Protein AF-0000000078662423 (afdb_homodimer)

Structure (mmCIF, N/CA/C/O backbone):
data_AF-0000000078662423-model_v1
#
loop_
_entity.id
_entity.type
_entity.pdbx_description
1 polymer 'Glutathione S-transferase-like protein'
#
loop_
_atom_site.group_PDB
_atom_site.id
_atom_site.type_symbol
_atom_site.label_atom_id
_atom_site.label_alt_id
_atom_site.label_comp_id
_atom_site.label_asym_id
_atom_site.label_entity_id
_atom_site.label_seq_id
_atom_site.pdbx_PDB_ins_code
_atom_site.Cartn_x
_atom_site.Cartn_y
_atom_site.Cartn_z
_atom_site.occupancy
_atom_site.B_iso_or_equiv
_atom_site.auth_seq_id
_atom_site.auth_comp_id
_atom_site.auth_asym_id
_atom_site.auth_atom_id
_atom_site.pdbx_PDB_model_num
ATOM 1 N N . MET A 1 1 ? -21.062 11.531 -2.162 1 97.44 1 MET A N 1
ATOM 2 C CA . MET A 1 1 ? -20.266 10.344 -1.854 1 97.44 1 MET A CA 1
ATOM 3 C C . MET A 1 1 ? -20.234 10.086 -0.351 1 97.44 1 MET A C 1
ATOM 5 O O . MET A 1 1 ? -20.109 11.023 0.441 1 97.44 1 MET A O 1
ATOM 9 N N . LYS A 1 2 ? -20.516 8.844 0.088 1 98.38 2 LYS A N 1
ATOM 10 C CA . LYS A 1 2 ? -20.312 8.469 1.483 1 98.38 2 LYS A CA 1
ATOM 11 C C . LYS A 1 2 ? -18.875 8.039 1.732 1 98.38 2 LYS A C 1
ATOM 13 O O . LYS A 1 2 ? -18.312 7.273 0.951 1 98.38 2 LYS A O 1
ATOM 18 N N . LEU A 1 3 ? -18.25 8.578 2.74 1 98.69 3 LEU A N 1
ATOM 19 C CA . LEU A 1 3 ? -16.906 8.211 3.178 1 98.69 3 LEU A CA 1
ATOM 20 C C . LEU A 1 3 ? -16.938 7.555 4.551 1 98.69 3 LEU A C 1
ATOM 22 O O . LEU A 1 3 ? -17.234 8.211 5.555 1 98.69 3 LEU A O 1
ATOM 26 N N . TYR A 1 4 ? -16.672 6.289 4.617 1 98.56 4 TYR A N 1
ATOM 27 C CA . TYR A 1 4 ? -16.734 5.523 5.859 1 98.56 4 TYR A CA 1
ATOM 28 C C . TYR A 1 4 ? -15.422 5.641 6.633 1 98.56 4 TYR A C 1
ATOM 30 O O . TYR A 1 4 ? -14.344 5.457 6.066 1 98.56 4 TYR A O 1
ATOM 38 N N . GLY A 1 5 ? -15.531 5.938 7.891 1 96.94 5 GLY A N 1
ATOM 39 C CA . GLY A 1 5 ? -14.383 5.984 8.781 1 96.94 5 GLY A CA 1
ATOM 40 C C . GLY A 1 5 ? -14.398 7.176 9.719 1 96.94 5 GLY A C 1
ATOM 41 O O . GLY A 1 5 ? -15.469 7.633 10.125 1 96.94 5 GLY A O 1
ATOM 42 N N . ALA A 1 6 ? -13.258 7.566 10.164 1 95.5 6 ALA A N 1
ATOM 43 C CA . ALA A 1 6 ? -13.062 8.719 11.047 1 95.5 6 ALA A CA 1
ATOM 44 C C . ALA A 1 6 ? -11.859 9.547 10.617 1 95.5 6 ALA A C 1
ATOM 46 O O . ALA A 1 6 ? -10.828 8.992 10.219 1 95.5 6 ALA A O 1
ATOM 47 N N . LEU A 1 7 ? -11.977 10.812 10.734 1 96.56 7 LEU A N 1
ATOM 48 C CA . LEU A 1 7 ? -10.984 11.727 10.18 1 96.56 7 LEU A CA 1
ATOM 49 C C . LEU A 1 7 ? -9.695 11.688 10.984 1 96.56 7 LEU A C 1
ATOM 51 O O . LEU A 1 7 ? -8.648 12.133 10.516 1 96.56 7 LEU A O 1
ATOM 55 N N . LEU A 1 8 ? -9.742 11.125 12.195 1 95.19 8 LEU A N 1
ATOM 56 C CA . LEU A 1 8 ? -8.516 10.953 12.961 1 95.19 8 LEU A CA 1
ATOM 57 C C . LEU A 1 8 ? -7.594 9.938 12.297 1 95.19 8 LEU A C 1
ATOM 59 O O . LEU A 1 8 ? -6.383 9.93 12.539 1 95.19 8 LEU A O 1
ATOM 63 N N . SER A 1 9 ? -8.172 9 11.57 1 96.5 9 SER A N 1
ATOM 64 C CA . SER A 1 9 ? -7.391 8.055 10.781 1 96.5 9 SER A CA 1
ATOM 65 C C . SER A 1 9 ? -6.648 8.766 9.648 1 96.5 9 SER A C 1
ATOM 67 O O . SER A 1 9 ? -7.254 9.5 8.867 1 96.5 9 SER A O 1
ATOM 69 N N . PRO A 1 10 ? -5.336 8.523 9.555 1 98.25 10 PRO A N 1
ATOM 70 C CA . PRO A 1 10 ? -4.602 9.164 8.461 1 98.25 10 PRO A CA 1
ATOM 71 C C . PRO A 1 10 ? -5.098 8.734 7.082 1 98.25 10 PRO A C 1
ATOM 73 O O . PRO A 1 10 ? -5.02 9.5 6.121 1 98.25 10 PRO A O 1
ATOM 76 N N . PHE A 1 11 ? -5.676 7.547 6.992 1 98.5 11 PHE A N 1
ATOM 77 C CA . PHE A 1 11 ? -6.133 7 5.723 1 98.5 11 PHE A CA 1
ATOM 78 C C . PHE A 1 11 ? -7.441 7.648 5.293 1 98.5 11 PHE A C 1
ATOM 80 O O . PHE A 1 11 ? -7.641 7.941 4.113 1 98.5 11 PHE A O 1
ATOM 87 N N . VAL A 1 12 ? -8.289 7.852 6.254 1 98.62 12 VAL A N 1
ATOM 88 C CA . VAL A 1 12 ? -9.562 8.516 5.98 1 98.62 12 VAL A CA 1
ATOM 89 C C . VAL A 1 12 ? -9.312 9.992 5.672 1 98.62 12 VAL A C 1
ATOM 91 O O . VAL A 1 12 ? -9.875 10.531 4.711 1 98.62 12 VAL A O 1
ATOM 94 N N . ARG A 1 13 ? -8.492 10.633 6.457 1 98.75 13 ARG A N 1
ATOM 95 C CA . ARG A 1 13 ? -8.133 12.031 6.227 1 98.75 13 ARG A CA 1
ATOM 96 C C . ARG A 1 13 ? -7.578 12.227 4.82 1 98.75 13 ARG A C 1
ATOM 98 O O . ARG A 1 13 ? -7.914 13.203 4.145 1 98.75 13 ARG A O 1
ATOM 105 N N . LYS A 1 14 ? -6.707 11.344 4.414 1 98.94 14 LYS A N 1
ATOM 106 C CA . LYS A 1 14 ? -6.125 11.375 3.076 1 98.94 14 LYS A CA 1
ATOM 107 C C . LYS A 1 14 ? -7.211 11.492 2.008 1 98.94 14 LYS A C 1
ATOM 109 O O . LYS A 1 14 ? -7.125 12.336 1.118 1 98.94 14 LYS A O 1
ATOM 114 N N . ILE A 1 15 ? -8.25 10.703 2.129 1 98.94 15 ILE A N 1
ATOM 115 C CA . ILE A 1 15 ? -9.305 10.68 1.119 1 98.94 15 ILE A CA 1
ATOM 116 C C . ILE A 1 15 ? -10.18 11.914 1.252 1 98.94 15 ILE A C 1
ATOM 118 O O . ILE A 1 15 ? -10.625 12.477 0.25 1 98.94 15 ILE A O 1
ATOM 122 N N . ALA A 1 16 ? -10.383 12.312 2.469 1 98.94 16 ALA A N 1
ATOM 123 C CA . ALA A 1 16 ? -11.156 13.531 2.676 1 98.94 16 ALA A CA 1
ATOM 124 C C . ALA A 1 16 ? -10.469 14.727 2.023 1 98.94 16 ALA A C 1
ATOM 126 O O . ALA A 1 16 ? -11.117 15.539 1.355 1 98.94 16 ALA A O 1
ATOM 127 N N . VAL A 1 17 ? -9.18 14.844 2.213 1 98.94 17 VAL A N 1
ATOM 128 C CA . VAL A 1 17 ? -8.43 15.953 1.645 1 98.94 17 VAL A CA 1
ATOM 129 C C . VAL A 1 17 ? -8.398 15.836 0.123 1 98.94 17 VAL A C 1
ATOM 131 O O . VAL A 1 17 ? -8.578 16.828 -0.589 1 98.94 17 VAL A O 1
ATOM 134 N N . VAL A 1 18 ? -8.172 14.625 -0.426 1 98.94 18 VAL A N 1
ATOM 135 C CA . VAL A 1 18 ? -8.195 14.391 -1.866 1 98.94 18 VAL A CA 1
ATOM 136 C C . VAL A 1 18 ? -9.539 14.844 -2.441 1 98.94 18 VAL A C 1
ATOM 138 O O . VAL A 1 18 ? -9.578 15.586 -3.422 1 98.94 18 VAL A O 1
ATOM 141 N N . ALA A 1 19 ? -10.625 14.406 -1.789 1 98.88 19 ALA A N 1
ATOM 142 C CA . ALA A 1 19 ? -11.961 14.766 -2.26 1 98.88 19 ALA A CA 1
ATOM 143 C C . ALA A 1 19 ? -12.164 16.281 -2.234 1 98.88 19 ALA A C 1
ATOM 145 O O . ALA A 1 19 ? -12.664 16.859 -3.199 1 98.88 19 ALA A O 1
ATOM 146 N N . THR A 1 20 ? -11.688 16.875 -1.198 1 98.88 20 THR A N 1
ATOM 147 C CA . THR A 1 20 ? -11.875 18.312 -1.036 1 98.88 20 THR A CA 1
ATOM 148 C C . THR A 1 20 ? -11.031 19.078 -2.047 1 98.88 20 THR A C 1
ATOM 150 O O . THR A 1 20 ? -11.492 20.078 -2.607 1 98.88 20 THR A O 1
ATOM 153 N N . GLU A 1 21 ? -9.773 18.703 -2.252 1 98.88 21 GLU A N 1
ATOM 154 C CA . GLU A 1 21 ? -8.945 19.297 -3.291 1 98.88 21 GLU A CA 1
ATOM 155 C C . GLU A 1 21 ? -9.656 19.266 -4.645 1 98.88 21 GLU A C 1
ATOM 157 O O . GLU A 1 21 ? -9.477 20.172 -5.461 1 98.88 21 GLU A O 1
ATOM 162 N N . LYS A 1 22 ? -10.461 18.266 -4.859 1 98.62 22 LYS A N 1
ATOM 163 C CA . LYS A 1 22 ? -11.102 18.047 -6.156 1 98.62 22 LYS A CA 1
ATOM 164 C C . LYS A 1 22 ? -12.484 18.703 -6.191 1 98.62 22 LYS A C 1
ATOM 166 O O . LYS A 1 22 ? -13.203 18.578 -7.184 1 98.62 22 LYS A O 1
ATOM 171 N N . GLY A 1 23 ? -12.867 19.344 -5.145 1 98.38 23 GLY A N 1
ATOM 172 C CA . GLY A 1 23 ? -14.156 20.016 -5.074 1 98.38 23 GLY A CA 1
ATOM 173 C C . GLY A 1 23 ? -15.32 19.062 -4.902 1 98.38 23 GLY A C 1
ATOM 174 O O . GLY A 1 23 ? -16.453 19.375 -5.273 1 98.38 23 GLY A O 1
ATOM 175 N N . LEU A 1 24 ? -15.047 17.875 -4.406 1 98.44 24 LEU A N 1
ATOM 176 C CA . LEU A 1 24 ? -16.078 16.875 -4.223 1 98.44 24 LEU A CA 1
ATOM 177 C C . LEU A 1 24 ? -16.656 16.922 -2.809 1 98.44 24 LEU A C 1
ATOM 179 O O . LEU A 1 24 ? -15.906 17.047 -1.837 1 98.44 24 LEU A O 1
ATOM 183 N N . SER A 1 25 ? -17.891 16.922 -2.699 1 97.06 25 SER A N 1
ATOM 184 C CA . SER A 1 25 ? -18.531 16.797 -1.397 1 97.06 25 SER A CA 1
ATOM 185 C C . SER A 1 25 ? -18.609 15.344 -0.941 1 97.06 25 SER A C 1
ATOM 187 O O . SER A 1 25 ? -18.688 14.438 -1.766 1 97.06 25 SER A O 1
ATOM 189 N N . PHE A 1 26 ? -18.516 15.164 0.358 1 98.25 26 PHE A N 1
ATOM 190 C CA . PHE A 1 26 ? -18.688 13.836 0.938 1 98.25 26 PHE A CA 1
ATOM 191 C C . PHE A 1 26 ? -19.406 13.922 2.273 1 98.25 26 PHE A C 1
ATOM 193 O O . PHE A 1 26 ? -19.406 14.969 2.924 1 98.25 26 PHE A O 1
ATOM 200 N N . GLU A 1 27 ? -20.062 12.852 2.604 1 98 27 GLU A N 1
ATOM 201 C CA . GLU A 1 27 ? -20.688 12.656 3.912 1 98 27 GLU A CA 1
ATOM 202 C C . GLU A 1 27 ? -19.969 11.57 4.703 1 98 27 GLU A C 1
ATOM 204 O O . GLU A 1 27 ? -19.781 10.453 4.207 1 98 27 GLU A O 1
ATOM 209 N N . MET A 1 28 ? -19.609 11.914 5.906 1 97.5 28 MET A N 1
ATOM 210 C CA . MET A 1 28 ? -18.969 10.922 6.754 1 97.5 28 MET A CA 1
ATOM 211 C C . MET A 1 28 ? -19.953 9.852 7.195 1 97.5 28 MET A C 1
ATOM 213 O O . MET A 1 28 ? -21.109 10.164 7.523 1 97.5 28 MET A O 1
ATOM 217 N N . ALA A 1 29 ? -19.531 8.656 7.148 1 97.5 29 ALA A N 1
ATOM 218 C CA . ALA A 1 29 ? -20.312 7.523 7.652 1 97.5 29 ALA A CA 1
ATOM 219 C C . ALA A 1 29 ? -19.484 6.676 8.609 1 97.5 29 ALA A C 1
ATOM 221 O O . ALA A 1 29 ? -18.25 6.633 8.508 1 97.5 29 ALA A O 1
ATOM 222 N N . ARG A 1 30 ? -20.219 6.07 9.5 1 93.38 30 ARG A N 1
ATOM 223 C CA . ARG A 1 30 ? -19.531 5.262 10.5 1 93.38 30 ARG A CA 1
ATOM 224 C C . ARG A 1 30 ? -19.031 3.951 9.898 1 93.38 30 ARG A C 1
ATOM 226 O O . ARG A 1 30 ? -19.672 3.389 9.008 1 93.38 30 ARG A O 1
ATOM 233 N N . GLY A 1 31 ? -17.891 3.5 10.391 1 93.69 31 GLY A N 1
ATOM 234 C CA . GLY A 1 31 ? -17.281 2.232 10.031 1 93.69 31 GLY A CA 1
ATOM 235 C C . GLY A 1 31 ? -15.969 1.979 10.766 1 93.69 31 GLY A C 1
ATOM 236 O O . GLY A 1 31 ? -15.555 2.781 11.602 1 93.69 31 GLY A O 1
ATOM 237 N N . GLY A 1 32 ? -15.438 0.736 10.523 1 90.31 32 GLY A N 1
ATOM 238 C CA . GLY A 1 32 ? -14.156 0.411 11.117 1 90.31 32 GLY A CA 1
ATOM 239 C C . GLY A 1 32 ? -14.094 -1.002 11.664 1 90.31 32 GLY A C 1
ATOM 240 O O . GLY A 1 32 ? -15.055 -1.762 11.555 1 90.31 32 GLY A O 1
ATOM 241 N N . PRO A 1 33 ? -12.945 -1.201 12.211 1 83.62 33 PRO A N 1
ATOM 242 C CA . PRO A 1 33 ? -12.773 -2.559 12.734 1 83.62 33 PRO A CA 1
ATOM 243 C C . PRO A 1 33 ? -13.883 -2.965 13.695 1 83.62 33 PRO A C 1
ATOM 245 O O . PRO A 1 33 ? -14.234 -2.203 14.602 1 83.62 33 PRO A O 1
ATOM 248 N N . GLY A 1 34 ? -14.414 -4.133 13.438 1 84.62 34 GLY A N 1
ATOM 249 C CA . GLY A 1 34 ? -15.422 -4.691 14.336 1 84.62 34 GLY A CA 1
ATOM 250 C C . GLY A 1 34 ? -16.828 -4.266 13.984 1 84.62 34 GLY A C 1
ATOM 251 O O . GLY A 1 34 ? -17.797 -4.758 14.57 1 84.62 34 GLY A O 1
ATOM 252 N N . SER A 1 35 ? -16.938 -3.367 13.047 1 91.81 35 SER A N 1
ATOM 253 C CA . SER A 1 35 ? -18.266 -2.914 12.656 1 91.81 35 SER A CA 1
ATOM 254 C C . SER A 1 35 ? -19.094 -4.055 12.078 1 91.81 35 SER A C 1
ATOM 256 O O . SER A 1 35 ? -18.578 -4.887 11.328 1 91.81 35 SER A O 1
ATOM 258 N N . THR A 1 36 ? -20.359 -4.082 12.398 1 91.69 36 THR A N 1
ATOM 259 C CA . THR A 1 36 ? -21.281 -5.074 11.859 1 91.69 36 THR A CA 1
ATOM 260 C C . THR A 1 36 ? -22.297 -4.422 10.93 1 91.69 36 THR A C 1
ATOM 262 O O . THR A 1 36 ? -23.281 -5.051 10.531 1 91.69 36 THR A O 1
ATOM 265 N N . ASP A 1 37 ? -22.109 -3.129 10.703 1 94.88 37 ASP A N 1
ATOM 266 C CA . ASP A 1 37 ? -23 -2.418 9.789 1 94.88 37 ASP A CA 1
ATOM 267 C C . ASP A 1 37 ? -22.906 -2.996 8.375 1 94.88 37 ASP A C 1
ATOM 269 O O . ASP A 1 37 ? -21.859 -2.918 7.734 1 94.88 37 ASP A O 1
ATOM 273 N N . PRO A 1 38 ? -24 -3.52 7.863 1 94.81 38 PRO A N 1
ATOM 274 C CA . PRO A 1 38 ? -23.969 -4.184 6.559 1 94.81 38 PRO A CA 1
ATOM 275 C C . PRO A 1 38 ? -23.578 -3.234 5.426 1 94.81 38 PRO A C 1
ATOM 277 O O . PRO A 1 38 ? -22.953 -3.656 4.453 1 94.81 38 PRO A O 1
ATOM 280 N N . GLU A 1 39 ? -23.938 -2.008 5.582 1 95.12 39 GLU A N 1
ATOM 281 C CA . GLU A 1 39 ? -23.578 -1.047 4.539 1 95.12 39 GLU A CA 1
ATOM 282 C C . GLU A 1 39 ? -22.078 -0.812 4.5 1 95.12 39 GLU A C 1
ATOM 284 O O . GLU A 1 39 ? -21.484 -0.727 3.422 1 95.12 39 GLU A O 1
ATOM 289 N N . PHE A 1 40 ? -21.469 -0.731 5.723 1 96.88 40 PHE A N 1
ATOM 290 C CA . PHE A 1 40 ? -20.031 -0.581 5.781 1 96.88 40 PHE A CA 1
ATOM 291 C C . PHE A 1 40 ? -19.328 -1.828 5.25 1 96.88 40 PHE A C 1
ATOM 293 O O . PHE A 1 40 ? -18.391 -1.732 4.453 1 96.88 40 PHE A O 1
ATOM 300 N N . ILE A 1 41 ? -19.812 -2.947 5.629 1 95 41 ILE A N 1
ATOM 301 C CA . ILE A 1 41 ? -19.188 -4.211 5.262 1 95 41 ILE A CA 1
ATOM 302 C C . ILE A 1 41 ? -19.281 -4.418 3.754 1 95 41 ILE A C 1
ATOM 304 O O . ILE A 1 41 ? -18.359 -4.945 3.133 1 95 41 ILE A O 1
ATOM 308 N N . ALA A 1 42 ? -20.328 -3.967 3.133 1 94.75 42 ALA A N 1
ATOM 309 C C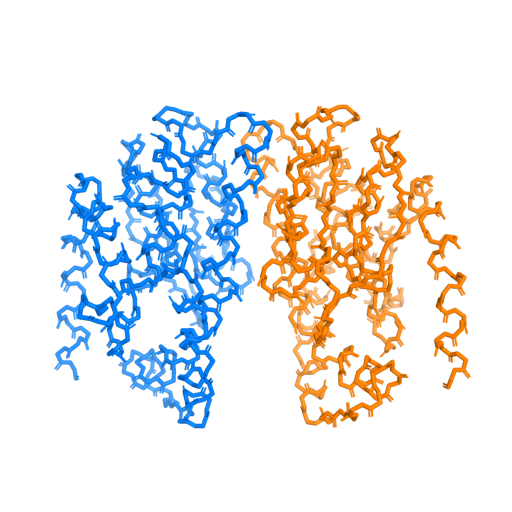A . ALA A 1 42 ? -20.484 -4.055 1.685 1 94.75 42 ALA A CA 1
ATOM 310 C C . ALA A 1 42 ? -19.453 -3.193 0.964 1 94.75 42 ALA A C 1
ATOM 312 O O . ALA A 1 42 ? -18.984 -3.551 -0.12 1 94.75 42 ALA A O 1
ATOM 313 N N . CYS A 1 43 ? -19.031 -2.088 1.581 1 96.06 43 CYS A N 1
ATOM 314 C CA . CYS A 1 43 ? -18.094 -1.149 0.988 1 96.06 43 CYS A CA 1
ATOM 315 C C . CYS A 1 43 ? -16.656 -1.559 1.288 1 96.06 43 CYS A C 1
ATOM 317 O O . CYS A 1 43 ? -15.742 -1.247 0.521 1 96.06 43 CYS A O 1
ATOM 319 N N . SER A 1 44 ? -16.5 -2.246 2.441 1 97.38 44 SER A N 1
ATOM 320 C CA . SER A 1 44 ? -15.164 -2.656 2.893 1 97.38 44 SER A CA 1
ATOM 321 C C . SER A 1 44 ? -15.164 -4.117 3.334 1 97.38 44 SER A C 1
ATOM 323 O O . SER A 1 44 ? -15.109 -4.406 4.531 1 97.38 44 SER A O 1
ATOM 325 N N . PRO A 1 45 ? -15.086 -5.004 2.445 1 93.25 45 PRO A N 1
ATOM 326 C CA . PRO A 1 45 ? -15.195 -6.426 2.777 1 93.25 45 PRO A CA 1
ATOM 327 C C . PRO A 1 45 ? -14.086 -6.902 3.715 1 93.25 45 PRO A C 1
ATOM 329 O O . PRO A 1 45 ? -14.227 -7.938 4.371 1 93.25 45 PRO A O 1
ATOM 332 N N . LEU A 1 46 ? -13.016 -6.105 3.803 1 94.25 46 LEU A N 1
ATOM 333 C CA . LEU A 1 46 ? -11.914 -6.488 4.684 1 94.25 46 LEU A CA 1
ATOM 334 C C . LEU A 1 46 ? -12.047 -5.816 6.047 1 94.25 46 LEU A C 1
ATOM 336 O O . LEU A 1 46 ? -11.203 -6.008 6.922 1 94.25 46 LEU A O 1
ATOM 340 N N . GLY A 1 47 ? -13.086 -4.945 6.199 1 94.69 47 GLY A N 1
ATOM 341 C CA . GLY A 1 47 ? -13.414 -4.34 7.48 1 94.69 47 GLY A CA 1
ATOM 342 C C . GLY A 1 47 ? -12.508 -3.174 7.84 1 94.69 47 GLY A C 1
ATOM 343 O O . GLY A 1 47 ? -12.422 -2.791 9.008 1 94.69 47 GLY A O 1
ATOM 344 N N . LYS A 1 48 ? -11.852 -2.617 6.855 1 95 48 LYS A N 1
ATOM 345 C CA . LYS A 1 48 ? -10.906 -1.539 7.117 1 95 48 LYS A CA 1
ATOM 346 C C . LYS A 1 48 ? -11.453 -0.198 6.637 1 95 48 LYS A C 1
ATOM 348 O O . LYS A 1 48 ? -12.344 -0.154 5.785 1 95 48 LYS A O 1
ATOM 353 N N . ILE A 1 49 ? -11.055 0.827 7.227 1 97.12 49 ILE A N 1
ATOM 354 C CA . ILE A 1 49 ? -11.375 2.172 6.762 1 97.12 49 ILE A CA 1
ATOM 355 C C . ILE A 1 49 ? -10.141 2.797 6.109 1 97.12 49 ILE A C 1
ATOM 357 O O . ILE A 1 49 ? -9.008 2.479 6.477 1 97.12 49 ILE A O 1
ATOM 361 N N . PRO A 1 50 ? -10.344 3.65 5.094 1 98.38 50 PRO A N 1
ATOM 362 C CA . PRO A 1 50 ? -11.625 4.164 4.598 1 98.38 50 PRO A CA 1
ATOM 363 C C . PRO A 1 50 ? -12.273 3.238 3.568 1 98.38 50 PRO A C 1
ATOM 365 O O . PRO A 1 50 ? -11.617 2.326 3.057 1 98.38 50 PRO A O 1
ATOM 368 N N . ALA A 1 51 ? -13.523 3.422 3.363 1 98.75 51 ALA A N 1
ATOM 369 C CA . ALA A 1 51 ? -14.289 2.951 2.211 1 98.75 51 ALA A CA 1
ATOM 370 C C . ALA A 1 51 ? -15.242 4.027 1.707 1 98.75 51 ALA A C 1
ATOM 372 O O . ALA A 1 51 ? -15.578 4.961 2.441 1 98.75 51 ALA A O 1
ATOM 373 N N . ILE A 1 52 ? -15.625 3.932 0.442 1 98.69 52 ILE A N 1
ATOM 374 C CA . ILE A 1 52 ? -16.578 4.914 -0.071 1 98.69 52 ILE A CA 1
ATOM 375 C C . ILE A 1 52 ? -17.734 4.199 -0.755 1 98.69 52 ILE A C 1
ATOM 377 O O . ILE A 1 52 ? -17.609 3.053 -1.188 1 98.69 52 ILE A O 1
ATOM 381 N N . ASP A 1 53 ? -18.844 4.793 -0.777 1 98.56 53 ASP A N 1
ATOM 382 C CA . ASP A 1 53 ? -19.953 4.57 -1.7 1 98.56 53 ASP A CA 1
ATOM 383 C C . ASP A 1 53 ? -20.219 5.816 -2.541 1 98.56 53 ASP A C 1
ATOM 385 O O . ASP A 1 53 ? -20.766 6.805 -2.041 1 98.56 53 ASP A O 1
ATOM 389 N N . ASP A 1 54 ? -19.719 5.797 -3.771 1 98.12 54 ASP A N 1
ATOM 390 C CA . ASP A 1 54 ? -19.891 6.91 -4.699 1 98.12 54 ASP A CA 1
ATOM 391 C C . ASP A 1 54 ? -20.969 6.609 -5.734 1 98.12 54 ASP A C 1
ATOM 393 O O . ASP A 1 54 ? -20.656 6.195 -6.855 1 98.12 54 ASP A O 1
ATOM 397 N N . GLY A 1 55 ? -22.25 6.914 -5.418 1 96.62 55 GLY A N 1
ATOM 398 C CA . GLY A 1 55 ? -23.359 6.637 -6.32 1 96.62 55 GLY A CA 1
ATOM 399 C C . GLY A 1 55 ? -23.531 5.16 -6.621 1 96.62 55 GLY A C 1
ATOM 400 O O . GLY A 1 55 ? -23.797 4.781 -7.762 1 96.62 55 GLY A O 1
ATOM 401 N N . GLY A 1 56 ? -23.266 4.355 -5.707 1 97.31 56 GLY A N 1
ATOM 402 C CA . GLY A 1 56 ? -23.422 2.922 -5.902 1 97.31 56 GLY A CA 1
ATOM 403 C C . GLY A 1 56 ? -22.094 2.205 -6.125 1 97.31 56 GLY A C 1
ATOM 404 O O . GLY A 1 56 ? -22.016 0.982 -5.984 1 97.31 56 GLY A O 1
ATOM 405 N N . PHE A 1 57 ? -21.062 2.934 -6.512 1 98.19 57 PHE A N 1
ATOM 406 C CA . PHE A 1 57 ? -19.75 2.322 -6.637 1 98.19 57 PHE A CA 1
ATOM 407 C C . PHE A 1 57 ? -19.047 2.25 -5.281 1 98.19 57 PHE A C 1
ATOM 409 O O . PHE A 1 57 ? -18.766 3.281 -4.668 1 98.19 57 PHE A O 1
ATOM 416 N N . GLN A 1 58 ? -18.797 1.024 -4.801 1 98.62 58 GLN A N 1
ATOM 417 C CA . GLN A 1 58 ? -18.203 0.783 -3.49 1 98.62 58 GLN A CA 1
ATOM 418 C C . GLN A 1 58 ? -16.734 0.393 -3.611 1 98.62 58 GLN A C 1
ATOM 420 O O . GLN A 1 58 ? -16.375 -0.443 -4.445 1 98.62 58 GLN A O 1
ATOM 425 N N . LEU A 1 59 ? -15.945 1.02 -2.822 1 98.69 59 LEU A N 1
ATOM 426 C CA . LEU A 1 59 ? -14.516 0.77 -2.898 1 98.69 59 LEU A CA 1
ATOM 427 C C . LEU A 1 59 ? -13.844 1.035 -1.556 1 98.69 59 LEU A C 1
ATOM 429 O O . LEU A 1 59 ? -14.148 2.027 -0.89 1 98.69 59 LEU A O 1
ATOM 433 N N . ALA A 1 60 ? -13.062 0.066 -1.189 1 98 60 ALA A N 1
ATOM 434 C CA . ALA A 1 60 ? -12.156 0.269 -0.06 1 98 60 ALA A CA 1
ATOM 435 C C . ALA A 1 60 ? -10.703 0.332 -0.524 1 98 60 ALA A C 1
ATOM 437 O O . ALA A 1 60 ? -10.398 -0.005 -1.67 1 98 60 ALA A O 1
ATOM 438 N N . ASP A 1 61 ? -9.938 0.733 0.509 1 96.75 61 ASP A N 1
ATOM 439 C CA . ASP A 1 61 ? -8.539 1.067 0.782 1 96.75 61 ASP A CA 1
ATOM 440 C C . ASP A 1 61 ? -8.234 2.514 0.4 1 96.75 61 ASP A C 1
ATOM 442 O O . ASP A 1 61 ? -8.625 2.973 -0.676 1 96.75 61 ASP A O 1
ATOM 446 N N . SER A 1 62 ? -7.512 3.242 1.092 1 98.62 62 SER A N 1
ATOM 447 C CA . SER A 1 62 ? -7.262 4.664 0.883 1 98.62 62 SER A CA 1
ATOM 448 C C . SER A 1 62 ? -6.547 4.914 -0.441 1 98.62 62 SER A C 1
ATOM 450 O O . SER A 1 62 ? -6.91 5.828 -1.186 1 98.62 62 SER A O 1
ATOM 452 N N . SER A 1 63 ? -5.551 4.086 -0.79 1 98.81 63 SER A N 1
ATOM 453 C CA . SER A 1 63 ? -4.805 4.27 -2.031 1 98.81 63 SER A CA 1
ATOM 454 C C . SER A 1 63 ? -5.68 3.996 -3.248 1 98.81 63 SER A C 1
ATOM 456 O O . SER A 1 63 ? -5.613 4.719 -4.246 1 98.81 63 SER A O 1
ATOM 458 N N . ALA A 1 64 ? -6.523 2.953 -3.188 1 98.88 64 ALA A N 1
ATOM 459 C CA . ALA A 1 64 ? -7.445 2.619 -4.27 1 98.88 64 ALA A CA 1
ATOM 460 C C . ALA A 1 64 ? -8.445 3.744 -4.504 1 98.88 64 ALA A C 1
ATOM 462 O O . ALA A 1 64 ? -8.711 4.117 -5.648 1 98.88 64 ALA A O 1
ATOM 463 N N . ILE A 1 65 ? -8.969 4.281 -3.42 1 98.94 65 ILE A N 1
ATOM 464 C CA . ILE A 1 65 ? -9.961 5.352 -3.506 1 98.94 65 ILE A CA 1
ATOM 465 C C . ILE A 1 65 ? -9.32 6.602 -4.102 1 98.94 65 ILE A C 1
ATOM 467 O O . ILE A 1 65 ? -9.914 7.27 -4.949 1 98.94 65 ILE A O 1
ATOM 471 N N . ALA A 1 66 ? -8.109 6.938 -3.629 1 98.94 66 ALA A N 1
ATOM 472 C CA . ALA A 1 66 ? -7.418 8.109 -4.16 1 98.94 66 ALA A CA 1
ATOM 473 C C . ALA A 1 66 ? -7.219 7.988 -5.668 1 98.94 66 ALA A C 1
ATOM 475 O O . ALA A 1 66 ? -7.449 8.945 -6.406 1 98.94 66 ALA A O 1
ATOM 476 N N . VAL A 1 67 ? -6.793 6.801 -6.109 1 98.88 67 VAL A N 1
ATOM 477 C CA . VAL A 1 67 ? -6.539 6.555 -7.523 1 98.88 67 VAL A CA 1
ATOM 478 C C . VAL A 1 67 ? -7.848 6.629 -8.305 1 98.88 67 VAL A C 1
ATOM 480 O O . VAL A 1 67 ? -7.898 7.227 -9.391 1 98.88 67 VAL A O 1
ATOM 483 N N . TYR A 1 68 ? -8.898 6.066 -7.75 1 98.88 68 TYR A N 1
ATOM 484 C CA . TYR A 1 68 ? -10.219 6.133 -8.367 1 98.88 68 TYR A CA 1
ATOM 485 C C . TYR A 1 68 ? -10.68 7.578 -8.523 1 98.88 68 TYR A C 1
ATOM 487 O O . TYR A 1 68 ? -11.039 8.008 -9.625 1 98.88 68 TYR A O 1
ATOM 495 N N . LEU A 1 69 ? -10.625 8.352 -7.469 1 98.94 69 LEU A N 1
ATOM 496 C CA . LEU A 1 69 ? -11.109 9.727 -7.496 1 98.94 69 LEU A CA 1
ATOM 497 C C . LEU A 1 69 ? -10.289 10.57 -8.461 1 98.94 69 LEU A C 1
ATOM 499 O O . LEU A 1 69 ? -10.836 11.414 -9.172 1 98.94 69 LEU A O 1
ATOM 503 N N . ASP A 1 70 ? -8.977 10.328 -8.438 1 98.81 70 ASP A N 1
ATOM 504 C CA . ASP A 1 70 ? -8.125 11.117 -9.32 1 98.81 70 ASP A CA 1
ATOM 505 C C . ASP A 1 70 ? -8.406 10.789 -10.789 1 98.81 70 ASP A C 1
ATOM 507 O O . ASP A 1 70 ? -8.32 11.664 -11.648 1 98.81 70 ASP A O 1
ATOM 511 N N . ALA A 1 71 ? -8.688 9.547 -11.07 1 98.5 71 ALA A N 1
ATOM 512 C CA . ALA A 1 71 ? -8.992 9.133 -12.438 1 98.5 71 ALA A CA 1
ATOM 513 C C . ALA A 1 71 ? -10.375 9.617 -12.859 1 98.5 71 ALA A C 1
ATOM 515 O O . ALA A 1 71 ? -10.57 10.039 -14 1 98.5 71 ALA A O 1
ATOM 516 N N . ARG A 1 72 ? -11.352 9.562 -11.969 1 98.31 72 ARG A N 1
ATOM 517 C CA . ARG A 1 72 ? -12.734 9.922 -12.25 1 98.31 72 ARG A CA 1
ATOM 518 C C . ARG A 1 72 ? -12.898 11.43 -12.359 1 98.31 72 ARG A C 1
ATOM 520 O O . ARG A 1 72 ? -13.688 11.922 -13.172 1 98.31 72 ARG A O 1
ATOM 527 N N . TYR A 1 73 ? -12.164 12.117 -11.523 1 97.5 73 TYR A N 1
ATOM 528 C CA . TYR A 1 73 ? -12.156 13.578 -11.477 1 97.5 73 TYR A CA 1
ATOM 529 C C . TYR A 1 73 ? -10.742 14.117 -11.648 1 97.5 73 TYR A C 1
ATOM 531 O O . TYR A 1 73 ? -10.109 14.547 -10.68 1 97.5 73 TYR A O 1
ATOM 539 N N . PRO A 1 74 ? -10.289 14.266 -12.828 1 96.44 74 PRO A N 1
ATOM 540 C CA . PRO A 1 74 ? -8.859 14.43 -13.109 1 96.44 74 PRO A CA 1
ATOM 541 C C . PRO A 1 74 ? -8.328 15.797 -12.68 1 96.44 74 PRO A C 1
ATOM 543 O O . PRO A 1 74 ? -7.137 15.945 -12.398 1 96.44 74 PRO A O 1
ATOM 546 N N . GLU A 1 75 ? -9.273 16.812 -12.555 1 96.75 75 GLU A N 1
ATOM 547 C CA . GLU A 1 75 ? -8.773 18.141 -12.195 1 96.75 75 GLU A CA 1
ATOM 548 C C . GLU A 1 75 ? -9.195 18.531 -10.781 1 96.75 75 GLU A C 1
ATOM 550 O O . GLU A 1 75 ? -10.352 18.328 -10.398 1 96.75 75 GLU A O 1
ATOM 555 N N . PRO A 1 76 ? -8.312 19.141 -10.023 1 97.94 76 PRO A N 1
ATOM 556 C CA . PRO A 1 76 ? -6.883 19.203 -10.328 1 97.94 76 PRO A CA 1
ATOM 557 C C . PRO A 1 76 ? -6.215 17.828 -10.227 1 97.94 76 PRO A C 1
ATOM 559 O O . PRO A 1 76 ? -6.664 16.969 -9.469 1 97.94 76 PRO A O 1
ATOM 562 N N . ARG A 1 77 ? -5.188 17.594 -10.977 1 97.88 77 ARG A N 1
ATOM 563 C CA . ARG A 1 77 ? -4.457 16.344 -10.953 1 97.88 77 ARG A CA 1
ATOM 564 C C . ARG A 1 77 ? -3.619 16.203 -9.688 1 97.88 77 ARG A C 1
ATOM 566 O O . ARG A 1 77 ? -2.811 17.094 -9.383 1 97.88 77 ARG A O 1
ATOM 573 N N . LEU A 1 78 ? -3.854 15.164 -8.992 1 98.81 78 LEU A N 1
ATOM 574 C CA . LEU A 1 78 ? -3.105 14.938 -7.762 1 98.81 78 LEU A CA 1
ATOM 575 C C . LEU A 1 78 ? -2.139 13.773 -7.922 1 98.81 78 LEU A C 1
ATOM 577 O O . LEU A 1 78 ? -1.263 13.562 -7.078 1 98.81 78 LEU A O 1
ATOM 581 N N . ILE A 1 79 ? -2.328 12.969 -8.938 1 98.75 79 ILE A N 1
ATOM 582 C CA . ILE A 1 79 ? -1.402 11.922 -9.359 1 98.75 79 ILE A CA 1
ATOM 583 C C . ILE A 1 79 ? -0.921 12.195 -10.781 1 98.75 79 ILE A C 1
ATOM 585 O O . ILE A 1 79 ? -1.688 12.062 -11.742 1 98.75 79 ILE A O 1
ATOM 589 N N . PRO A 1 80 ? 0.321 12.57 -10.891 1 98.25 80 PRO A N 1
ATOM 590 C CA . PRO A 1 80 ? 0.815 13.039 -12.188 1 98.25 80 PRO A CA 1
ATOM 591 C C . PRO A 1 80 ? 0.689 11.984 -13.289 1 98.25 80 PRO A C 1
ATOM 593 O O . PRO A 1 80 ? 0.729 10.789 -13 1 98.25 80 PRO A O 1
ATOM 596 N N . GLU A 1 81 ? 0.628 12.445 -14.555 1 96.62 81 GLU A N 1
ATOM 597 C CA . GLU A 1 81 ? 0.579 11.555 -15.711 1 96.62 81 GLU A CA 1
ATOM 598 C C . GLU A 1 81 ? 1.979 11.109 -16.125 1 96.62 81 GLU A C 1
ATOM 600 O O . GLU A 1 81 ? 2.148 10.031 -16.688 1 96.62 81 GLU A O 1
ATOM 605 N N . ASP A 1 82 ? 2.947 12.055 -15.891 1 98.25 82 ASP A N 1
ATOM 606 C CA . ASP A 1 82 ? 4.332 11.68 -16.172 1 98.25 82 ASP A CA 1
ATOM 607 C C . ASP A 1 82 ? 4.707 10.383 -15.461 1 98.25 82 ASP A C 1
ATOM 609 O O . ASP A 1 82 ? 4.555 10.273 -14.242 1 98.25 82 ASP A O 1
ATOM 613 N N . PRO A 1 83 ? 5.184 9.391 -16.219 1 98.62 83 PRO A N 1
ATOM 614 C CA . PRO A 1 83 ? 5.406 8.07 -15.617 1 98.62 83 PRO A CA 1
ATOM 615 C C . PRO A 1 83 ? 6.324 8.125 -14.398 1 98.62 83 PRO A C 1
ATOM 617 O O . PRO A 1 83 ? 6.043 7.484 -13.383 1 98.62 83 PRO A O 1
ATOM 620 N N . GLN A 1 84 ? 7.402 8.875 -14.484 1 98.62 84 GLN A N 1
ATOM 621 C CA . GLN A 1 84 ? 8.352 8.93 -13.383 1 98.62 84 GLN A CA 1
ATOM 622 C C . GLN A 1 84 ? 7.738 9.602 -12.156 1 98.62 84 GLN A C 1
ATOM 624 O O . GLN A 1 84 ? 7.852 9.094 -11.039 1 98.62 84 GLN A O 1
ATOM 629 N N . LEU A 1 85 ? 7.059 10.734 -12.336 1 98.75 85 LEU A N 1
ATOM 630 C CA . LEU A 1 85 ? 6.426 11.445 -11.227 1 98.75 85 LEU A CA 1
ATOM 631 C C . LEU A 1 85 ? 5.281 10.625 -10.641 1 98.75 85 LEU A C 1
ATOM 633 O O . LEU A 1 85 ? 5.047 10.656 -9.43 1 98.75 85 LEU A O 1
ATOM 637 N N . ARG A 1 86 ? 4.598 9.914 -11.516 1 98.69 86 ARG A N 1
ATOM 638 C CA . ARG A 1 86 ? 3.51 9.055 -11.062 1 98.69 86 ARG A CA 1
ATOM 639 C C . ARG A 1 86 ? 4.027 7.953 -10.141 1 98.69 86 ARG A C 1
ATOM 641 O O . ARG A 1 86 ? 3.461 7.711 -9.078 1 98.69 86 ARG A O 1
ATOM 648 N N . GLY A 1 87 ? 5.133 7.27 -10.586 1 98.81 87 GLY A N 1
ATOM 649 C CA . GLY A 1 87 ? 5.758 6.27 -9.734 1 98.81 87 GLY A CA 1
ATOM 650 C C . GLY A 1 87 ? 6.207 6.824 -8.391 1 98.81 87 GLY A C 1
ATOM 651 O O . GLY A 1 87 ? 5.977 6.207 -7.352 1 98.81 87 GLY A O 1
ATOM 652 N N . LYS A 1 88 ? 6.742 8 -8.398 1 98.75 88 LYS A N 1
ATOM 653 C CA . LYS A 1 88 ? 7.215 8.625 -7.164 1 98.75 88 LYS A CA 1
ATOM 654 C C . LYS A 1 88 ? 6.051 9 -6.254 1 98.75 88 LYS A C 1
ATOM 656 O O . LYS A 1 88 ? 6.164 8.922 -5.027 1 98.75 88 LYS A O 1
ATOM 661 N N . ALA A 1 89 ? 4.93 9.438 -6.82 1 98.88 89 ALA A N 1
ATOM 662 C CA . ALA A 1 89 ? 3.74 9.719 -6.02 1 98.88 89 ALA A CA 1
ATOM 663 C C . ALA A 1 89 ? 3.291 8.477 -5.25 1 98.88 89 ALA A C 1
ATOM 665 O O . ALA A 1 89 ? 2.973 8.555 -4.062 1 98.88 89 ALA A O 1
ATOM 666 N N . VAL A 1 90 ? 3.279 7.34 -5.949 1 98.81 90 VAL A N 1
ATOM 667 C CA . VAL A 1 90 ? 2.859 6.094 -5.324 1 98.81 90 VAL A CA 1
ATOM 668 C C . VAL A 1 90 ? 3.881 5.672 -4.27 1 98.81 90 VAL A C 1
ATOM 670 O O . VAL A 1 90 ? 3.514 5.145 -3.215 1 98.81 90 VAL A O 1
ATOM 673 N N . PHE A 1 91 ? 5.16 5.945 -4.543 1 98.75 91 PHE A N 1
ATOM 674 C CA . PHE A 1 91 ? 6.191 5.668 -3.553 1 98.75 91 PHE A CA 1
ATOM 675 C C . PHE A 1 91 ? 5.91 6.41 -2.252 1 98.75 91 PHE A C 1
ATOM 677 O O . PHE A 1 91 ? 5.957 5.82 -1.171 1 98.75 91 PHE A O 1
ATOM 684 N N . TRP A 1 92 ? 5.605 7.652 -2.314 1 98.88 92 TRP A N 1
ATOM 685 C CA . TRP A 1 92 ? 5.363 8.461 -1.124 1 98.88 92 TRP A CA 1
ATOM 686 C C . TRP A 1 92 ? 4.078 8.031 -0.426 1 98.88 92 TRP A C 1
ATOM 688 O O . TRP A 1 92 ? 3.992 8.062 0.804 1 98.88 92 TRP A O 1
ATOM 698 N N . ASP A 1 93 ? 3.07 7.707 -1.231 1 98.88 93 ASP A N 1
ATOM 699 C CA . ASP A 1 93 ? 1.838 7.164 -0.664 1 98.88 93 ASP A CA 1
ATOM 700 C C . ASP A 1 93 ? 2.111 5.891 0.131 1 98.88 93 ASP A C 1
ATOM 702 O O . ASP A 1 93 ? 1.601 5.723 1.24 1 98.88 93 ASP A O 1
ATOM 706 N N . GLU A 1 94 ? 2.939 5.027 -0.431 1 98.31 94 GLU A N 1
ATOM 707 C CA . GLU A 1 94 ? 3.324 3.783 0.231 1 98.31 94 GLU A CA 1
ATOM 708 C C . GLU A 1 94 ? 4.16 4.059 1.478 1 98.31 94 GLU A C 1
ATOM 710 O O . GLU A 1 94 ? 3.988 3.398 2.506 1 98.31 94 GLU A O 1
ATOM 715 N N . PHE A 1 95 ? 5.09 5.027 1.377 1 98.56 95 PHE A N 1
ATOM 716 C CA . PHE A 1 95 ? 5.887 5.418 2.535 1 98.56 95 PHE A CA 1
ATOM 717 C C . PHE A 1 95 ? 4.988 5.84 3.691 1 98.56 95 PHE A C 1
ATOM 719 O O . PHE A 1 95 ? 5.176 5.391 4.824 1 98.56 95 PHE A O 1
ATOM 726 N N . ALA A 1 96 ? 4.004 6.668 3.371 1 98.69 96 ALA A N 1
ATOM 727 C CA . ALA A 1 96 ? 3.066 7.145 4.387 1 98.69 96 ALA A CA 1
ATOM 728 C C . ALA A 1 96 ? 2.297 5.984 5.012 1 98.69 96 ALA A C 1
ATOM 730 O O . ALA A 1 96 ? 2.193 5.891 6.234 1 98.69 96 ALA A O 1
ATOM 731 N N . ASP A 1 97 ? 1.813 5.105 4.188 1 98.12 97 ASP A N 1
ATOM 732 C CA . ASP A 1 97 ? 0.861 4.09 4.621 1 98.12 97 ASP A CA 1
ATOM 733 C C . ASP A 1 97 ? 1.573 2.926 5.312 1 98.12 97 ASP A C 1
ATOM 735 O O . ASP A 1 97 ? 1.094 2.41 6.32 1 98.12 97 ASP A O 1
ATOM 739 N N . THR A 1 98 ? 2.795 2.566 4.777 1 96.5 98 THR A N 1
ATOM 740 C CA . THR A 1 98 ? 3.289 1.249 5.168 1 96.5 98 THR A CA 1
ATOM 741 C C . THR A 1 98 ? 4.598 1.369 5.938 1 96.5 98 THR A C 1
ATOM 743 O O . THR A 1 98 ? 5.062 0.398 6.539 1 96.5 98 THR A O 1
ATOM 746 N N . VAL A 1 99 ? 5.223 2.512 5.906 1 96.38 99 VAL A N 1
ATOM 747 C CA . VAL A 1 99 ? 6.461 2.695 6.656 1 96.38 99 VAL A CA 1
ATOM 748 C C . VAL A 1 99 ? 6.211 3.607 7.852 1 96.38 99 VAL A C 1
ATOM 750 O O . VAL A 1 99 ? 6.133 3.141 8.992 1 96.38 99 VAL A O 1
ATOM 753 N N . LEU A 1 100 ? 5.902 4.859 7.52 1 97.56 100 LEU A N 1
ATOM 754 C CA . LEU A 1 100 ? 5.547 5.812 8.562 1 97.56 100 LEU A CA 1
ATOM 755 C C . LEU A 1 100 ? 4.281 5.375 9.297 1 97.56 100 LEU A C 1
ATOM 757 O O . LEU A 1 100 ? 4.234 5.391 10.531 1 97.56 100 LEU A O 1
ATOM 761 N N . GLY A 1 101 ? 3.334 4.945 8.492 1 96.19 101 GLY A N 1
ATOM 762 C CA . GLY A 1 101 ? 2.057 4.496 9.031 1 96.19 101 GLY A CA 1
ATOM 763 C C . GLY A 1 101 ? 2.17 3.24 9.875 1 96.19 101 GLY A C 1
ATOM 764 O O . GLY A 1 101 ? 1.526 3.125 10.914 1 96.19 101 GLY A O 1
ATOM 765 N N . ALA A 1 102 ? 3.012 2.328 9.438 1 94.5 102 ALA A N 1
ATOM 766 C CA . ALA A 1 102 ? 3.158 1.078 10.18 1 94.5 102 ALA A CA 1
ATOM 767 C C . ALA A 1 102 ? 3.701 1.332 11.586 1 94.5 102 ALA A C 1
ATOM 769 O O . ALA A 1 102 ? 3.197 0.773 12.562 1 94.5 102 ALA A O 1
ATOM 770 N N . SER A 1 103 ? 4.723 2.131 11.742 1 96.81 103 SER A N 1
ATOM 771 C CA . SER A 1 103 ? 5.277 2.479 13.039 1 96.81 103 SER A CA 1
ATOM 772 C C . SER A 1 103 ? 4.297 3.314 13.859 1 96.81 103 SER A C 1
ATOM 774 O O . SER A 1 103 ? 4.102 3.064 15.047 1 96.81 103 SER A O 1
ATOM 776 N N . GLY A 1 104 ? 3.701 4.238 13.18 1 97.69 104 GLY A N 1
ATOM 777 C CA . GLY A 1 104 ? 2.789 5.152 13.852 1 97.69 104 GLY A CA 1
ATOM 778 C C . GLY A 1 104 ? 1.523 4.477 14.344 1 97.69 104 GLY A C 1
ATOM 779 O O . GLY A 1 104 ? 1.011 4.816 15.414 1 97.69 104 GLY A O 1
ATOM 780 N N . LEU A 1 105 ? 1.019 3.533 13.609 1 96.44 105 LEU A N 1
ATOM 781 C CA . LEU A 1 105 ? -0.243 2.885 13.945 1 96.44 105 LEU A CA 1
ATOM 782 C C . LEU A 1 105 ? -0.08 1.985 15.172 1 96.44 105 LEU A C 1
ATOM 784 O O . LEU A 1 105 ? -1.029 1.788 15.93 1 96.44 105 LEU A O 1
ATOM 788 N N . LYS A 1 106 ? 1.156 1.416 15.359 1 97.12 106 LYS A N 1
ATOM 789 C CA . LYS A 1 106 ? 1.431 0.69 16.594 1 97.12 106 LYS A CA 1
ATOM 790 C C . LYS A 1 106 ? 1.195 1.575 17.812 1 97.12 106 LYS A C 1
ATOM 792 O O . LYS A 1 106 ? 0.626 1.128 18.812 1 97.12 106 LYS A O 1
ATOM 797 N N . ILE A 1 107 ? 1.619 2.799 17.703 1 98.12 107 ILE A N 1
ATOM 798 C CA . ILE A 1 107 ? 1.468 3.752 18.797 1 98.12 107 ILE A CA 1
ATOM 799 C C . ILE A 1 107 ? 0.006 4.18 18.906 1 98.12 107 ILE A C 1
ATOM 801 O O . ILE A 1 107 ? -0.593 4.086 19.984 1 98.12 107 ILE A O 1
ATOM 805 N N . LEU A 1 108 ? -0.584 4.562 17.812 1 97 108 LEU A N 1
ATOM 806 C CA . LEU A 1 108 ? -1.939 5.102 17.75 1 97 108 LEU A CA 1
ATOM 807 C C . LEU A 1 108 ? -2.947 4.094 18.297 1 97 108 LEU A C 1
ATOM 809 O O . LEU A 1 108 ? -3.773 4.43 19.141 1 97 108 LEU A O 1
ATOM 813 N N . PHE A 1 109 ? -2.859 2.871 17.875 1 96.12 109 PHE A N 1
ATOM 814 C CA . PHE A 1 109 ? -3.857 1.867 18.219 1 96.12 109 PHE A CA 1
ATOM 815 C C . PHE A 1 109 ? -3.721 1.452 19.672 1 96.12 109 PHE A C 1
ATOM 817 O O . PHE A 1 109 ? -4.719 1.198 20.359 1 96.12 109 PHE A O 1
ATOM 824 N N . ASN A 1 110 ? -2.533 1.458 20.156 1 97.44 110 ASN A N 1
ATOM 825 C CA . ASN A 1 110 ? -2.318 0.88 21.469 1 97.44 110 ASN A CA 1
ATOM 826 C C . ASN A 1 110 ? -2.365 1.944 22.562 1 97.44 110 ASN A C 1
ATOM 828 O O . ASN A 1 110 ? -2.475 1.621 23.75 1 97.44 110 ASN A O 1
ATOM 832 N N . ARG A 1 111 ? -2.385 3.209 22.125 1 95.5 111 ARG A N 1
ATOM 833 C CA . ARG A 1 111 ? -2.408 4.238 23.156 1 95.5 111 ARG A CA 1
ATOM 834 C C . ARG A 1 111 ? -3.641 5.129 23.016 1 95.5 111 ARG A C 1
ATOM 836 O O . ARG A 1 111 ? -4 5.852 23.953 1 95.5 111 ARG A O 1
ATOM 843 N N . LEU A 1 112 ? -4.293 5.051 21.859 1 94.69 112 LEU A N 1
ATOM 844 C CA . LEU A 1 112 ? -5.438 5.938 21.672 1 94.69 112 LEU A CA 1
ATOM 845 C C . LEU A 1 112 ? -6.664 5.152 21.234 1 94.69 112 LEU A C 1
ATOM 847 O O . LEU A 1 112 ? -7.672 5.109 21.953 1 94.69 112 LEU A O 1
ATOM 851 N N . VAL A 1 113 ? -6.633 4.418 20.156 1 93.31 113 VAL A N 1
ATOM 852 C CA . VAL A 1 113 ? -7.816 3.797 19.562 1 93.31 113 VAL A CA 1
ATOM 853 C C . VAL A 1 113 ? -8.344 2.705 20.484 1 93.31 113 VAL A C 1
ATOM 855 O O . VAL A 1 113 ? -9.5 2.742 20.906 1 93.31 113 VAL A O 1
ATOM 858 N N . GLY A 1 114 ? -7.484 1.777 20.828 1 92.38 114 GLY A N 1
ATOM 859 C CA . GLY A 1 114 ? -7.898 0.688 21.688 1 92.38 114 GLY A CA 1
ATOM 860 C C . GLY A 1 114 ? -8.359 1.159 23.062 1 92.38 114 GLY A C 1
ATOM 861 O O . GLY A 1 114 ? -9.516 0.952 23.438 1 92.38 114 GLY A O 1
ATOM 862 N N . PRO A 1 115 ? -7.473 1.904 23.672 1 91.12 115 PRO A N 1
ATOM 863 C CA . PRO A 1 115 ? -7.777 2.283 25.062 1 91.12 115 PRO A CA 1
ATOM 864 C C . PRO A 1 115 ? -8.891 3.324 25.156 1 91.12 115 PRO A C 1
ATOM 866 O O . PRO A 1 115 ? -9.742 3.24 26.047 1 91.12 115 PRO A O 1
ATOM 869 N N . LYS A 1 116 ? -8.977 4.246 24.234 1 87.5 116 LYS A N 1
ATOM 870 C CA . LYS A 1 116 ? -9.852 5.398 24.453 1 87.5 116 LYS A CA 1
ATOM 871 C C . LYS A 1 116 ? -11.102 5.305 23.578 1 87.5 116 LYS A C 1
ATOM 873 O O . LYS A 1 116 ? -12.195 5.676 24 1 87.5 116 LYS A O 1
ATOM 878 N N . LEU A 1 117 ? -10.945 4.797 22.422 1 86.62 117 LEU A N 1
ATOM 879 C CA . LEU A 1 117 ? -12.062 4.832 21.484 1 86.62 117 LEU A CA 1
ATOM 880 C C . LEU A 1 117 ? -12.844 3.525 21.531 1 86.62 117 LEU A C 1
ATOM 882 O O . LEU A 1 117 ? -14.078 3.537 21.562 1 86.62 117 LEU A O 1
ATOM 886 N N . LEU A 1 118 ? -12.117 2.41 21.594 1 86.62 118 LEU A N 1
ATOM 887 C CA . LEU A 1 118 ? -12.789 1.115 21.547 1 86.62 118 LEU A CA 1
ATOM 888 C C . LEU A 1 118 ? -12.914 0.532 22.953 1 86.62 118 LEU A C 1
ATOM 890 O O . LEU A 1 118 ? -13.688 -0.404 23.172 1 86.62 118 LEU A O 1
ATOM 894 N N . LYS A 1 119 ? -12.172 0.963 23.891 1 88.56 119 LYS A N 1
ATOM 895 C CA . LYS A 1 119 ? -12.156 0.527 25.281 1 88.56 119 LYS A CA 1
ATOM 896 C C . LYS A 1 119 ? -11.812 -0.955 25.391 1 88.56 119 LYS A C 1
ATOM 898 O O . LYS A 1 119 ? -12.414 -1.68 26.188 1 88.56 119 LYS A O 1
ATOM 903 N N . THR A 1 120 ? -10.883 -1.347 24.531 1 90.56 120 THR A N 1
ATOM 904 C CA . THR A 1 120 ? -10.453 -2.74 24.516 1 90.56 120 THR A CA 1
ATOM 905 C C . THR A 1 120 ? -9.047 -2.875 25.094 1 90.56 120 THR A C 1
ATOM 907 O O . THR A 1 120 ? -8.508 -3.982 25.188 1 90.56 120 THR A O 1
ATOM 910 N N . GLY A 1 121 ? -8.539 -1.763 25.531 1 92.19 121 GLY A N 1
ATOM 911 C CA . GLY A 1 121 ? -7.18 -1.767 26.062 1 92.19 121 GLY A CA 1
ATOM 912 C C . GLY A 1 121 ? -6.129 -1.589 24.969 1 92.19 121 GLY A C 1
ATOM 913 O O . GLY A 1 121 ? -6.449 -1.212 23.844 1 92.19 121 GLY A O 1
ATOM 914 N N . GLY A 1 122 ? -4.82 -1.65 25.359 1 94.88 122 GLY A N 1
ATOM 915 C CA . GLY A 1 122 ? -3.664 -1.539 24.484 1 94.88 122 GLY A CA 1
ATOM 916 C C . GLY A 1 122 ? -2.469 -2.336 24.984 1 94.88 122 GLY A C 1
ATOM 917 O O . GLY A 1 122 ? -2.471 -2.846 26.094 1 94.88 122 GLY A O 1
ATOM 918 N N . ASP A 1 123 ? -1.666 -2.555 24.094 1 96.62 123 ASP A N 1
ATOM 919 C CA . ASP A 1 123 ? -0.412 -3.232 24.406 1 96.62 123 ASP A CA 1
ATOM 920 C C . ASP A 1 123 ? 0.763 -2.258 24.359 1 96.62 123 ASP A C 1
ATOM 922 O O . ASP A 1 123 ? 1.27 -1.933 23.281 1 96.62 123 ASP A O 1
ATOM 926 N N . GLU A 1 124 ? 1.21 -1.91 25.516 1 97.31 124 GLU A N 1
ATOM 927 C CA . GLU A 1 124 ? 2.254 -0.896 25.609 1 97.31 124 GLU A CA 1
ATOM 928 C C . GLU A 1 124 ? 3.551 -1.373 24.969 1 97.31 124 GLU A C 1
ATOM 930 O O . GLU A 1 124 ? 4.301 -0.573 24.406 1 97.31 124 GLU A O 1
ATOM 935 N N . ALA A 1 125 ? 3.773 -2.648 25.047 1 97.19 125 ALA A N 1
ATOM 936 C CA . ALA A 1 125 ? 4.977 -3.186 24.422 1 97.19 125 ALA A CA 1
ATOM 937 C C . ALA A 1 125 ? 4.949 -2.951 22.906 1 97.19 125 ALA A C 1
ATOM 939 O O . ALA A 1 125 ? 5.98 -2.645 22.312 1 97.19 125 ALA A O 1
ATOM 940 N N . ILE A 1 126 ? 3.812 -3.039 22.312 1 96.44 126 ILE A N 1
ATOM 941 C CA . ILE A 1 126 ? 3.662 -2.812 20.875 1 96.44 126 ILE A CA 1
ATOM 942 C C . ILE A 1 126 ? 3.803 -1.323 20.578 1 96.44 126 ILE A C 1
ATOM 944 O O . ILE A 1 126 ? 4.441 -0.942 19.594 1 96.44 126 ILE A O 1
ATOM 948 N N . ALA A 1 127 ? 3.201 -0.488 21.422 1 98.06 127 ALA A N 1
ATOM 949 C CA . ALA A 1 127 ? 3.355 0.955 21.25 1 98.06 127 ALA A CA 1
ATOM 950 C C . ALA A 1 127 ? 4.824 1.36 21.328 1 98.06 127 ALA A C 1
ATOM 952 O O . ALA A 1 127 ? 5.289 2.186 20.531 1 98.06 127 ALA A O 1
ATOM 953 N N . LEU A 1 128 ? 5.543 0.726 22.25 1 98.19 128 LEU A N 1
ATOM 954 C CA . LEU A 1 128 ? 6.957 1.042 22.422 1 98.19 128 LEU A CA 1
ATOM 955 C C . LEU A 1 128 ? 7.773 0.587 21.219 1 98.19 128 LEU A C 1
ATOM 957 O O . LEU A 1 128 ? 8.758 1.233 20.844 1 98.19 128 LEU A O 1
ATOM 961 N N . GLN A 1 129 ? 7.367 -0.48 20.578 1 97.06 129 GLN A N 1
ATOM 962 C CA . GLN A 1 129 ? 8.008 -0.892 19.328 1 97.06 129 GLN A CA 1
ATOM 963 C C . GLN A 1 129 ? 7.848 0.175 18.25 1 97.06 129 GLN A C 1
ATOM 965 O O . GLN A 1 129 ? 8.805 0.495 17.547 1 97.06 129 GLN A O 1
ATOM 970 N N . GLY A 1 130 ? 6.629 0.686 18.172 1 98.06 130 GLY A N 1
ATOM 971 C CA . GLY A 1 130 ? 6.383 1.767 17.234 1 98.06 130 GLY A CA 1
ATOM 972 C C . GLY A 1 130 ? 7.223 3 17.516 1 98.06 130 GLY A C 1
ATOM 973 O O . GLY A 1 130 ? 7.777 3.6 16.594 1 98.06 130 GLY A O 1
ATOM 974 N N . GLU A 1 131 ? 7.34 3.309 18.719 1 98.06 131 GLU A N 1
ATOM 975 C CA . GLU A 1 131 ? 8.125 4.473 19.125 1 98.06 131 GLU A CA 1
ATOM 976 C C . GLU A 1 131 ? 9.602 4.273 18.797 1 98.06 131 GLU A C 1
ATOM 978 O O . GLU A 1 131 ? 10.305 5.234 18.469 1 98.06 131 GLU A O 1
ATOM 983 N N . ALA A 1 132 ? 10.031 3.068 18.969 1 98.06 132 ALA A N 1
ATOM 984 C CA . ALA A 1 132 ? 11.43 2.762 18.688 1 98.06 132 ALA A CA 1
ATOM 985 C C . ALA A 1 132 ? 11.711 2.816 17.188 1 98.06 132 ALA A C 1
ATOM 987 O O . ALA A 1 132 ? 12.812 3.191 16.766 1 98.06 132 ALA A O 1
ATOM 988 N N . GLU A 1 133 ? 10.727 2.52 16.375 1 97.25 133 GLU A N 1
ATOM 989 C CA . GLU A 1 133 ? 10.867 2.438 14.914 1 97.25 133 GLU A CA 1
ATOM 990 C C . GLU A 1 133 ? 10.734 3.812 14.273 1 97.25 133 GLU A C 1
ATOM 992 O O . GLU A 1 133 ? 11.367 4.086 13.242 1 97.25 133 GLU A O 1
ATOM 997 N N . LEU A 1 134 ? 9.984 4.676 14.828 1 98.12 134 LEU A N 1
ATOM 998 C CA . LEU A 1 134 ? 9.469 5.879 14.195 1 98.12 134 LEU A CA 1
ATOM 999 C C . LEU A 1 134 ? 10.594 6.871 13.906 1 98.12 134 LEU A C 1
ATOM 1001 O O . LEU A 1 134 ? 10.656 7.445 12.812 1 98.12 134 LEU A O 1
ATOM 1005 N N . PRO A 1 135 ? 11.609 7.07 14.773 1 97.69 135 PRO A N 1
ATOM 1006 C CA . PRO A 1 135 ? 12.602 8.133 14.578 1 97.69 135 PRO A CA 1
ATOM 1007 C C . PRO A 1 135 ? 13.414 7.953 13.305 1 97.69 135 PRO A C 1
ATOM 1009 O O . PRO A 1 135 ? 13.711 8.93 12.609 1 97.69 135 PRO A O 1
ATOM 1012 N N . ARG A 1 136 ? 13.711 6.734 12.938 1 96.25 136 ARG A N 1
ATOM 1013 C CA . ARG A 1 136 ? 14.508 6.5 11.734 1 96.25 136 ARG A CA 1
ATOM 1014 C C . ARG A 1 136 ? 13.781 7.004 10.492 1 96.25 136 ARG A C 1
ATOM 1016 O O . ARG A 1 136 ? 14.398 7.574 9.594 1 96.25 136 ARG A O 1
ATOM 1023 N N . TRP A 1 137 ? 12.531 6.836 10.469 1 97.81 137 TRP A N 1
ATOM 1024 C CA . TRP A 1 137 ? 11.75 7.199 9.289 1 97.81 137 TRP A CA 1
ATOM 1025 C C . TRP A 1 137 ? 11.523 8.703 9.234 1 97.81 137 TRP A C 1
ATOM 1027 O O . TRP A 1 137 ? 11.594 9.312 8.164 1 97.81 137 TRP A O 1
ATOM 1037 N N . VAL A 1 138 ? 11.25 9.32 10.375 1 98.25 138 VAL A N 1
ATOM 1038 C CA . VAL A 1 138 ? 11.031 10.758 10.391 1 98.25 138 VAL A CA 1
ATOM 1039 C C . VAL A 1 138 ? 12.344 11.492 10.133 1 98.25 138 VAL A C 1
ATOM 1041 O O . VAL A 1 138 ? 12.359 12.547 9.508 1 98.25 138 VAL A O 1
ATOM 1044 N N . ASP A 1 139 ? 13.461 10.898 10.602 1 98.25 139 ASP A N 1
ATOM 1045 C CA . ASP A 1 139 ? 14.773 11.477 10.32 1 98.25 139 ASP A CA 1
ATOM 1046 C C . ASP A 1 139 ? 15.133 11.336 8.844 1 98.25 139 ASP A C 1
ATOM 1048 O O . ASP A 1 139 ? 15.695 12.25 8.25 1 98.25 139 ASP A O 1
ATOM 1052 N N . TRP A 1 140 ? 14.867 10.18 8.328 1 97.75 140 TRP A N 1
ATOM 1053 C CA . TRP A 1 140 ? 15.102 10.023 6.895 1 97.75 140 TRP A CA 1
ATOM 1054 C C . TRP A 1 140 ? 14.281 11.031 6.094 1 97.75 140 TRP A C 1
ATOM 1056 O O . TRP A 1 140 ? 14.805 11.672 5.18 1 97.75 140 TRP A O 1
ATOM 1066 N N . PHE A 1 141 ? 13.031 11.188 6.426 1 98.69 141 PHE A N 1
ATOM 1067 C CA . PHE A 1 141 ? 12.172 12.141 5.738 1 98.69 141 PHE A CA 1
ATOM 1068 C C . PHE A 1 141 ? 12.758 13.547 5.824 1 98.69 141 PHE A C 1
ATOM 1070 O O . PHE A 1 141 ? 12.805 14.266 4.824 1 98.69 141 PHE A O 1
ATOM 1077 N N . GLU A 1 142 ? 13.164 13.938 6.988 1 98.81 142 GLU A N 1
ATOM 1078 C CA . GLU A 1 142 ? 13.812 15.234 7.188 1 98.81 142 GLU A CA 1
ATOM 1079 C C . GLU A 1 142 ? 14.984 15.414 6.23 1 98.81 142 GLU A C 1
ATOM 1081 O O . GLU A 1 142 ? 15.234 16.531 5.754 1 98.81 142 GLU A O 1
ATOM 1086 N N . SER A 1 143 ? 15.648 14.383 5.984 1 98.19 143 SER A N 1
ATOM 1087 C CA . SER A 1 143 ? 16.844 14.469 5.16 1 98.19 143 SER A CA 1
ATOM 1088 C C . SER A 1 143 ? 16.5 14.648 3.688 1 98.19 143 SER A C 1
ATOM 1090 O O . SER A 1 143 ? 17.328 15.102 2.895 1 98.19 143 SER A O 1
ATOM 1092 N N . VAL A 1 144 ? 15.266 14.312 3.297 1 97.94 144 VAL A N 1
ATOM 1093 C CA . VAL A 1 144 ? 14.984 14.289 1.865 1 97.94 144 VAL A CA 1
ATOM 1094 C C . VAL A 1 144 ? 13.891 15.305 1.535 1 97.94 144 VAL A C 1
ATOM 1096 O O . VAL A 1 144 ? 13.656 15.609 0.364 1 97.94 144 VAL A O 1
ATOM 1099 N N . VAL A 1 145 ? 13.133 15.789 2.529 1 98.62 145 VAL A N 1
ATOM 1100 C CA . VAL A 1 145 ? 12.039 16.734 2.297 1 98.62 145 VAL A CA 1
ATOM 1101 C C . VAL A 1 145 ? 12.578 17.984 1.631 1 98.62 145 VAL A C 1
ATOM 1103 O O . VAL A 1 145 ? 13.648 18.5 2.004 1 98.62 145 VAL A O 1
ATOM 1106 N N . PRO A 1 146 ? 11.859 18.469 0.589 1 97.88 146 PRO A N 1
ATOM 1107 C CA . PRO A 1 146 ? 12.391 19.625 -0.138 1 97.88 146 PRO A CA 1
ATOM 1108 C C . PRO A 1 146 ? 12.273 20.922 0.656 1 97.88 146 PRO A C 1
ATOM 1110 O O . PRO A 1 146 ? 11.289 21.125 1.38 1 97.88 146 PRO A O 1
ATOM 1113 N N . GLY A 1 147 ? 13.25 21.797 0.473 1 96.81 147 GLY A N 1
ATOM 1114 C CA . GLY A 1 147 ? 13.227 23.094 1.129 1 96.81 147 GLY A CA 1
ATOM 1115 C C . GLY A 1 147 ? 12.133 24.016 0.604 1 96.81 147 GLY A C 1
ATOM 1116 O O . GLY A 1 147 ? 11.68 24.906 1.309 1 96.81 147 GLY A O 1
ATOM 1117 N N . GLN A 1 148 ? 11.883 23.844 -0.58 1 97 148 GLN A N 1
ATOM 1118 C CA . GLN A 1 148 ? 10.797 24.562 -1.234 1 97 148 GLN A CA 1
ATOM 1119 C C . GLN A 1 148 ? 9.93 23.625 -2.07 1 97 148 GLN A C 1
ATOM 1121 O O . GLN A 1 148 ? 10.352 22.516 -2.4 1 97 148 GLN A O 1
ATOM 1126 N N . GLY A 1 149 ? 8.742 24.016 -2.322 1 98.12 149 GLY A N 1
ATOM 1127 C CA . GLY A 1 149 ? 7.84 23.234 -3.143 1 98.12 149 GLY A CA 1
ATOM 1128 C C . GLY A 1 149 ? 7.285 22.016 -2.424 1 98.12 149 GLY A C 1
ATOM 1129 O O . GLY A 1 149 ? 6.902 22.094 -1.256 1 98.12 149 GLY A O 1
ATOM 1130 N N . TRP A 1 150 ? 7.176 20.938 -3.207 1 98.88 150 TRP A N 1
ATOM 1131 C CA . TRP A 1 150 ? 6.438 19.766 -2.744 1 98.88 150 TRP A CA 1
ATOM 1132 C C . TRP A 1 150 ? 7.281 18.5 -2.871 1 98.88 150 TRP A C 1
ATOM 1134 O O . TRP A 1 150 ? 8.414 18.547 -3.359 1 98.88 150 TRP A O 1
ATOM 1144 N N . LEU A 1 151 ? 6.828 17.391 -2.436 1 98.88 151 LEU A N 1
ATOM 1145 C CA . LEU A 1 151 ? 7.582 16.141 -2.418 1 98.88 151 LEU A CA 1
ATOM 1146 C C . LEU A 1 151 ? 7.926 15.688 -3.836 1 98.88 151 LEU A C 1
ATOM 1148 O O . LEU A 1 151 ? 8.93 15.008 -4.047 1 98.88 151 LEU A O 1
ATOM 1152 N N . LEU A 1 152 ? 7.109 16.094 -4.793 1 98.56 152 LEU A N 1
ATOM 1153 C CA . LEU A 1 152 ? 7.402 15.773 -6.184 1 98.56 152 LEU A CA 1
ATOM 1154 C C . LEU A 1 152 ? 8.031 16.953 -6.902 1 98.56 152 LEU A C 1
ATOM 1156 O O . LEU A 1 152 ? 7.996 17.047 -8.133 1 98.56 152 LEU A O 1
ATOM 1160 N N . GLY A 1 153 ? 8.555 17.891 -6.168 1 97.62 153 GLY A N 1
ATOM 1161 C CA . GLY A 1 153 ? 9.125 19.094 -6.762 1 97.62 153 GLY A CA 1
ATOM 1162 C C . GLY A 1 153 ? 8.141 20.234 -6.855 1 97.62 153 GLY A C 1
ATOM 1163 O O . GLY A 1 153 ? 7.664 20.75 -5.836 1 97.62 153 GLY A O 1
ATOM 1164 N N . GLU A 1 154 ? 7.723 20.547 -7.996 1 96.44 154 GLU A N 1
ATOM 1165 C CA . GLU A 1 154 ? 6.887 21.734 -8.211 1 96.44 154 GLU A CA 1
ATOM 1166 C C . GLU A 1 154 ? 5.406 21.375 -8.109 1 96.44 154 GLU A C 1
ATOM 1168 O O . GLU A 1 154 ? 4.559 22.266 -7.988 1 96.44 154 GLU A O 1
ATOM 1173 N N . THR A 1 155 ? 5.137 20.156 -8.008 1 95.5 155 THR A N 1
ATOM 1174 C CA . THR A 1 155 ? 3.75 19.719 -8.109 1 95.5 155 THR A CA 1
ATOM 1175 C C . THR A 1 155 ? 3.236 19.219 -6.758 1 95.5 155 THR A C 1
ATOM 1177 O O . THR A 1 155 ? 3.777 18.281 -6.191 1 95.5 155 THR A O 1
ATOM 1180 N N . PHE A 1 156 ? 2.172 19.922 -6.238 1 98.56 156 PHE A N 1
ATOM 1181 C CA . PHE A 1 156 ? 1.43 19.375 -5.109 1 98.56 156 PHE A CA 1
ATOM 1182 C C . PHE A 1 156 ? 0.666 18.125 -5.523 1 98.56 156 PHE A C 1
ATOM 1184 O O . PHE A 1 156 ? 0.086 18.078 -6.609 1 98.56 156 PHE A O 1
ATOM 1191 N N . SER A 1 157 ? 0.697 17.094 -4.684 1 98.81 157 SER A N 1
ATOM 1192 C CA . SER A 1 157 ? 0.144 15.828 -5.137 1 98.81 157 SER A CA 1
ATOM 1193 C C . SER A 1 157 ? -0.315 14.977 -3.963 1 98.81 157 SER A C 1
ATOM 1195 O O . SER A 1 157 ? -0.285 15.422 -2.814 1 98.81 157 SER A O 1
ATOM 1197 N N . LEU A 1 158 ? -0.786 13.758 -4.277 1 98.94 158 LEU A N 1
ATOM 1198 C CA . LEU A 1 158 ? -1.131 12.719 -3.32 1 98.94 158 LEU A CA 1
ATOM 1199 C C . LEU A 1 158 ? 0.024 12.461 -2.357 1 98.94 158 LEU A C 1
ATOM 1201 O O . LEU A 1 158 ? -0.196 12.156 -1.184 1 98.94 158 LEU A O 1
ATOM 1205 N N . ALA A 1 159 ? 1.261 12.609 -2.863 1 98.94 159 ALA A N 1
ATOM 1206 C CA . ALA A 1 159 ? 2.445 12.398 -2.033 1 98.94 159 ALA A CA 1
ATOM 1207 C C . ALA A 1 159 ? 2.4 13.273 -0.783 1 98.94 159 ALA A C 1
ATOM 1209 O O . ALA A 1 159 ? 2.572 12.781 0.333 1 98.94 159 ALA A O 1
ATOM 1210 N N . ASP A 1 160 ? 2.139 14.516 -0.944 1 98.94 160 ASP A N 1
ATOM 1211 C CA . ASP A 1 160 ? 2.105 15.477 0.156 1 98.94 160 ASP A CA 1
ATOM 1212 C C . ASP A 1 160 ? 0.933 15.195 1.094 1 98.94 160 ASP A C 1
ATOM 1214 O O . ASP A 1 160 ? 1.088 15.227 2.316 1 98.94 160 ASP A O 1
ATOM 1218 N N . ILE A 1 161 ? -0.206 14.922 0.532 1 98.94 161 ILE A N 1
ATOM 1219 C CA . ILE A 1 161 ? -1.424 14.68 1.299 1 98.94 161 ILE A CA 1
ATOM 1220 C C . ILE A 1 161 ? -1.242 13.445 2.182 1 98.94 161 ILE A C 1
ATOM 1222 O O . ILE A 1 161 ? -1.564 13.477 3.371 1 98.94 161 ILE A O 1
ATOM 1226 N N . ALA A 1 162 ? -0.724 12.391 1.602 1 98.94 162 ALA A N 1
ATOM 1227 C CA . ALA A 1 162 ? -0.582 11.117 2.309 1 98.94 162 ALA A CA 1
ATOM 1228 C C . ALA A 1 162 ? 0.379 11.25 3.488 1 98.94 162 ALA A C 1
ATOM 1230 O O . ALA A 1 162 ? 0.044 10.883 4.613 1 98.94 162 ALA A O 1
ATOM 1231 N N . VAL A 1 163 ? 1.534 11.805 3.229 1 98.94 163 VAL A N 1
ATOM 1232 C CA . VAL A 1 163 ? 2.559 11.891 4.262 1 98.94 163 VAL A CA 1
ATOM 1233 C C . VAL A 1 163 ? 2.109 12.844 5.363 1 98.94 163 VAL A C 1
ATOM 1235 O O . VAL A 1 163 ? 2.211 12.531 6.551 1 98.94 163 VAL A O 1
ATOM 1238 N N . ALA A 1 164 ? 1.549 13.984 5.012 1 98.94 164 ALA A N 1
ATOM 1239 C CA . ALA A 1 164 ? 1.089 14.953 6 1 98.94 164 ALA A CA 1
ATOM 1240 C C . ALA A 1 164 ? -0.042 14.375 6.848 1 98.94 164 ALA A C 1
ATOM 1242 O O . ALA A 1 164 ? -0.143 14.672 8.047 1 98.94 164 ALA A O 1
ATOM 1243 N N . SER A 1 165 ? -0.912 13.594 6.238 1 98.88 165 SER A N 1
ATOM 1244 C CA . SER A 1 165 ? -2.021 12.984 6.969 1 98.88 165 SER A CA 1
ATOM 1245 C C . SER A 1 165 ? -1.519 12.078 8.086 1 98.88 165 SER A C 1
ATOM 1247 O O . SER A 1 165 ? -2.109 12.023 9.164 1 98.88 165 SER A O 1
ATOM 1249 N N . THR A 1 166 ? -0.461 11.367 7.82 1 98.81 166 THR A N 1
ATOM 1250 C CA . THR A 1 166 ? 0.104 10.492 8.836 1 98.81 166 THR A CA 1
ATOM 1251 C C . THR A 1 166 ? 0.719 11.312 9.969 1 98.81 166 THR A C 1
ATOM 1253 O O . THR A 1 166 ? 0.51 11.008 11.148 1 98.81 166 THR A O 1
ATOM 1256 N N . PHE A 1 167 ? 1.454 12.391 9.633 1 98.75 167 PHE A N 1
ATOM 1257 C CA . PHE A 1 167 ? 2.051 13.234 10.656 1 98.75 167 PHE A CA 1
ATOM 1258 C C . PHE A 1 167 ? 0.975 13.836 11.555 1 98.75 167 PHE A C 1
ATOM 1260 O O . PHE A 1 167 ? 1.164 13.953 12.766 1 98.75 167 PHE A O 1
ATOM 1267 N N . ARG A 1 168 ? -0.158 14.227 10.992 1 98.25 168 ARG A N 1
ATOM 1268 C CA . ARG A 1 168 ? -1.245 14.781 11.789 1 98.25 168 ARG A CA 1
ATOM 1269 C C . ARG A 1 168 ? -1.763 13.766 12.805 1 98.25 168 ARG A C 1
ATOM 1271 O O . ARG A 1 168 ? -1.989 14.102 13.969 1 98.25 168 ARG A O 1
ATOM 1278 N N . THR A 1 169 ? -1.973 12.578 12.383 1 97.62 169 THR A N 1
ATOM 1279 C CA . THR A 1 169 ? -2.457 11.523 13.266 1 97.62 169 THR A CA 1
ATOM 1280 C C . THR A 1 169 ? -1.451 11.242 14.383 1 97.62 169 THR A C 1
ATOM 1282 O O . THR A 1 169 ? -1.837 11.008 15.523 1 97.62 169 THR A O 1
ATOM 1285 N N . LEU A 1 170 ? -0.162 11.273 14.039 1 97.62 170 LEU A N 1
ATOM 1286 C CA . LEU A 1 170 ? 0.884 11.008 15.023 1 97.62 170 LEU A CA 1
ATOM 1287 C C . LEU A 1 170 ? 0.885 12.078 16.109 1 97.62 170 LEU A C 1
ATOM 1289 O O . LEU A 1 170 ? 1.281 11.812 17.25 1 97.62 170 LEU A O 1
ATOM 1293 N N . ALA A 1 171 ? 0.411 13.25 15.812 1 96.88 171 ALA A N 1
ATOM 1294 C CA . ALA A 1 171 ? 0.335 14.328 16.797 1 96.88 171 ALA A CA 1
ATOM 1295 C C . ALA A 1 171 ? -0.62 13.977 17.922 1 96.88 171 ALA A C 1
ATOM 1297 O O . ALA A 1 171 ? -0.421 14.398 19.062 1 96.88 171 ALA A O 1
ATOM 1298 N N . TYR A 1 172 ? -1.619 13.164 17.656 1 95.56 172 TYR A N 1
ATOM 1299 C CA . TYR A 1 172 ? -2.6 12.797 18.672 1 95.56 172 TYR A CA 1
ATOM 1300 C C . TYR A 1 172 ? -1.966 11.93 19.75 1 95.56 172 TYR A C 1
ATOM 1302 O O . TYR A 1 172 ? -2.502 11.82 20.859 1 95.56 172 TYR A O 1
ATOM 1310 N N . VAL A 1 173 ? -0.845 11.367 19.422 1 95.88 173 VAL A N 1
ATOM 1311 C CA . VAL A 1 173 ? -0.211 10.484 20.406 1 95.88 173 VAL A CA 1
ATOM 1312 C C . VAL A 1 173 ? 1.176 11.016 20.75 1 95.88 173 VAL A C 1
ATOM 1314 O O . VAL A 1 173 ? 2.068 10.242 21.125 1 95.88 173 VAL A O 1
ATOM 1317 N N . GLY A 1 174 ? 1.398 12.258 20.453 1 96 174 GLY A N 1
ATOM 1318 C CA . GLY A 1 174 ? 2.57 12.945 20.969 1 96 174 GLY A CA 1
ATOM 1319 C C . GLY A 1 174 ? 3.77 12.852 20.047 1 96 174 GLY A C 1
ATOM 1320 O O . GLY A 1 174 ? 4.898 13.141 20.453 1 96 174 GLY A O 1
ATOM 1321 N N . HIS A 1 175 ? 3.557 12.414 18.812 1 97.56 175 HIS A N 1
ATOM 1322 C CA . HIS A 1 175 ? 4.668 12.219 17.875 1 97.56 175 HIS A CA 1
ATOM 1323 C C . HIS A 1 175 ? 4.449 13.008 16.594 1 97.56 175 HIS A C 1
ATOM 1325 O O . HIS A 1 175 ? 4.773 12.523 15.5 1 97.56 175 HIS A O 1
ATOM 1331 N N . GLY A 1 176 ? 3.863 14.141 16.688 1 97.12 176 GLY A N 1
ATOM 1332 C CA . GLY A 1 176 ? 3.68 15.023 15.555 1 97.12 176 GLY A CA 1
ATOM 1333 C C . GLY A 1 176 ? 4.961 15.711 15.117 1 97.12 176 GLY A C 1
ATOM 1334 O O . GLY A 1 176 ? 6.055 15.305 15.523 1 97.12 176 GLY A O 1
ATOM 1335 N N . VAL A 1 177 ? 4.824 16.641 14.219 1 98.19 177 VAL A N 1
ATOM 1336 C CA . VAL A 1 177 ? 5.945 17.391 13.664 1 98.19 177 VAL A CA 1
ATOM 1337 C C . VAL A 1 177 ? 6.637 18.188 14.766 1 98.19 177 VAL A C 1
ATOM 1339 O O . VAL A 1 177 ? 5.977 18.891 15.539 1 98.19 177 VAL A O 1
ATOM 1342 N N . ASP A 1 178 ? 7.949 18.031 14.797 1 97.94 178 ASP A N 1
ATOM 1343 C CA . ASP A 1 178 ? 8.781 18.766 15.758 1 97.94 178 ASP A CA 1
ATOM 1344 C C . ASP A 1 178 ? 9.672 19.781 15.047 1 97.94 178 ASP A C 1
ATOM 1346 O O . ASP A 1 178 ? 10.758 19.453 14.578 1 97.94 178 ASP A O 1
ATOM 1350 N N . ALA A 1 179 ? 9.273 21.031 15.117 1 98 179 ALA A N 1
ATOM 1351 C CA . ALA A 1 179 ? 9.945 22.078 14.359 1 98 179 ALA A CA 1
ATOM 1352 C C . ALA A 1 179 ? 11.383 22.281 14.852 1 98 179 ALA A C 1
ATOM 1354 O O . ALA A 1 179 ? 12.258 22.672 14.078 1 98 179 ALA A O 1
ATOM 1355 N N . GLY A 1 180 ? 11.648 22.094 16.062 1 98.06 180 GLY A N 1
ATOM 1356 C CA . GLY A 1 180 ? 13 22.234 16.594 1 98.06 180 GLY A CA 1
ATOM 1357 C C . GLY A 1 180 ? 13.945 21.156 16.078 1 98.06 180 GLY A C 1
ATOM 1358 O O . GLY A 1 180 ? 15.055 21.469 15.625 1 98.06 180 GLY A O 1
ATOM 1359 N N . ALA A 1 181 ? 13.508 19.953 16.062 1 98 181 ALA A N 1
ATOM 1360 C CA . ALA A 1 181 ? 14.344 18.812 15.68 1 98 181 ALA A CA 1
ATOM 1361 C C . ALA A 1 18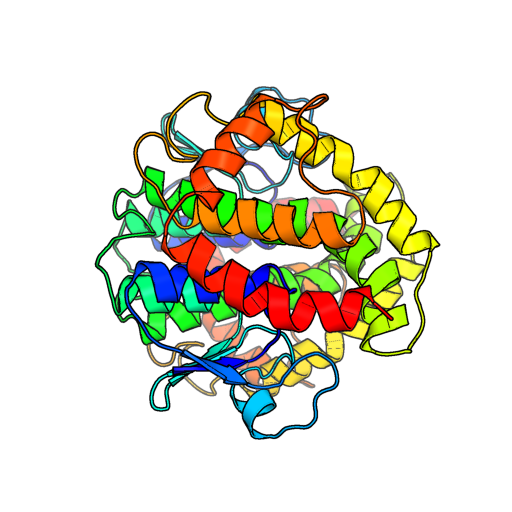1 ? 14.359 18.625 14.172 1 98 181 ALA A C 1
ATOM 1363 O O . ALA A 1 181 ? 15.352 18.156 13.602 1 98 181 ALA A O 1
ATOM 1364 N N . ARG A 1 182 ? 13.273 18.969 13.547 1 98.38 182 ARG A N 1
ATOM 1365 C CA . ARG A 1 182 ? 13.102 18.703 12.125 1 98.38 182 ARG A CA 1
ATOM 1366 C C . ARG A 1 182 ? 12.492 19.906 11.414 1 98.38 182 ARG A C 1
ATOM 1368 O O . ARG A 1 182 ? 11.359 19.844 10.938 1 98.38 182 ARG A O 1
ATOM 1375 N N . PRO A 1 183 ? 13.289 20.906 11.227 1 98.62 183 PRO A N 1
ATOM 1376 C CA . PRO A 1 183 ? 12.773 22.156 10.68 1 98.62 183 PRO A CA 1
ATOM 1377 C C . PRO A 1 183 ? 12.328 22.031 9.227 1 98.62 183 PRO A C 1
ATOM 1379 O O . PRO A 1 183 ? 11.406 22.734 8.789 1 98.62 183 PRO A O 1
ATOM 1382 N N . GLY A 1 184 ? 12.984 21.203 8.406 1 98.81 184 GLY A N 1
ATOM 1383 C CA . GLY A 1 184 ? 12.555 20.984 7.035 1 98.81 184 GLY A CA 1
ATOM 1384 C C . GLY A 1 184 ? 11.172 20.375 6.934 1 98.81 184 GLY A C 1
ATOM 1385 O O . GLY A 1 184 ? 10.328 20.844 6.164 1 98.81 184 GLY A O 1
ATOM 1386 N N . THR A 1 185 ? 10.984 19.359 7.781 1 98.81 185 THR A N 1
ATOM 1387 C CA . THR A 1 185 ? 9.68 18.703 7.836 1 98.81 185 THR A CA 1
ATOM 1388 C C . THR A 1 185 ? 8.602 19.688 8.273 1 98.81 185 THR A C 1
ATOM 1390 O O . THR A 1 185 ? 7.512 19.734 7.703 1 98.81 185 THR A O 1
ATOM 1393 N N . ALA A 1 186 ? 8.984 20.469 9.266 1 98.81 186 ALA A N 1
ATOM 1394 C CA . ALA A 1 186 ? 8.031 21.438 9.789 1 98.81 186 ALA A CA 1
ATOM 1395 C C . ALA A 1 186 ? 7.641 22.453 8.719 1 98.81 186 ALA A C 1
ATOM 1397 O O . ALA A 1 186 ? 6.461 22.781 8.562 1 98.81 186 ALA A O 1
ATOM 1398 N N . SER A 1 187 ? 8.586 22.969 8.039 1 98.81 187 SER A N 1
ATOM 1399 C CA . SER A 1 187 ? 8.336 23.938 6.988 1 98.81 187 SER A CA 1
ATOM 1400 C C . SER A 1 187 ? 7.465 23.359 5.883 1 98.81 187 SER A C 1
ATOM 1402 O O . SER A 1 187 ? 6.516 24 5.43 1 98.81 187 SER A O 1
ATOM 1404 N N . TRP A 1 188 ? 7.742 22.188 5.383 1 98.88 188 TRP A N 1
ATOM 1405 C CA . TRP A 1 188 ? 6.945 21.484 4.379 1 98.88 188 TRP A CA 1
ATOM 1406 C C . TRP A 1 188 ? 5.527 21.234 4.879 1 98.88 188 TRP A C 1
ATOM 1408 O O . TRP A 1 188 ? 4.555 21.5 4.164 1 98.88 188 TRP A O 1
ATOM 1418 N N . TYR A 1 189 ? 5.461 20.781 6.082 1 98.88 189 TYR A N 1
ATOM 1419 C CA . TYR A 1 189 ? 4.164 20.484 6.68 1 98.88 189 TYR A CA 1
ATOM 1420 C C . TYR A 1 189 ? 3.299 21.734 6.762 1 98.88 189 TYR A C 1
ATOM 1422 O O . TYR A 1 189 ? 2.098 21.688 6.484 1 98.88 189 TYR A O 1
ATOM 1430 N N . ASP A 1 190 ? 3.871 22.812 7.156 1 98.69 190 ASP A N 1
ATOM 1431 C CA . ASP A 1 190 ? 3.156 24.078 7.219 1 98.69 190 ASP A CA 1
ATOM 1432 C C . ASP A 1 190 ? 2.596 24.469 5.852 1 98.69 190 ASP A C 1
ATOM 1434 O O . ASP A 1 190 ? 1.484 24.984 5.754 1 98.69 190 ASP A O 1
ATOM 1438 N N . ARG A 1 191 ? 3.383 24.25 4.812 1 98.69 191 ARG A N 1
ATOM 1439 C CA . ARG A 1 191 ? 2.898 24.547 3.467 1 98.69 191 ARG A CA 1
ATOM 1440 C C . ARG A 1 191 ? 1.691 23.688 3.119 1 98.69 191 ARG A C 1
ATOM 1442 O O . ARG A 1 191 ? 0.708 24.172 2.561 1 98.69 191 ARG A O 1
ATOM 1449 N N . VAL A 1 192 ? 1.745 22.422 3.482 1 98.88 192 VAL A N 1
ATOM 1450 C CA . VAL A 1 192 ? 0.652 21.5 3.176 1 98.88 192 VAL A CA 1
ATOM 1451 C C . VAL A 1 192 ? -0.606 21.938 3.93 1 98.88 192 VAL A C 1
ATOM 1453 O O . VAL A 1 192 ? -1.689 22.016 3.346 1 98.88 192 VAL A O 1
ATOM 1456 N N . THR A 1 193 ? -0.452 22.219 5.176 1 98.44 193 THR A N 1
ATOM 1457 C CA . THR A 1 193 ? -1.61 22.453 6.035 1 98.44 193 THR A CA 1
ATOM 1458 C C . THR A 1 193 ? -2.193 23.844 5.801 1 98.44 193 THR A C 1
ATOM 1460 O O . THR A 1 193 ? -3.305 24.141 6.242 1 98.44 193 THR A O 1
ATOM 1463 N N . ALA A 1 194 ? -1.484 24.672 5.129 1 98.5 194 ALA A N 1
ATOM 1464 C CA . ALA A 1 194 ? -1.978 26 4.781 1 98.5 194 ALA A CA 1
ATOM 1465 C C . ALA A 1 194 ? -2.93 25.938 3.59 1 98.5 194 ALA A C 1
ATOM 1467 O O . ALA A 1 194 ? -3.633 26.906 3.299 1 98.5 194 ALA A O 1
ATOM 1468 N N . ARG A 1 195 ? -2.963 24.875 2.877 1 98.75 195 ARG A N 1
ATOM 1469 C CA . ARG A 1 195 ? -3.857 24.75 1.73 1 98.75 195 ARG A CA 1
ATOM 1470 C C . ARG A 1 195 ? -5.316 24.766 2.172 1 98.75 195 ARG A C 1
ATOM 1472 O O . ARG A 1 195 ? -5.668 24.188 3.197 1 98.75 195 ARG A O 1
ATOM 1479 N N . PRO A 1 196 ? -6.188 25.344 1.416 1 98.69 196 PRO A N 1
ATOM 1480 C CA . PRO A 1 196 ? -7.586 25.5 1.815 1 98.69 196 PRO A CA 1
ATOM 1481 C C . PRO A 1 196 ? -8.281 24.156 2.039 1 98.69 196 PRO A C 1
ATOM 1483 O O . PRO A 1 196 ? -9.062 24.016 2.982 1 98.69 196 PRO A O 1
ATOM 1486 N N . ALA A 1 197 ? -8.047 23.188 1.218 1 98.81 197 ALA A N 1
ATOM 1487 C CA . ALA A 1 197 ? -8.68 21.875 1.37 1 98.81 197 ALA A CA 1
ATOM 1488 C C . ALA A 1 197 ? -8.297 21.234 2.699 1 98.81 197 ALA A C 1
ATOM 1490 O O . ALA A 1 197 ? -9.148 20.656 3.385 1 98.81 197 ALA A O 1
ATOM 1491 N N . TRP A 1 198 ? -7.027 21.328 3.064 1 98.81 198 TRP A N 1
ATOM 1492 C CA . TRP A 1 198 ? -6.59 20.781 4.348 1 98.81 198 TRP A CA 1
ATOM 1493 C C . TRP A 1 198 ? -7.301 21.484 5.504 1 98.81 198 TRP A C 1
ATOM 1495 O O . TRP A 1 198 ? -7.789 20.828 6.426 1 98.81 198 TRP A O 1
ATOM 1505 N N . ALA A 1 199 ? -7.332 22.766 5.438 1 98.25 199 ALA A N 1
ATOM 1506 C CA . ALA A 1 199 ? -7.953 23.547 6.496 1 98.25 199 ALA A CA 1
ATOM 1507 C C . ALA A 1 199 ? -9.414 23.156 6.695 1 98.25 199 ALA A C 1
ATOM 1509 O O . ALA A 1 199 ? -9.883 23.047 7.828 1 98.25 199 ALA A O 1
ATOM 1510 N N . ALA A 1 200 ? -10.109 22.984 5.59 1 98.19 200 ALA A N 1
ATOM 1511 C CA . ALA A 1 200 ? -11.523 22.609 5.656 1 98.19 200 ALA A CA 1
ATOM 1512 C C . ALA A 1 200 ? -11.695 21.266 6.332 1 98.19 200 ALA A C 1
ATOM 1514 O O . ALA A 1 200 ?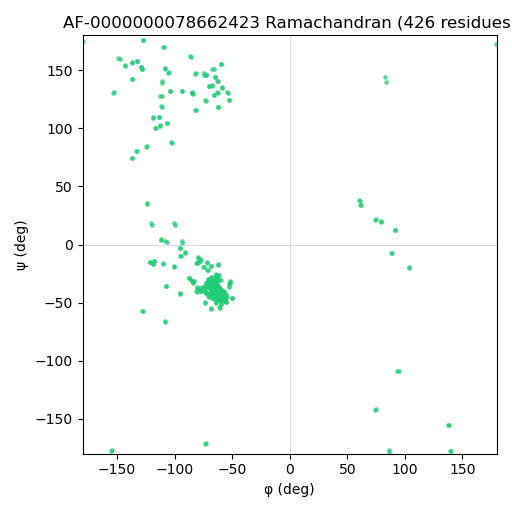 -12.578 21.094 7.176 1 98.19 200 ALA A O 1
ATOM 1515 N N . VAL A 1 201 ? -10.867 20.297 5.98 1 98.56 201 VAL A N 1
ATOM 1516 C CA . VAL A 1 201 ? -10.938 18.953 6.562 1 98.56 201 VAL A CA 1
ATOM 1517 C C . VAL A 1 201 ? -10.539 19 8.031 1 98.56 201 VAL A C 1
ATOM 1519 O O . VAL A 1 201 ? -11.148 18.344 8.875 1 98.56 201 VAL A O 1
ATOM 1522 N N . ALA A 1 202 ? -9.5 19.812 8.328 1 97.94 202 ALA A N 1
ATOM 1523 C CA . ALA A 1 202 ? -9.031 19.953 9.703 1 97.94 202 ALA A CA 1
ATOM 1524 C C . ALA A 1 202 ? -10.117 20.531 10.602 1 97.94 202 ALA A C 1
ATOM 1526 O O . ALA A 1 202 ? -10.242 20.141 11.766 1 97.94 202 ALA A O 1
ATOM 1527 N N . GLU A 1 203 ? -10.828 21.422 10.078 1 96.75 203 GLU A N 1
ATOM 1528 C CA . GLU A 1 203 ? -11.93 22.016 10.852 1 96.75 203 GLU A CA 1
ATOM 1529 C C . GLU A 1 203 ? -12.977 20.969 11.195 1 96.75 203 GLU A C 1
ATOM 1531 O O . GLU A 1 203 ? -13.484 20.922 12.312 1 96.75 203 GLU A O 1
ATOM 1536 N N . GLN A 1 204 ? -13.289 20.172 10.258 1 96.06 204 GLN A N 1
ATOM 1537 C CA . GLN A 1 204 ? -14.234 19.078 10.508 1 96.06 204 GLN A CA 1
ATOM 1538 C C . GLN A 1 204 ? -13.672 18.078 11.516 1 96.06 204 GLN A C 1
ATOM 1540 O O . GLN A 1 204 ? -14.398 17.609 12.391 1 96.06 204 GLN A O 1
ATOM 1545 N N . GLU A 1 205 ? -12.422 17.75 11.336 1 96.75 205 GLU A N 1
ATOM 1546 C CA . GLU A 1 205 ? -11.734 16.797 12.195 1 96.75 205 GLU A CA 1
ATOM 1547 C C . GLU A 1 205 ? -11.695 17.281 13.641 1 96.75 205 GLU A C 1
ATOM 1549 O O . GLU A 1 205 ? -11.812 16.484 14.578 1 96.75 205 GLU A O 1
ATOM 1554 N N . GLU A 1 206 ? -11.477 18.594 13.836 1 94.44 206 GLU A N 1
ATOM 1555 C CA . GLU A 1 206 ? -11.328 19.188 15.156 1 94.44 206 GLU A CA 1
ATOM 1556 C C . GLU A 1 206 ? -12.57 18.969 16.016 1 94.44 206 GLU A C 1
ATOM 1558 O O . GLU A 1 206 ? -12.477 18.812 17.234 1 94.44 206 GLU A O 1
ATOM 1563 N N . VAL A 1 207 ? -13.688 18.891 15.352 1 89.31 207 VAL A N 1
ATOM 1564 C CA . VAL A 1 207 ? -14.938 18.656 16.062 1 89.31 207 VAL A CA 1
ATOM 1565 C C . VAL A 1 207 ? -14.906 17.297 16.766 1 89.31 207 VAL A C 1
ATOM 1567 O O . VAL A 1 207 ? -15.219 17.203 17.953 1 89.31 207 VAL A O 1
ATOM 1570 N N . THR A 1 208 ? -14.484 16.328 16.094 1 85.56 208 THR A N 1
ATOM 1571 C CA . THR A 1 208 ? -14.414 14.977 16.625 1 85.56 208 THR A CA 1
ATOM 1572 C C . THR A 1 208 ? -13.203 14.812 17.547 1 85.56 208 THR A C 1
ATOM 1574 O O . THR A 1 208 ? -13.281 14.117 18.562 1 85.56 208 THR A O 1
ATOM 1577 N N . ALA A 1 209 ? -12.102 15.422 17.188 1 89.44 209 ALA A N 1
ATOM 1578 C CA . ALA A 1 209 ? -10.859 15.297 17.953 1 89.44 209 ALA A CA 1
ATOM 1579 C C . ALA A 1 209 ? -11.031 15.859 19.359 1 89.44 209 ALA A C 1
ATOM 1581 O O . ALA A 1 209 ? -10.516 15.297 20.328 1 89.44 209 ALA A O 1
ATOM 1582 N N . ARG A 1 210 ? -11.68 16.922 19.484 1 87.31 210 ARG A N 1
ATOM 1583 C CA . ARG A 1 210 ? -11.906 17.531 20.781 1 87.31 210 ARG A CA 1
ATOM 1584 C C . ARG A 1 210 ? -12.703 16.609 21.703 1 87.31 210 ARG A C 1
ATOM 1586 O O . ARG A 1 210 ? -12.422 16.516 22.891 1 87.31 210 ARG A O 1
ATOM 1593 N N . ARG A 1 211 ? -13.609 15.922 21.141 1 82.75 211 ARG A N 1
ATOM 1594 C CA . ARG A 1 211 ? -14.43 14.992 21.922 1 82.75 211 ARG A CA 1
ATOM 1595 C C . ARG A 1 211 ? -13.617 13.781 22.359 1 82.75 211 ARG A C 1
ATOM 1597 O O . ARG A 1 211 ? -13.742 13.328 23.5 1 82.75 211 ARG A O 1
ATOM 1604 N N . ILE A 1 212 ? -12.734 13.328 21.531 1 81 212 ILE A N 1
ATOM 1605 C CA . ILE A 1 212 ? -11.977 12.109 21.781 1 81 212 ILE A CA 1
ATOM 1606 C C . ILE A 1 212 ? -10.812 12.414 22.734 1 81 212 ILE A C 1
ATOM 1608 O O . ILE A 1 212 ? -10.523 11.633 23.641 1 81 212 ILE A O 1
ATOM 1612 N N . MET A 1 213 ? -10.188 13.5 22.547 1 81.31 213 MET A N 1
ATOM 1613 C CA . MET A 1 213 ? -8.969 13.812 23.281 1 81.31 213 MET A CA 1
ATOM 1614 C C . MET A 1 213 ? -9.305 14.352 24.672 1 81.31 213 MET A C 1
ATOM 1616 O O . MET A 1 213 ? -8.438 14.398 25.547 1 81.31 213 MET A O 1
ATOM 1620 N N . ALA A 1 214 ? -10.547 14.742 24.844 1 77.5 214 ALA A N 1
ATOM 1621 C CA . ALA A 1 214 ? -11.008 15.195 26.156 1 77.5 214 ALA A CA 1
ATOM 1622 C C . ALA A 1 214 ? -11.32 14.008 27.062 1 77.5 214 ALA A C 1
ATOM 1624 O O . ALA A 1 214 ? -11.516 14.172 28.281 1 77.5 214 ALA A O 1
ATOM 1625 N N . LEU A 1 215 ? -11.367 12.805 26.547 1 66.5 215 LEU A N 1
ATOM 1626 C CA . LEU A 1 215 ? -11.688 11.617 27.328 1 66.5 215 LEU A CA 1
ATOM 1627 C C . LEU A 1 215 ? -10.5 11.203 28.203 1 66.5 215 LEU A C 1
ATOM 1629 O O . LEU A 1 215 ? -9.352 11.312 27.766 1 66.5 215 LEU A O 1
ATOM 1633 N N . MET B 1 1 ? 17 -2.816 -17.641 1 97.5 1 MET B N 1
ATOM 1634 C CA . MET B 1 1 ? 16.594 -2.393 -16.312 1 97.5 1 MET B CA 1
ATOM 1635 C C . MET B 1 1 ? 17.156 -3.33 -15.242 1 97.5 1 MET B C 1
ATOM 1637 O O . MET B 1 1 ? 17.156 -4.547 -15.43 1 97.5 1 MET B O 1
ATOM 1641 N N . LYS B 1 2 ? 17.797 -2.771 -14.18 1 98.38 2 LYS B N 1
ATOM 1642 C CA . LYS B 1 2 ? 18.188 -3.58 -13.023 1 98.38 2 LYS B CA 1
ATOM 1643 C C . LYS B 1 2 ? 17.031 -3.727 -12.047 1 98.38 2 LYS B C 1
ATOM 1645 O O . LYS B 1 2 ? 16.344 -2.748 -11.727 1 98.38 2 LYS B O 1
ATOM 1650 N N . LEU B 1 3 ? 16.734 -4.938 -11.641 1 98.69 3 LEU B N 1
ATOM 1651 C CA . LEU B 1 3 ? 15.719 -5.242 -10.633 1 98.69 3 LEU B CA 1
ATOM 1652 C C . LEU B 1 3 ? 16.359 -5.812 -9.375 1 98.69 3 LEU B C 1
ATOM 1654 O O . LEU B 1 3 ? 16.875 -6.934 -9.391 1 98.69 3 LEU B O 1
ATOM 1658 N N . TYR B 1 4 ? 16.359 -5.07 -8.305 1 98.62 4 TYR B N 1
ATOM 1659 C CA . TYR B 1 4 ? 17 -5.469 -7.055 1 98.62 4 TYR B CA 1
ATOM 1660 C C . TYR B 1 4 ? 16.062 -6.332 -6.219 1 98.62 4 TYR B C 1
ATOM 1662 O O . TYR B 1 4 ? 14.891 -5.98 -6.016 1 98.62 4 TYR B O 1
ATOM 1670 N N . GLY B 1 5 ? 16.562 -7.438 -5.762 1 96.94 5 GLY B N 1
ATOM 1671 C CA . GLY B 1 5 ? 15.82 -8.312 -4.867 1 96.94 5 GLY B CA 1
ATOM 1672 C C . GLY B 1 5 ? 15.977 -9.789 -5.207 1 96.94 5 GLY B C 1
ATOM 1673 O O . GLY B 1 5 ? 17.031 -10.211 -5.691 1 96.94 5 GLY B O 1
ATOM 1674 N N . ALA B 1 6 ? 15.031 -10.562 -4.824 1 95.5 6 ALA B N 1
ATOM 1675 C CA . ALA B 1 6 ? 14.977 -12 -5.09 1 95.5 6 ALA B CA 1
ATOM 1676 C C . ALA B 1 6 ? 13.578 -12.43 -5.504 1 95.5 6 ALA B C 1
ATOM 1678 O O . ALA B 1 6 ? 12.578 -11.953 -4.945 1 95.5 6 ALA B O 1
ATOM 1679 N N . LEU B 1 7 ? 13.516 -13.344 -6.414 1 96.56 7 LEU B N 1
ATOM 1680 C CA . LEU B 1 7 ? 12.25 -13.703 -7.043 1 96.56 7 LEU B CA 1
ATOM 1681 C C . LEU B 1 7 ? 11.359 -14.484 -6.074 1 96.56 7 LEU B C 1
ATOM 1683 O O . LEU B 1 7 ? 10.156 -14.609 -6.293 1 96.56 7 LEU B O 1
ATOM 1687 N N . LEU B 1 8 ? 11.938 -14.984 -4.98 1 95.19 8 LEU B N 1
ATOM 1688 C CA . LEU B 1 8 ? 11.125 -15.648 -3.971 1 95.19 8 LEU B CA 1
ATOM 1689 C C . LEU B 1 8 ? 10.211 -14.641 -3.271 1 95.19 8 LEU B C 1
ATOM 1691 O O . LEU B 1 8 ? 9.195 -15.023 -2.686 1 95.19 8 LEU B O 1
ATOM 1695 N N . SER B 1 9 ? 10.633 -13.398 -3.219 1 96.5 9 SER B N 1
ATOM 1696 C CA . SER B 1 9 ? 9.789 -12.328 -2.693 1 96.5 9 SER B CA 1
ATOM 1697 C C . SER B 1 9 ? 8.578 -12.094 -3.588 1 96.5 9 SER B C 1
ATOM 1699 O O . SER B 1 9 ? 8.719 -11.906 -4.797 1 96.5 9 SER B O 1
ATOM 1701 N N . PRO B 1 10 ? 7.387 -12.078 -2.986 1 98.19 10 PRO B N 1
ATOM 1702 C CA . PRO B 1 10 ? 6.203 -11.82 -3.814 1 98.19 10 PRO B CA 1
ATOM 1703 C C . PRO B 1 10 ? 6.23 -10.438 -4.469 1 98.19 10 PRO B C 1
ATOM 1705 O O . PRO B 1 10 ? 5.68 -10.258 -5.555 1 98.19 10 PRO B O 1
ATOM 1708 N N . PHE B 1 11 ? 6.926 -9.5 -3.857 1 98.5 11 PHE B N 1
ATOM 1709 C CA . PHE B 1 11 ? 6.98 -8.133 -4.352 1 98.5 11 PHE B CA 1
ATOM 1710 C C . PHE B 1 11 ? 7.914 -8.023 -5.555 1 98.5 11 PHE B C 1
ATOM 1712 O O . PHE B 1 11 ? 7.609 -7.324 -6.523 1 98.5 11 PHE B O 1
ATOM 1719 N N . VAL B 1 12 ? 9 -8.719 -5.457 1 98.62 12 VAL B N 1
ATOM 1720 C CA . VAL B 1 12 ? 9.953 -8.742 -6.562 1 98.62 12 VAL B CA 1
ATOM 1721 C C . VAL B 1 12 ? 9.367 -9.531 -7.734 1 98.62 12 VAL B C 1
ATOM 1723 O O . VAL B 1 12 ? 9.438 -9.086 -8.883 1 98.62 12 VAL B O 1
ATOM 1726 N N . ARG B 1 13 ? 8.781 -10.664 -7.453 1 98.75 13 ARG B N 1
ATOM 1727 C CA . ARG B 1 13 ? 8.133 -11.477 -8.484 1 98.75 13 ARG B CA 1
ATOM 1728 C C . ARG B 1 13 ? 7.082 -10.664 -9.234 1 98.75 13 ARG B C 1
ATOM 1730 O O . ARG B 1 13 ? 6.977 -10.758 -10.453 1 98.75 13 ARG B O 1
ATOM 1737 N N . LYS B 1 14 ? 6.285 -9.938 -8.492 1 98.94 14 LYS B N 1
ATOM 1738 C CA . LYS B 1 14 ? 5.258 -9.078 -9.07 1 98.94 14 LYS B CA 1
ATOM 1739 C C . LYS B 1 14 ? 5.844 -8.188 -10.164 1 98.94 14 LYS B C 1
ATOM 1741 O O . LYS B 1 14 ? 5.297 -8.109 -11.273 1 98.94 14 LYS B O 1
ATOM 1746 N N . ILE B 1 15 ? 6.977 -7.578 -9.898 1 98.94 15 ILE B N 1
ATOM 1747 C CA . ILE B 1 15 ? 7.578 -6.641 -10.844 1 98.94 15 ILE B CA 1
ATOM 1748 C C . ILE B 1 15 ? 8.219 -7.406 -12 1 98.94 15 ILE B C 1
ATOM 1750 O O . ILE B 1 15 ? 8.172 -6.965 -13.148 1 98.94 15 ILE B O 1
ATOM 1754 N N . ALA B 1 16 ? 8.789 -8.523 -11.664 1 98.94 16 ALA B N 1
ATOM 1755 C CA . ALA B 1 16 ? 9.359 -9.352 -12.719 1 98.94 16 ALA B CA 1
ATOM 1756 C C . ALA B 1 16 ? 8.289 -9.773 -13.727 1 98.94 16 ALA B C 1
ATOM 1758 O O . ALA B 1 16 ? 8.5 -9.711 -14.938 1 98.94 16 ALA B O 1
ATOM 1759 N N . VAL B 1 17 ? 7.16 -10.203 -13.227 1 98.94 17 VAL B N 1
ATOM 1760 C CA . VAL B 1 17 ? 6.078 -10.648 -14.102 1 98.94 17 VAL B CA 1
ATOM 1761 C C . VAL B 1 17 ? 5.516 -9.453 -14.875 1 98.94 17 VAL B C 1
ATOM 1763 O O . VAL B 1 17 ? 5.258 -9.555 -16.078 1 98.94 17 VAL B O 1
ATOM 1766 N N . VAL B 1 18 ? 5.316 -8.297 -14.219 1 98.94 18 VAL B N 1
ATOM 1767 C CA . VAL B 1 18 ? 4.852 -7.082 -14.883 1 98.94 18 VAL B CA 1
ATOM 1768 C C . VAL B 1 18 ? 5.793 -6.727 -16.031 1 98.94 18 VAL B C 1
ATOM 1770 O O . VAL B 1 18 ? 5.352 -6.492 -17.156 1 98.94 18 VAL B O 1
ATOM 1773 N N . ALA B 1 19 ? 7.102 -6.734 -15.727 1 98.88 19 ALA B N 1
ATOM 1774 C CA . ALA B 1 19 ? 8.094 -6.398 -16.75 1 98.88 19 ALA B CA 1
ATOM 1775 C C . ALA B 1 19 ? 8.023 -7.379 -17.922 1 98.88 19 ALA B C 1
ATOM 1777 O O . ALA B 1 19 ? 8.039 -6.973 -19.078 1 98.88 19 ALA B O 1
ATOM 1778 N N . THR B 1 20 ? 7.871 -8.609 -17.578 1 98.88 20 THR B N 1
ATOM 1779 C CA . THR B 1 20 ? 7.863 -9.641 -18.609 1 98.88 20 THR B CA 1
ATOM 1780 C C . THR B 1 20 ? 6.594 -9.555 -19.453 1 98.88 20 THR B C 1
ATOM 1782 O O . THR B 1 20 ? 6.637 -9.719 -20.672 1 98.88 20 THR B O 1
ATOM 1785 N N . GLU B 1 21 ? 5.43 -9.359 -18.844 1 98.88 21 GLU B N 1
ATOM 1786 C CA . GLU B 1 21 ? 4.191 -9.133 -19.578 1 98.88 21 GLU B CA 1
ATOM 1787 C C . GLU B 1 21 ? 4.348 -8.008 -20.594 1 98.88 21 GLU B C 1
ATOM 1789 O O . GLU B 1 21 ? 3.732 -8.031 -21.656 1 98.88 21 GLU B O 1
ATOM 1794 N N . LYS B 1 22 ? 5.18 -7.047 -20.266 1 98.62 22 LYS B N 1
ATOM 1795 C CA . LYS B 1 22 ? 5.328 -5.852 -21.094 1 98.62 22 LYS B CA 1
ATOM 1796 C C . LYS B 1 22 ? 6.473 -6.012 -22.078 1 98.62 22 LYS B C 1
ATOM 1798 O O . LYS B 1 22 ? 6.801 -5.078 -22.812 1 98.62 22 LYS B O 1
ATOM 1803 N N . GLY B 1 23 ? 7.098 -7.148 -22.109 1 98.38 23 GLY B N 1
ATOM 1804 C CA . GLY B 1 23 ? 8.188 -7.422 -23.031 1 98.38 23 GLY B CA 1
ATOM 1805 C C . GLY B 1 23 ? 9.477 -6.723 -22.641 1 98.38 23 GLY B C 1
ATOM 1806 O O . GLY B 1 23 ? 10.328 -6.461 -23.5 1 98.38 23 GLY B O 1
ATOM 1807 N N . LEU B 1 24 ? 9.609 -6.352 -21.406 1 98.44 24 LEU B N 1
ATOM 1808 C CA . LEU B 1 24 ? 10.797 -5.648 -20.922 1 98.44 24 LEU B CA 1
ATOM 1809 C C . LEU B 1 24 ? 11.82 -6.629 -20.359 1 98.44 24 LEU B C 1
ATOM 1811 O O . LEU B 1 24 ? 11.469 -7.555 -19.641 1 98.44 24 LEU B O 1
ATOM 1815 N N . SER B 1 25 ? 12.992 -6.492 -20.734 1 97.12 25 SER B N 1
ATOM 1816 C CA . SER B 1 25 ? 14.078 -7.262 -20.141 1 97.12 25 SER B CA 1
ATOM 1817 C C . SER B 1 25 ? 14.555 -6.629 -18.844 1 97.12 25 SER B C 1
ATOM 1819 O O . SER B 1 25 ? 14.492 -5.406 -18.688 1 97.12 25 SER B O 1
ATOM 1821 N N . PHE B 1 26 ? 14.977 -7.484 -17.922 1 98.31 26 PHE B N 1
ATOM 1822 C CA . PHE B 1 26 ? 15.57 -7.008 -16.688 1 98.31 26 PHE B CA 1
ATOM 1823 C C . PHE B 1 26 ? 16.719 -7.914 -16.25 1 98.31 26 PHE B C 1
ATOM 1825 O O . PHE B 1 26 ? 16.766 -9.078 -16.641 1 98.31 26 PHE B O 1
ATOM 1832 N N . GLU B 1 27 ? 17.609 -7.336 -15.508 1 98 27 GLU B N 1
ATOM 1833 C CA . GLU B 1 27 ? 18.688 -8.062 -14.844 1 98 27 GLU B CA 1
ATOM 1834 C C . GLU B 1 27 ? 18.516 -8.047 -13.328 1 98 27 GLU B C 1
ATOM 1836 O O . GLU B 1 27 ? 18.359 -6.98 -12.727 1 98 27 GLU B O 1
ATOM 1841 N N . MET B 1 28 ? 18.562 -9.219 -12.766 1 97.56 28 MET B N 1
ATOM 1842 C CA . MET B 1 28 ? 18.453 -9.297 -11.312 1 97.56 28 MET B CA 1
ATOM 1843 C C . MET B 1 28 ? 19.703 -8.75 -10.633 1 97.56 28 MET B C 1
ATOM 1845 O O . MET B 1 28 ? 20.812 -9 -11.094 1 97.56 28 MET B O 1
ATOM 1849 N N . ALA B 1 29 ? 19.5 -8 -9.633 1 97.5 29 ALA B N 1
ATOM 1850 C CA . ALA B 1 29 ? 20.578 -7.492 -8.797 1 97.5 29 ALA B CA 1
ATOM 1851 C C . ALA B 1 29 ? 20.312 -7.777 -7.324 1 97.5 29 ALA B C 1
ATOM 1853 O O . ALA B 1 29 ? 19.156 -7.883 -6.902 1 97.5 29 ALA B O 1
ATOM 1854 N N . ARG B 1 30 ? 21.422 -7.906 -6.629 1 93.5 30 ARG B N 1
ATOM 1855 C CA . ARG B 1 30 ? 21.281 -8.211 -5.207 1 93.5 30 ARG B CA 1
ATOM 1856 C C . ARG B 1 30 ? 20.828 -6.992 -4.422 1 93.5 30 ARG B C 1
ATOM 1858 O O . ARG B 1 30 ? 21.188 -5.859 -4.758 1 93.5 30 ARG B O 1
ATOM 1865 N N . GLY B 1 31 ? 20.062 -7.25 -3.391 1 93.75 31 GLY B N 1
ATOM 1866 C CA . GLY B 1 31 ? 19.562 -6.254 -2.451 1 93.75 31 GLY B CA 1
ATOM 1867 C C . GLY B 1 31 ? 18.672 -6.84 -1.373 1 93.75 31 GLY B C 1
ATOM 1868 O O . GLY B 1 31 ? 18.438 -8.047 -1.343 1 93.75 31 GLY B O 1
ATOM 1869 N N . GLY B 1 32 ? 18.328 -5.941 -0.401 1 90.38 32 GLY B N 1
ATOM 1870 C CA . GLY B 1 32 ? 17.422 -6.379 0.647 1 90.38 32 GLY B CA 1
ATOM 1871 C C . GLY B 1 32 ? 17.797 -5.855 2.02 1 90.38 32 GLY B C 1
ATOM 1872 O O . GLY B 1 32 ? 18.766 -5.113 2.16 1 90.38 32 GLY B O 1
ATOM 1873 N N . PRO B 1 33 ? 16.984 -6.312 2.904 1 83.62 33 PRO B N 1
ATOM 1874 C CA . PRO B 1 33 ? 17.25 -5.828 4.262 1 83.62 33 PRO B CA 1
ATOM 1875 C C . PRO B 1 33 ? 18.688 -6.074 4.707 1 83.62 33 PRO B C 1
ATOM 1877 O O . PRO B 1 33 ? 19.203 -7.184 4.543 1 83.62 33 PRO B O 1
ATOM 1880 N N . GLY B 1 34 ? 19.266 -5.031 5.207 1 84.88 34 GLY B N 1
ATOM 1881 C CA . GLY B 1 34 ? 20.609 -5.148 5.762 1 84.88 34 GLY B CA 1
ATOM 1882 C C . GLY B 1 34 ? 21.703 -4.93 4.734 1 84.88 34 GLY B C 1
ATOM 1883 O O . GLY B 1 34 ? 22.875 -4.867 5.078 1 84.88 34 GLY B O 1
ATOM 1884 N N . SER B 1 35 ? 21.297 -4.82 3.504 1 91.81 35 SER B N 1
ATOM 1885 C CA . SER B 1 35 ? 22.297 -4.605 2.463 1 91.81 35 SER B CA 1
ATOM 1886 C C . SER B 1 35 ? 23.031 -3.285 2.662 1 91.81 35 SER B C 1
ATOM 1888 O O . SER B 1 35 ? 22.422 -2.279 3.029 1 91.81 35 SER B O 1
ATOM 1890 N N . THR B 1 36 ? 24.312 -3.287 2.408 1 91.81 36 THR B N 1
ATOM 1891 C CA . THR B 1 36 ? 25.125 -2.078 2.492 1 91.81 36 THR B CA 1
ATOM 1892 C C . THR B 1 36 ? 25.594 -1.651 1.107 1 91.81 36 THR B C 1
ATOM 1894 O O . THR B 1 36 ? 26.453 -0.775 0.983 1 91.81 36 THR B O 1
ATOM 1897 N N . ASP B 1 37 ? 25.125 -2.369 0.097 1 94.88 37 ASP B N 1
ATOM 1898 C CA . ASP B 1 37 ? 25.484 -2.014 -1.272 1 94.88 37 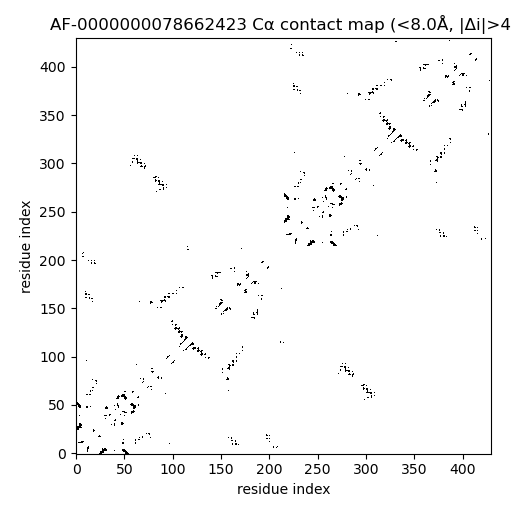ASP B CA 1
ATOM 1899 C C . ASP B 1 37 ? 24.984 -0.618 -1.629 1 94.88 37 ASP B C 1
ATOM 1901 O O . ASP B 1 37 ? 23.766 -0.384 -1.675 1 94.88 37 ASP B O 1
ATOM 1905 N N . PRO B 1 38 ? 25.891 0.281 -1.943 1 94.94 38 PRO B N 1
ATOM 1906 C CA . PRO B 1 38 ? 25.484 1.665 -2.195 1 94.94 38 PRO B CA 1
ATOM 1907 C C . PRO B 1 38 ? 24.562 1.798 -3.4 1 94.94 38 PRO B C 1
ATOM 1909 O O . PRO B 1 38 ? 23.703 2.682 -3.426 1 94.94 38 PRO B O 1
ATOM 1912 N N . GLU B 1 39 ? 24.734 0.937 -4.34 1 95.31 39 GLU B N 1
ATOM 1913 C CA . GLU B 1 39 ? 23.875 1 -5.512 1 95.31 39 GLU B CA 1
ATOM 1914 C C . GLU B 1 39 ? 22.438 0.614 -5.16 1 95.31 39 GLU B C 1
ATOM 1916 O O . GLU B 1 39 ? 21.484 1.242 -5.633 1 95.31 39 GLU B O 1
ATOM 1921 N N . PHE B 1 40 ? 22.328 -0.433 -4.297 1 97 40 PHE B N 1
ATOM 1922 C CA . PHE B 1 40 ? 20.984 -0.823 -3.848 1 97 40 PHE B CA 1
ATOM 1923 C C . PHE B 1 40 ? 20.375 0.271 -2.988 1 97 40 PHE B C 1
ATOM 1925 O O . PHE B 1 40 ? 19.203 0.629 -3.178 1 97 40 PHE B O 1
ATOM 1932 N N . ILE B 1 41 ? 21.156 0.818 -2.129 1 95.12 41 ILE B N 1
ATOM 1933 C CA . ILE B 1 41 ? 20.656 1.814 -1.186 1 95.12 41 ILE B CA 1
ATOM 1934 C C . ILE B 1 41 ? 20.219 3.07 -1.939 1 95.12 41 ILE B C 1
ATOM 1936 O O . ILE B 1 41 ? 19.234 3.715 -1.574 1 95.12 41 ILE B O 1
ATOM 1940 N N . ALA B 1 42 ? 20.859 3.406 -3.01 1 94.94 42 ALA B N 1
ATOM 1941 C CA . ALA B 1 42 ? 20.5 4.551 -3.838 1 94.94 42 ALA B CA 1
ATOM 1942 C C . ALA B 1 42 ? 19.141 4.34 -4.5 1 94.94 42 ALA B C 1
ATOM 1944 O O . ALA B 1 42 ? 18.375 5.289 -4.691 1 94.94 42 ALA B O 1
ATOM 1945 N N . CYS B 1 43 ? 18.797 3.084 -4.797 1 96.19 43 CYS B N 1
ATOM 1946 C CA . CYS B 1 43 ? 17.547 2.742 -5.473 1 96.19 43 CYS B CA 1
ATOM 1947 C C . CYS B 1 43 ? 16.422 2.551 -4.469 1 96.19 43 CYS B C 1
ATOM 1949 O O . CYS B 1 43 ? 15.25 2.758 -4.797 1 96.19 43 CYS B O 1
ATOM 1951 N N . SER B 1 44 ? 16.812 2.125 -3.248 1 97.44 44 SER B N 1
ATOM 1952 C CA . SER B 1 44 ? 15.836 1.847 -2.199 1 97.44 44 SER B CA 1
ATOM 1953 C C . SER B 1 44 ? 16.25 2.479 -0.875 1 97.44 44 SER B C 1
ATOM 1955 O O . SER B 1 44 ? 16.688 1.781 0.042 1 97.44 44 SER B O 1
ATOM 1957 N N . PRO B 1 45 ? 16.016 3.701 -0.7 1 93.38 45 PRO B N 1
ATOM 1958 C CA . PRO B 1 45 ? 16.5 4.41 0.492 1 93.38 45 PRO B CA 1
ATOM 1959 C C . PRO B 1 45 ? 15.906 3.846 1.784 1 93.38 45 PRO B C 1
ATOM 1961 O O . PRO B 1 45 ? 16.453 4.07 2.865 1 93.38 45 PRO B O 1
ATOM 1964 N N . LEU B 1 46 ? 14.82 3.074 1.643 1 94.38 46 LEU B N 1
ATOM 1965 C CA . LEU B 1 46 ? 14.211 2.498 2.834 1 94.38 46 LEU B CA 1
ATOM 1966 C C . LEU B 1 46 ? 14.711 1.079 3.074 1 94.38 46 LEU B C 1
ATOM 1968 O O . LEU B 1 46 ? 14.297 0.421 4.031 1 94.38 46 LEU B O 1
ATOM 1972 N N . GLY B 1 47 ? 15.562 0.567 2.145 1 94.81 47 GLY B N 1
ATOM 1973 C CA . GLY B 1 47 ? 16.219 -0.716 2.314 1 94.81 47 GLY B CA 1
ATOM 1974 C C . GLY B 1 47 ? 15.328 -1.898 2 1 94.81 47 GLY B C 1
ATOM 1975 O O . GLY B 1 47 ? 15.602 -3.021 2.426 1 94.81 47 GLY B O 1
ATOM 1976 N N . LYS B 1 48 ? 14.273 -1.656 1.257 1 95 48 LYS B N 1
ATOM 1977 C CA . LYS B 1 48 ? 13.312 -2.719 0.963 1 95 48 LYS B CA 1
ATOM 1978 C C . LYS B 1 48 ? 13.406 -3.154 -0.496 1 95 48 LYS B C 1
ATOM 1980 O O . LYS B 1 48 ? 13.898 -2.404 -1.344 1 95 48 LYS B O 1
ATOM 1985 N N . ILE B 1 49 ? 13.094 -4.336 -0.759 1 97.12 49 ILE B N 1
ATOM 1986 C CA . ILE B 1 49 ? 12.984 -4.824 -2.129 1 97.12 49 ILE B CA 1
ATOM 1987 C C . ILE B 1 49 ? 11.508 -4.965 -2.508 1 97.12 49 ILE B C 1
ATOM 1989 O O . ILE B 1 49 ? 10.664 -5.211 -1.647 1 97.12 49 ILE B O 1
ATOM 1993 N N . PRO B 1 50 ? 11.18 -4.754 -3.803 1 98.44 50 PRO B N 1
ATOM 1994 C CA . PRO B 1 50 ? 12.078 -4.512 -4.934 1 98.44 50 PRO B CA 1
ATOM 1995 C C . PRO B 1 50 ? 12.461 -3.041 -5.086 1 98.44 50 PRO B C 1
ATOM 1997 O O . PRO B 1 50 ? 11.828 -2.172 -4.473 1 98.44 50 PRO B O 1
ATOM 2000 N N . ALA B 1 51 ? 13.5 -2.797 -5.789 1 98.75 51 ALA B N 1
ATOM 2001 C CA . ALA B 1 51 ? 13.859 -1.511 -6.379 1 98.75 51 ALA B CA 1
ATOM 2002 C C . ALA B 1 51 ? 14.375 -1.687 -7.805 1 98.75 51 ALA B C 1
ATOM 2004 O O . ALA B 1 51 ? 14.797 -2.779 -8.195 1 98.75 51 ALA B O 1
ATOM 2005 N N . ILE B 1 52 ? 14.281 -0.626 -8.602 1 98.69 52 ILE B N 1
ATOM 2006 C CA . ILE B 1 52 ? 14.797 -0.737 -9.961 1 98.69 52 ILE B CA 1
ATOM 20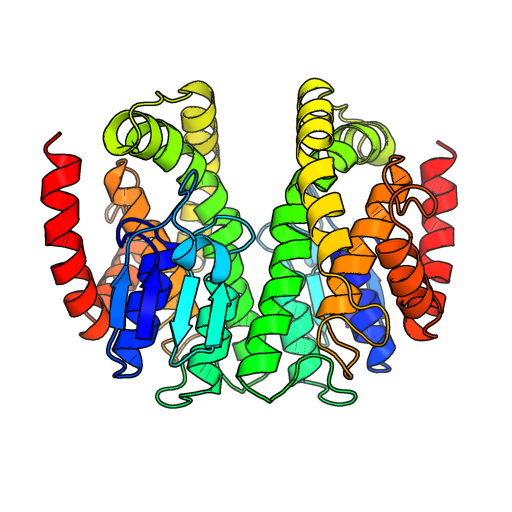07 C C . ILE B 1 52 ? 15.727 0.435 -10.258 1 98.69 52 ILE B C 1
ATOM 2009 O O . ILE B 1 52 ? 15.641 1.485 -9.617 1 98.69 52 ILE B O 1
ATOM 2013 N N . ASP B 1 53 ? 16.625 0.25 -11.102 1 98.56 53 ASP B N 1
ATOM 2014 C CA . ASP B 1 53 ? 17.344 1.26 -11.867 1 98.56 53 ASP B CA 1
ATOM 2015 C C . ASP B 1 53 ? 17.078 1.104 -13.367 1 98.56 53 ASP B C 1
ATOM 2017 O O . ASP B 1 53 ? 17.594 0.181 -14 1 98.56 53 ASP B O 1
ATOM 2021 N N . ASP B 1 54 ? 16.172 1.934 -13.883 1 98.12 54 ASP B N 1
ATOM 2022 C CA . ASP B 1 54 ? 15.797 1.904 -15.289 1 98.12 54 ASP B CA 1
ATOM 2023 C C . ASP B 1 54 ? 16.453 3.049 -16.062 1 98.12 54 ASP B C 1
ATOM 2025 O O . ASP B 1 54 ? 15.836 4.094 -16.281 1 98.12 54 ASP B O 1
ATOM 2029 N N . GLY B 1 55 ? 17.688 2.824 -16.578 1 96.56 55 GLY B N 1
ATOM 2030 C CA . GLY B 1 55 ? 18.422 3.857 -17.297 1 96.56 55 GLY B CA 1
ATOM 2031 C C . GLY B 1 55 ? 18.719 5.078 -16.453 1 96.56 55 GLY B C 1
ATOM 2032 O O . GLY B 1 55 ? 18.625 6.211 -16.922 1 96.56 55 GLY B O 1
ATOM 2033 N N . GLY B 1 56 ? 18.938 4.887 -15.234 1 97.31 56 GLY B N 1
ATOM 2034 C CA . GLY B 1 56 ? 19.25 5.996 -14.352 1 97.31 56 GLY B CA 1
ATOM 2035 C C . GLY B 1 56 ? 18.094 6.406 -13.469 1 97.31 56 GLY B C 1
ATOM 2036 O O . GLY B 1 56 ? 18.281 7.094 -12.469 1 97.31 56 GLY B O 1
ATOM 2037 N N . PHE B 1 57 ? 16.875 6.051 -13.844 1 98.19 57 PHE B N 1
ATOM 2038 C CA . PHE B 1 57 ? 15.734 6.32 -12.992 1 98.19 57 PHE B CA 1
ATOM 2039 C C . PHE B 1 57 ? 15.602 5.258 -11.906 1 98.19 57 PHE B C 1
ATOM 2041 O O . PHE B 1 57 ? 15.398 4.078 -12.203 1 98.19 57 PHE B O 1
ATOM 2048 N N . GLN B 1 58 ? 15.758 5.672 -10.633 1 98.69 58 GLN B N 1
ATOM 2049 C CA . GLN B 1 58 ? 15.742 4.77 -9.484 1 98.69 58 GLN B CA 1
ATOM 2050 C C . GLN B 1 58 ? 14.414 4.863 -8.734 1 98.69 58 GLN B C 1
ATOM 2052 O O . GLN B 1 58 ? 13.922 5.965 -8.469 1 98.69 58 GLN B O 1
ATOM 2057 N N . LEU B 1 59 ? 13.883 3.736 -8.453 1 98.69 59 LEU B N 1
ATOM 2058 C CA . LEU B 1 59 ? 12.578 3.717 -7.797 1 98.69 59 LEU B CA 1
ATOM 2059 C C . LEU B 1 59 ? 12.406 2.445 -6.973 1 98.69 59 LEU B C 1
ATOM 2061 O O . LEU B 1 59 ? 12.758 1.354 -7.426 1 98.69 59 LEU B O 1
ATOM 2065 N N . ALA B 1 60 ? 12.008 2.682 -5.773 1 97.94 60 ALA B N 1
ATOM 2066 C CA . ALA B 1 60 ? 11.523 1.58 -4.945 1 97.94 60 ALA B CA 1
ATOM 2067 C C . ALA B 1 60 ? 10.016 1.675 -4.73 1 97.94 60 ALA B C 1
ATOM 2069 O O . ALA B 1 60 ? 9.398 2.703 -5.031 1 97.94 60 ALA B O 1
ATOM 2070 N N . ASP B 1 61 ? 9.594 0.541 -4.168 1 96.69 61 ASP B N 1
ATOM 2071 C CA . ASP B 1 61 ? 8.406 -0.189 -3.725 1 96.69 61 ASP B CA 1
ATOM 2072 C C . ASP B 1 61 ? 7.746 -0.917 -4.891 1 96.69 61 ASP B C 1
ATOM 2074 O O . ASP B 1 61 ? 7.621 -0.363 -5.984 1 96.69 61 ASP B O 1
ATOM 2078 N N . SER B 1 62 ? 7.203 -2.031 -4.77 1 98.62 62 SER B N 1
ATOM 2079 C CA . SER B 1 62 ? 6.652 -2.857 -5.84 1 98.62 62 SER B CA 1
ATOM 2080 C C . SER B 1 62 ? 5.477 -2.17 -6.52 1 98.62 62 SER B C 1
ATOM 2082 O O . SER B 1 62 ? 5.379 -2.164 -7.746 1 98.62 62 SER B O 1
ATOM 2084 N N . SER B 1 63 ? 4.574 -1.535 -5.75 1 98.81 63 SER B N 1
ATOM 2085 C CA . SER B 1 63 ? 3.408 -0.874 -6.328 1 98.81 63 SER B CA 1
ATOM 2086 C C . SER B 1 63 ? 3.814 0.349 -7.141 1 98.81 63 SER B C 1
ATOM 2088 O O . SER B 1 63 ? 3.268 0.593 -8.219 1 98.81 63 SER B O 1
ATOM 2090 N N . ALA B 1 64 ? 4.781 1.134 -6.648 1 98.88 64 ALA B N 1
ATOM 2091 C CA . ALA B 1 64 ? 5.285 2.305 -7.359 1 98.88 64 ALA B CA 1
ATOM 2092 C C . ALA B 1 64 ? 5.926 1.905 -8.688 1 98.88 64 ALA B C 1
ATOM 2094 O O . ALA B 1 64 ? 5.688 2.545 -9.711 1 98.88 64 ALA B O 1
ATOM 2095 N N . ILE B 1 65 ? 6.715 0.84 -8.648 1 98.94 65 ILE B N 1
ATOM 2096 C CA . ILE B 1 65 ? 7.406 0.366 -9.836 1 98.94 65 I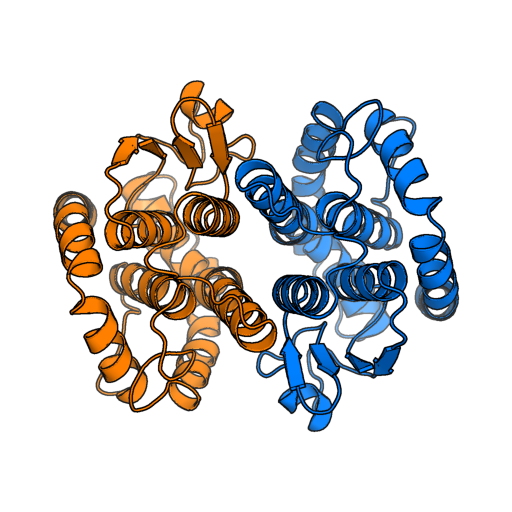LE B CA 1
ATOM 2097 C C . ILE B 1 65 ? 6.391 -0.131 -10.867 1 98.94 65 ILE B C 1
ATOM 2099 O O . ILE B 1 65 ? 6.516 0.152 -12.055 1 98.94 65 ILE B O 1
ATOM 2103 N N . ALA B 1 66 ? 5.398 -0.904 -10.398 1 98.94 66 ALA B N 1
ATOM 2104 C CA . ALA B 1 66 ? 4.375 -1.404 -11.312 1 98.94 66 ALA B CA 1
ATOM 2105 C C . ALA B 1 66 ? 3.662 -0.255 -12.023 1 98.94 66 ALA B C 1
ATOM 2107 O O . ALA B 1 66 ? 3.441 -0.305 -13.234 1 98.94 66 ALA B O 1
ATOM 2108 N N . VAL B 1 67 ? 3.312 0.783 -11.25 1 98.88 67 VAL B N 1
ATOM 2109 C CA . VAL B 1 67 ? 2.607 1.941 -11.781 1 98.88 67 VAL B CA 1
ATOM 2110 C C . VAL B 1 67 ? 3.51 2.688 -12.766 1 98.88 67 VAL B C 1
ATOM 2112 O O . VAL B 1 67 ? 3.062 3.1 -13.836 1 98.88 67 VAL B O 1
ATOM 2115 N N . TYR B 1 68 ? 4.77 2.832 -12.422 1 98.88 68 TYR B N 1
ATOM 2116 C CA . TYR B 1 68 ? 5.742 3.465 -13.297 1 98.88 68 TYR B CA 1
ATOM 2117 C C . TYR B 1 68 ? 5.863 2.705 -14.617 1 98.88 68 TYR B C 1
ATOM 2119 O O . TYR B 1 68 ? 5.723 3.291 -15.695 1 98.88 68 TYR B O 1
ATOM 2127 N N . LEU B 1 69 ? 6.066 1.417 -14.562 1 98.94 69 LEU B N 1
ATOM 2128 C CA . LEU B 1 69 ? 6.27 0.613 -15.758 1 98.94 69 LEU B CA 1
ATOM 2129 C C . LEU B 1 69 ? 5.023 0.625 -16.641 1 98.94 69 LEU B C 1
ATOM 2131 O O . LEU B 1 69 ? 5.121 0.686 -17.859 1 98.94 69 LEU B O 1
ATOM 2135 N N . ASP B 1 70 ? 3.873 0.538 -15.969 1 98.81 70 ASP B N 1
ATOM 2136 C CA . ASP B 1 70 ? 2.637 0.521 -16.75 1 98.81 70 ASP B CA 1
ATOM 2137 C C . ASP B 1 70 ? 2.412 1.858 -17.453 1 98.81 70 ASP B C 1
ATOM 2139 O O . ASP B 1 70 ? 1.869 1.9 -18.562 1 98.81 70 ASP B O 1
ATOM 2143 N N . ALA B 1 71 ? 2.773 2.934 -16.797 1 98.5 71 ALA B N 1
ATOM 2144 C CA . ALA B 1 71 ? 2.627 4.262 -17.391 1 98.5 71 ALA B CA 1
ATOM 2145 C C . ALA B 1 71 ? 3.658 4.484 -18.5 1 98.5 71 ALA B C 1
ATOM 2147 O O . ALA B 1 71 ? 3.35 5.078 -19.531 1 98.5 71 ALA B O 1
ATOM 2148 N N . ARG B 1 72 ? 4.898 4.035 -18.297 1 98.31 72 ARG B N 1
ATOM 2149 C CA . ARG B 1 72 ? 6.004 4.242 -19.219 1 98.31 72 ARG B CA 1
ATOM 2150 C C . ARG B 1 72 ? 5.855 3.352 -20.453 1 98.31 72 ARG B C 1
ATOM 2152 O O . ARG B 1 72 ? 6.203 3.756 -21.562 1 98.31 72 ARG B O 1
ATOM 2159 N N . TYR B 1 73 ? 5.359 2.164 -20.203 1 97.44 73 TYR B N 1
ATOM 2160 C CA . TYR B 1 73 ? 5.121 1.168 -21.25 1 97.44 73 TYR B CA 1
ATOM 2161 C C . TYR B 1 73 ? 3.672 0.696 -21.234 1 97.44 73 TYR B C 1
ATOM 2163 O O . TYR B 1 73 ? 3.377 -0.405 -20.766 1 97.44 73 TYR B O 1
ATOM 2171 N N . PRO B 1 74 ? 2.803 1.387 -21.844 1 96.31 74 PRO B N 1
ATOM 2172 C CA . PRO B 1 74 ? 1.363 1.236 -21.609 1 96.31 74 PRO B CA 1
ATOM 2173 C C . PRO B 1 74 ? 0.809 -0.071 -22.172 1 96.31 74 PRO B C 1
ATOM 2175 O O . PRO B 1 74 ? -0.206 -0.575 -21.688 1 96.31 74 PRO B O 1
ATOM 2178 N N . GLU B 1 75 ? 1.551 -0.671 -23.188 1 96.69 75 GLU B N 1
ATOM 2179 C CA . GLU B 1 75 ? 0.998 -1.892 -23.766 1 96.69 75 GLU B CA 1
ATOM 2180 C C . GLU B 1 75 ? 1.834 -3.109 -23.391 1 96.69 75 GLU B C 1
ATOM 2182 O O . GLU B 1 75 ? 3.064 -3.066 -23.438 1 96.69 75 GLU B O 1
ATOM 2187 N N . PRO B 1 76 ? 1.188 -4.223 -23.109 1 97.88 76 PRO B N 1
ATOM 2188 C CA . PRO B 1 76 ? -0.244 -4.273 -22.797 1 97.88 76 PRO B CA 1
ATOM 2189 C C . PRO B 1 76 ? -0.594 -3.555 -21.5 1 97.88 76 PRO B C 1
ATOM 2191 O O . PRO B 1 76 ? 0.241 -3.465 -20.594 1 97.88 76 PRO B O 1
ATOM 2194 N N . ARG B 1 77 ? -1.76 -3.033 -21.391 1 97.88 77 ARG B N 1
ATOM 2195 C CA . ARG B 1 77 ? -2.205 -2.34 -20.188 1 97.88 77 ARG B CA 1
ATOM 2196 C C . ARG B 1 77 ? -2.492 -3.328 -19.062 1 97.88 77 ARG B C 1
ATOM 2198 O O . ARG B 1 77 ? -3.277 -4.262 -19.234 1 97.88 77 ARG B O 1
ATOM 2205 N N . LEU B 1 78 ? -1.852 -3.113 -17.984 1 98.81 78 LEU B N 1
ATOM 2206 C CA . LEU B 1 78 ? -2.053 -3.99 -16.828 1 98.81 78 LEU B CA 1
ATOM 2207 C C . LEU B 1 78 ? -2.801 -3.266 -15.719 1 98.81 78 LEU B C 1
ATOM 2209 O O . LEU B 1 78 ? -3.268 -3.895 -14.766 1 98.81 78 LEU B O 1
ATOM 2213 N N . ILE B 1 79 ? -2.855 -1.958 -15.773 1 98.75 79 ILE B N 1
ATOM 2214 C CA . ILE B 1 79 ? -3.676 -1.116 -14.906 1 98.75 79 ILE B CA 1
ATOM 2215 C C . ILE B 1 79 ? -4.68 -0.336 -15.75 1 98.75 79 ILE B C 1
ATOM 2217 O O . ILE B 1 79 ? -4.305 0.58 -16.484 1 98.75 79 ILE B O 1
ATOM 2221 N N . PRO B 1 80 ? -5.922 -0.699 -15.633 1 98.19 80 PRO B N 1
ATOM 2222 C CA . PRO B 1 80 ? -6.93 -0.14 -16.531 1 98.19 80 PRO B CA 1
ATOM 2223 C C . PRO B 1 80 ? -7.031 1.38 -16.438 1 98.19 80 PRO B C 1
ATOM 2225 O O . PRO B 1 80 ? -6.75 1.956 -15.391 1 98.19 80 PRO B O 1
ATOM 2228 N N . GLU B 1 81 ? -7.523 2.016 -17.531 1 96.62 81 GLU B N 1
ATOM 2229 C CA . GLU B 1 81 ? -7.746 3.457 -17.562 1 96.62 81 GLU B CA 1
ATOM 2230 C C . GLU B 1 81 ? -9.102 3.814 -16.953 1 96.62 81 GLU B C 1
ATOM 2232 O O . GLU B 1 81 ? -9.281 4.91 -16.422 1 96.62 81 GLU B O 1
ATOM 2237 N N . ASP B 1 82 ? -10.07 2.865 -17.156 1 98.25 82 ASP B N 1
ATOM 2238 C CA . ASP B 1 82 ? -11.375 3.078 -16.547 1 98.25 82 ASP B CA 1
ATOM 2239 C C . ASP B 1 82 ? -11.242 3.342 -15.047 1 98.25 82 ASP B C 1
ATOM 2241 O O . ASP B 1 82 ? -10.641 2.549 -14.328 1 98.25 82 ASP B O 1
ATOM 2245 N N . PRO B 1 83 ? -11.773 4.465 -14.586 1 98.62 83 PRO B N 1
ATOM 2246 C CA . PRO B 1 83 ? -11.539 4.855 -13.195 1 98.62 83 PRO B CA 1
ATOM 2247 C C . PRO B 1 83 ? -11.945 3.771 -12.195 1 98.62 83 PRO B C 1
ATOM 2249 O O . PRO B 1 83 ? -11.203 3.492 -11.25 1 98.62 83 PRO B O 1
ATOM 2252 N N . GLN B 1 84 ? -13.094 3.162 -12.398 1 98.69 84 GLN B N 1
ATOM 2253 C CA . GLN B 1 84 ? -13.57 2.156 -11.453 1 98.69 84 GLN B CA 1
ATOM 2254 C C . GLN B 1 84 ? -12.68 0.919 -11.477 1 98.69 84 GLN B C 1
ATOM 2256 O O . GLN B 1 84 ? -12.289 0.413 -10.422 1 98.69 84 GLN B O 1
ATOM 2261 N N . LEU B 1 85 ? -12.32 0.409 -12.656 1 98.75 85 LEU B N 1
ATOM 2262 C CA . LEU B 1 85 ? -11.453 -0.762 -12.773 1 98.75 85 LEU B CA 1
ATOM 2263 C C . LEU B 1 85 ? -10.055 -0.46 -12.25 1 98.75 85 LEU B C 1
ATOM 2265 O O . LEU B 1 85 ? -9.406 -1.329 -11.672 1 98.75 85 LEU B O 1
ATOM 2269 N N . ARG B 1 86 ? -9.633 0.771 -12.484 1 98.69 86 ARG B N 1
ATOM 2270 C CA . ARG B 1 86 ? -8.32 1.187 -11.992 1 98.69 86 ARG B CA 1
ATOM 2271 C C . ARG B 1 86 ? -8.273 1.153 -10.469 1 98.69 86 ARG B C 1
ATOM 2273 O O . ARG B 1 86 ? -7.32 0.63 -9.883 1 98.69 86 ARG B O 1
ATOM 2280 N N . GLY B 1 87 ? -9.328 1.743 -9.82 1 98.81 87 GLY B N 1
ATOM 2281 C CA . GLY B 1 87 ? -9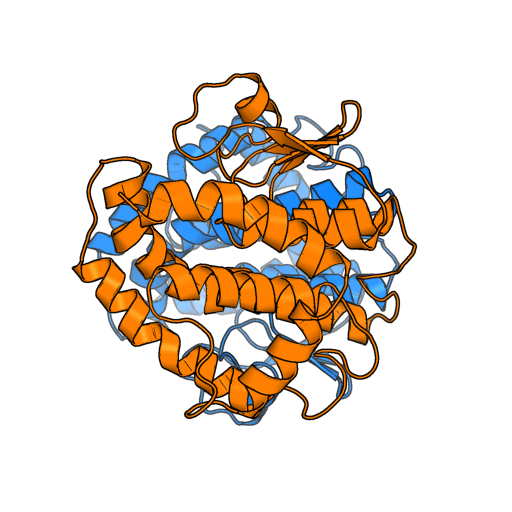.414 1.67 -8.375 1 98.81 87 GLY B CA 1
ATOM 2282 C C . GLY B 1 87 ? -9.43 0.247 -7.848 1 98.81 87 GLY B C 1
ATOM 2283 O O . GLY B 1 87 ? -8.734 -0.072 -6.879 1 98.81 87 GLY B O 1
ATOM 2284 N N . LYS B 1 88 ? -10.125 -0.619 -8.516 1 98.75 88 LYS B N 1
ATOM 2285 C CA . LYS B 1 88 ? -10.219 -2.016 -8.094 1 98.75 88 LYS B CA 1
ATOM 2286 C C . LYS B 1 88 ? -8.875 -2.729 -8.266 1 98.75 88 LYS B C 1
ATOM 2288 O O . LYS B 1 88 ? -8.523 -3.596 -7.469 1 98.75 88 LYS B O 1
ATOM 2293 N N . ALA B 1 89 ? -8.133 -2.414 -9.32 1 98.88 89 ALA B N 1
ATOM 2294 C CA . ALA B 1 89 ? -6.801 -2.982 -9.5 1 98.88 89 ALA B CA 1
ATOM 2295 C C . ALA B 1 89 ? -5.898 -2.654 -8.32 1 98.88 89 ALA B C 1
ATOM 2297 O O . ALA B 1 89 ? -5.188 -3.523 -7.809 1 98.88 89 ALA B O 1
ATOM 2298 N N . VAL B 1 90 ? -5.953 -1.391 -7.891 1 98.81 90 VAL B N 1
ATOM 2299 C CA . VAL B 1 90 ? -5.125 -0.956 -6.766 1 98.81 90 VAL B CA 1
ATOM 2300 C C . VAL B 1 90 ? -5.605 -1.624 -5.48 1 98.81 90 VAL B C 1
ATOM 2302 O O . VAL B 1 90 ? -4.797 -1.986 -4.621 1 98.81 90 VAL B O 1
ATOM 2305 N N . PHE B 1 91 ? -6.922 -1.818 -5.375 1 98.75 91 PHE B N 1
ATOM 2306 C CA . PHE B 1 91 ? -7.461 -2.535 -4.223 1 98.75 91 PHE B CA 1
ATOM 2307 C C . PHE B 1 91 ? -6.855 -3.93 -4.125 1 98.75 91 PHE B C 1
ATOM 2309 O O . PHE B 1 91 ? -6.402 -4.344 -3.053 1 98.75 91 PHE B O 1
ATOM 2316 N N . TRP B 1 92 ? -6.801 -4.652 -5.18 1 98.88 92 TRP B N 1
ATOM 2317 C CA . TRP B 1 92 ? -6.285 -6.016 -5.176 1 98.88 92 TRP B CA 1
ATOM 2318 C C . TRP B 1 92 ? -4.781 -6.027 -4.934 1 98.88 92 TRP B C 1
ATOM 2320 O O . TRP B 1 92 ? -4.258 -6.934 -4.281 1 98.88 92 TRP B O 1
ATOM 2330 N N . ASP B 1 93 ? -4.098 -5.047 -5.52 1 98.88 93 ASP B N 1
ATOM 2331 C CA . ASP B 1 93 ? -2.67 -4.898 -5.246 1 98.88 93 ASP B CA 1
ATOM 2332 C C . ASP B 1 93 ? -2.416 -4.688 -3.754 1 98.88 93 ASP B C 1
ATOM 2334 O O . ASP B 1 93 ? -1.515 -5.301 -3.182 1 98.88 93 ASP B O 1
ATOM 2338 N N . GLU B 1 94 ? -3.236 -3.848 -3.148 1 98.31 94 GLU B N 1
ATOM 2339 C CA . GLU B 1 94 ? -3.141 -3.582 -1.716 1 98.31 94 GLU B CA 1
ATOM 2340 C C . GLU B 1 94 ? -3.496 -4.82 -0.899 1 98.31 94 GLU B C 1
ATOM 2342 O O . GLU B 1 94 ? -2.85 -5.113 0.108 1 98.31 94 GLU B O 1
ATOM 2347 N N . PHE B 1 95 ? -4.543 -5.539 -1.329 1 98.56 95 PHE B N 1
ATOM 2348 C CA . PHE B 1 95 ? -4.918 -6.781 -0.661 1 98.56 95 PHE B CA 1
ATOM 2349 C C . PHE B 1 95 ? -3.746 -7.754 -0.629 1 98.56 95 PHE B C 1
ATOM 2351 O O . PHE B 1 95 ? -3.432 -8.32 0.419 1 98.56 95 PHE B O 1
ATOM 2358 N N . ALA B 1 96 ? -3.102 -7.898 -1.778 1 98.69 96 ALA B N 1
ATOM 2359 C CA . ALA B 1 96 ? -1.956 -8.797 -1.887 1 98.69 96 ALA B CA 1
ATOM 2360 C C . ALA B 1 96 ? -0.828 -8.367 -0.955 1 98.69 96 ALA B C 1
ATOM 2362 O O . ALA B 1 96 ? -0.274 -9.188 -0.217 1 98.69 96 ALA B O 1
ATOM 2363 N N . ASP B 1 97 ? -0.532 -7.102 -0.956 1 98.12 97 ASP B N 1
ATOM 2364 C CA . ASP B 1 97 ? 0.673 -6.59 -0.309 1 98.12 97 ASP B CA 1
ATOM 2365 C C . ASP B 1 97 ? 0.47 -6.445 1.197 1 98.12 97 ASP B C 1
ATOM 2367 O O . ASP B 1 97 ? 1.367 -6.758 1.982 1 98.12 97 ASP B O 1
ATOM 2371 N N . THR B 1 98 ? -0.788 -6.027 1.591 1 96.5 98 THR B N 1
ATOM 2372 C CA . THR B 1 98 ? -0.874 -5.523 2.957 1 96.5 98 THR B CA 1
ATOM 2373 C C . THR B 1 98 ? -1.811 -6.391 3.795 1 96.5 98 THR B C 1
ATOM 2375 O O . THR B 1 98 ? -1.847 -6.27 5.02 1 96.5 98 THR B O 1
ATOM 2378 N N . VAL B 1 99 ? -2.586 -7.219 3.168 1 96.31 99 VAL B N 1
ATOM 2379 C CA . VAL B 1 99 ? -3.479 -8.094 3.92 1 96.31 99 VAL B CA 1
ATOM 2380 C C . VAL B 1 99 ? -2.971 -9.539 3.846 1 96.31 99 VAL B C 1
ATOM 2382 O O . VAL B 1 99 ? -2.416 -10.055 4.816 1 96.31 99 VAL B O 1
ATOM 2385 N N . LEU B 1 100 ? -3.023 -10.062 2.625 1 97.56 100 LEU B N 1
ATOM 2386 C CA . LEU B 1 100 ? -2.49 -11.398 2.395 1 97.56 100 LEU B CA 1
ATOM 2387 C C . LEU B 1 100 ? -0.991 -11.438 2.672 1 97.56 100 LEU B C 1
ATOM 2389 O O . LEU B 1 100 ? -0.507 -12.344 3.355 1 97.56 100 LEU B O 1
ATOM 2393 N N . GLY B 1 101 ? -0.335 -10.422 2.18 1 96.19 101 GLY B N 1
ATOM 2394 C CA . GLY B 1 101 ? 1.104 -10.305 2.35 1 96.19 101 GLY B CA 1
ATOM 2395 C C . GLY B 1 101 ? 1.521 -10.109 3.795 1 96.19 101 GLY B C 1
ATOM 2396 O O . GLY B 1 101 ? 2.514 -10.688 4.242 1 96.19 101 GLY B O 1
ATOM 2397 N N . ALA B 1 102 ? 0.75 -9.336 4.52 1 94.38 102 ALA B N 1
ATOM 2398 C CA . ALA B 1 102 ? 1.097 -9.07 5.918 1 94.38 102 ALA B CA 1
ATOM 2399 C C . ALA B 1 102 ? 1.067 -10.359 6.738 1 94.38 102 ALA B C 1
ATOM 2401 O O . ALA B 1 102 ? 1.977 -10.617 7.531 1 94.38 102 ALA B O 1
ATOM 2402 N N . SER B 1 103 ? 0.061 -11.18 6.613 1 96.62 103 SER B N 1
ATOM 2403 C CA . SER B 1 103 ? -0.033 -12.453 7.312 1 96.62 103 SER B CA 1
ATOM 2404 C C . SER B 1 103 ? 1.021 -13.438 6.812 1 96.62 103 SER B C 1
ATOM 2406 O O . SER B 1 103 ? 1.678 -14.109 7.609 1 96.62 103 SER B O 1
ATOM 2408 N N . GLY B 1 104 ? 1.163 -13.453 5.523 1 97.62 104 GLY B N 1
ATOM 2409 C CA . GLY B 1 104 ? 2.084 -14.391 4.906 1 97.62 104 GLY B CA 1
ATOM 2410 C C . GLY B 1 104 ? 3.539 -14.094 5.219 1 97.62 104 GLY B C 1
ATOM 2411 O O . GLY B 1 104 ? 4.34 -15.016 5.395 1 97.62 104 GLY B O 1
ATOM 2412 N N . LEU B 1 105 ? 3.891 -12.852 5.301 1 96.38 105 LEU B N 1
ATOM 2413 C CA . LEU B 1 105 ? 5.281 -12.461 5.508 1 96.38 105 LEU B CA 1
ATOM 2414 C C . LEU B 1 105 ? 5.734 -12.789 6.926 1 96.38 105 LEU B C 1
ATOM 2416 O O . LEU B 1 105 ? 6.914 -13.062 7.156 1 96.38 105 LEU B O 1
ATOM 2420 N N . LYS B 1 106 ? 4.762 -12.758 7.906 1 97.06 106 LYS B N 1
ATOM 2421 C CA . LYS B 1 106 ? 5.09 -13.234 9.242 1 97.06 106 LYS B CA 1
ATOM 2422 C C . LYS B 1 106 ? 5.598 -14.672 9.211 1 97.06 106 LYS B C 1
ATOM 2424 O O . LYS B 1 106 ? 6.566 -15.016 9.898 1 97.06 106 LYS B O 1
ATOM 2429 N N . ILE B 1 107 ? 4.957 -15.469 8.398 1 98.06 107 ILE B N 1
ATOM 2430 C CA . ILE B 1 107 ? 5.332 -16.875 8.273 1 98.06 107 ILE B CA 1
ATOM 2431 C C . ILE B 1 107 ? 6.637 -16.984 7.492 1 98.06 107 ILE B C 1
ATOM 2433 O O . ILE B 1 107 ? 7.59 -17.625 7.957 1 98.06 107 ILE B O 1
ATOM 2437 N N . LEU B 1 108 ? 6.711 -16.344 6.367 1 96.94 108 LEU B N 1
ATOM 2438 C CA . LEU B 1 108 ? 7.84 -16.422 5.445 1 96.94 108 LEU B CA 1
ATOM 2439 C C . LEU B 1 108 ? 9.133 -15.984 6.129 1 96.94 108 LEU B C 1
ATOM 2441 O O . LEU B 1 108 ? 10.141 -16.688 6.07 1 96.94 108 LEU B O 1
ATOM 2445 N N . PHE B 1 109 ? 9.102 -14.883 6.824 1 96.06 109 PHE B N 1
ATOM 2446 C CA . PHE B 1 109 ? 10.312 -14.312 7.395 1 96.06 109 PHE B CA 1
ATOM 2447 C C . PHE B 1 109 ? 10.789 -15.133 8.586 1 96.06 109 PHE B C 1
ATOM 2449 O O . PHE B 1 109 ? 12 -15.297 8.797 1 96.06 109 PHE B O 1
ATOM 2456 N N . ASN B 1 110 ? 9.875 -15.68 9.289 1 97.5 110 ASN B N 1
ATOM 2457 C CA . ASN B 1 110 ? 10.258 -16.297 10.547 1 97.5 110 ASN B CA 1
ATOM 2458 C C . ASN B 1 110 ? 10.516 -17.797 10.375 1 97.5 110 ASN B C 1
ATOM 2460 O O . ASN B 1 110 ? 11.102 -18.438 11.25 1 97.5 110 ASN B O 1
ATOM 2464 N N . ARG B 1 111 ? 10.164 -18.312 9.195 1 95.5 111 ARG B N 1
ATOM 2465 C CA . ARG B 1 111 ? 10.383 -19.734 9.023 1 95.5 111 ARG B CA 1
ATOM 2466 C C . ARG B 1 111 ? 11.305 -20.016 7.84 1 95.5 111 ARG B C 1
ATOM 2468 O O . ARG B 1 111 ? 11.852 -21.109 7.715 1 95.5 111 ARG B O 1
ATOM 2475 N N . LEU B 1 112 ? 11.492 -19 6.988 1 94.69 112 LEU B N 1
ATOM 2476 C CA . LEU B 1 112 ? 12.32 -19.25 5.816 1 94.69 112 LEU B CA 1
ATOM 2477 C C . LEU B 1 112 ? 13.422 -18.203 5.691 1 94.69 112 LEU B C 1
ATOM 2479 O O . LEU B 1 112 ? 14.609 -18.531 5.766 1 94.69 112 LEU B O 1
ATOM 2483 N N . VAL B 1 113 ? 13.133 -16.938 5.625 1 93.31 113 VAL B N 1
ATOM 2484 C CA . VAL B 1 113 ? 14.109 -15.906 5.316 1 93.31 113 VAL B CA 1
ATOM 2485 C C . VAL B 1 113 ? 15.109 -15.781 6.461 1 93.31 113 VAL B C 1
ATOM 2487 O O . VAL B 1 113 ? 16.312 -15.922 6.25 1 93.31 113 VAL B O 1
ATOM 2490 N N . GLY B 1 114 ? 14.602 -15.555 7.641 1 92.38 114 GLY B N 1
ATOM 2491 C CA . GLY B 1 114 ? 15.484 -15.414 8.789 1 92.38 114 GLY B CA 1
ATOM 2492 C C . GLY B 1 114 ? 16.312 -16.641 9.062 1 92.38 114 GLY B C 1
ATOM 2493 O O . GLY B 1 114 ? 17.547 -16.594 9.023 1 92.38 114 GLY B O 1
ATOM 2494 N N . PRO B 1 115 ? 15.602 -17.734 9.195 1 91.19 115 PRO B N 1
ATOM 2495 C CA . PRO B 1 115 ? 16.312 -18.953 9.602 1 91.19 115 PRO B CA 1
ATOM 2496 C C . PRO B 1 115 ? 17.188 -19.516 8.484 1 91.19 115 PRO B C 1
ATOM 2498 O O . PRO B 1 115 ? 18.297 -19.969 8.742 1 91.19 115 PRO B O 1
ATOM 2501 N N . LYS B 1 116 ? 16.781 -19.438 7.242 1 87.56 116 LYS B N 1
ATOM 2502 C CA . LYS B 1 116 ? 17.469 -20.203 6.199 1 87.56 116 LYS B CA 1
ATOM 2503 C C . LYS B 1 116 ? 18.297 -19.297 5.309 1 87.56 116 LYS B C 1
ATOM 2505 O O . LYS B 1 116 ? 19.391 -19.656 4.883 1 87.56 116 LYS B O 1
ATOM 2510 N N . LEU B 1 117 ? 17.812 -18.141 5.078 1 86.88 117 LEU B N 1
ATOM 2511 C CA . LEU B 1 117 ? 18.5 -17.281 4.105 1 86.88 117 LEU B CA 1
ATOM 2512 C C . LEU B 1 117 ? 19.453 -16.328 4.801 1 86.88 117 LEU B C 1
ATOM 2514 O O . LEU B 1 117 ? 20.609 -16.172 4.367 1 86.88 117 LEU B O 1
ATOM 2518 N N . LEU B 1 118 ? 19 -15.766 5.926 1 86.62 118 LEU B N 1
ATOM 2519 C CA . LEU B 1 118 ? 19.828 -14.773 6.605 1 86.62 118 LEU B CA 1
ATOM 2520 C C . LEU B 1 118 ? 20.547 -15.391 7.793 1 86.62 118 LEU B C 1
ATOM 2522 O O . LEU B 1 118 ? 21.5 -14.812 8.32 1 86.62 118 LEU B O 1
ATOM 2526 N N . LYS B 1 119 ? 20.125 -16.5 8.289 1 88.75 119 LYS B N 1
ATOM 2527 C CA . LYS B 1 119 ? 20.703 -17.234 9.414 1 88.75 119 LYS B CA 1
ATOM 2528 C C . LYS B 1 119 ? 20.672 -16.391 10.688 1 88.75 119 LYS B C 1
ATOM 2530 O O . LYS B 1 119 ? 21.641 -16.406 11.461 1 88.75 119 LYS B O 1
ATOM 2535 N N . THR B 1 120 ? 19.578 -15.641 10.805 1 90.69 120 THR B N 1
ATOM 2536 C CA . THR B 1 120 ? 19.422 -14.781 11.977 1 90.69 120 THR B CA 1
ATOM 2537 C C . THR B 1 120 ? 18.375 -15.352 12.93 1 90.69 120 THR B C 1
ATOM 2539 O O . THR B 1 120 ? 18.125 -14.789 13.992 1 90.69 120 THR B O 1
ATOM 2542 N N . GLY B 1 121 ? 17.875 -16.484 12.555 1 92.44 121 GLY B N 1
ATOM 2543 C CA . GLY B 1 121 ? 16.812 -17.078 13.352 1 92.44 121 GLY B CA 1
ATOM 2544 C C . GLY B 1 121 ? 15.43 -16.578 12.984 1 92.44 121 GLY B C 1
ATOM 2545 O O . GLY B 1 121 ? 15.25 -15.961 11.938 1 92.44 121 GLY B O 1
ATOM 2546 N N . GLY B 1 122 ? 14.398 -17.078 13.719 1 94.94 122 GLY B N 1
ATOM 2547 C CA . GLY B 1 122 ? 13 -16.703 13.562 1 94.94 122 GLY B CA 1
ATOM 2548 C C . GLY B 1 122 ? 12.219 -16.734 14.859 1 94.94 122 GLY B C 1
ATOM 2549 O O . GLY B 1 122 ? 12.719 -17.219 15.875 1 94.94 122 GLY B O 1
ATOM 2550 N N . ASP B 1 123 ? 11.195 -16.062 14.805 1 96.69 123 ASP B N 1
ATOM 2551 C CA . ASP B 1 123 ? 10.281 -16.062 15.945 1 96.69 123 ASP B CA 1
ATOM 2552 C C . ASP B 1 123 ? 9.023 -16.875 15.641 1 96.69 123 ASP B C 1
ATOM 2554 O O . ASP B 1 123 ? 8.117 -16.391 14.961 1 96.69 123 ASP B O 1
ATOM 2558 N N . GLU B 1 124 ? 8.969 -18.031 16.203 1 97.31 124 GLU B N 1
ATOM 2559 C CA . GLU B 1 124 ? 7.875 -18.938 15.906 1 97.31 124 GLU B CA 1
ATOM 2560 C C . GLU B 1 124 ? 6.535 -18.359 16.359 1 97.31 124 GLU B C 1
ATOM 2562 O O . GLU B 1 124 ? 5.508 -18.609 15.719 1 97.31 124 GLU B O 1
ATOM 2567 N N . ALA B 1 125 ? 6.574 -17.609 17.422 1 97.25 125 ALA B N 1
ATOM 2568 C CA . ALA B 1 125 ? 5.336 -17 17.891 1 97.25 125 ALA B CA 1
ATOM 2569 C C . ALA B 1 125 ? 4.77 -16.047 16.844 1 97.25 125 ALA B C 1
ATOM 2571 O O . ALA B 1 125 ? 3.555 -15.977 16.641 1 97.25 125 ALA B O 1
ATOM 2572 N N . ILE B 1 126 ? 5.617 -15.367 16.141 1 96.44 126 ILE B N 1
ATOM 2573 C CA . ILE B 1 126 ? 5.195 -14.445 15.094 1 96.44 126 ILE B CA 1
ATOM 2574 C C . ILE B 1 126 ? 4.703 -15.227 13.883 1 96.44 126 ILE B C 1
ATOM 2576 O O . ILE B 1 126 ? 3.693 -14.867 13.273 1 96.44 126 ILE B O 1
ATOM 2580 N N . ALA B 1 127 ? 5.41 -16.297 13.539 1 98.06 127 ALA B N 1
ATOM 2581 C CA . ALA B 1 127 ? 4.961 -17.156 12.438 1 98.06 127 ALA B CA 1
ATOM 2582 C C . ALA B 1 127 ? 3.572 -17.719 12.719 1 98.06 127 ALA B C 1
ATOM 2584 O O . ALA B 1 127 ? 2.721 -17.766 11.828 1 98.06 127 ALA B O 1
ATOM 2585 N N . LEU B 1 128 ? 3.369 -18.109 13.984 1 98.19 128 LEU B N 1
ATOM 2586 C CA . LEU B 1 128 ? 2.088 -18.688 14.367 1 98.19 128 LEU B CA 1
ATOM 2587 C C . LEU B 1 128 ? 0.978 -17.641 14.305 1 98.19 128 LEU B C 1
ATOM 2589 O O . LEU B 1 128 ? -0.167 -17.969 13.977 1 98.19 128 LEU B O 1
ATOM 2593 N N . GLN B 1 129 ? 1.3 -16.391 14.57 1 97 129 GLN B N 1
ATOM 2594 C CA . GLN B 1 129 ? 0.329 -15.312 14.391 1 97 129 GLN B CA 1
ATOM 2595 C C . GLN B 1 129 ? -0.097 -15.195 12.93 1 97 129 GLN B C 1
ATOM 2597 O O . GLN B 1 129 ? -1.285 -15.055 12.641 1 97 129 GLN B O 1
ATOM 2602 N N . GLY B 1 130 ? 0.902 -15.273 12.07 1 98.06 130 GLY B N 1
ATOM 2603 C CA . GLY B 1 130 ? 0.603 -15.25 10.648 1 98.06 130 GLY B CA 1
ATOM 2604 C C . GLY B 1 130 ? -0.272 -16.406 10.203 1 98.06 130 GLY B C 1
ATOM 2605 O O . GLY B 1 130 ? -1.219 -16.219 9.438 1 98.06 130 GLY B O 1
ATOM 2606 N N . GLU B 1 131 ? 0.011 -17.516 10.719 1 98.06 131 GLU B N 1
ATOM 2607 C CA . GLU B 1 131 ? -0.759 -18.703 10.375 1 98.06 131 GLU B CA 1
ATOM 2608 C C . GLU B 1 131 ? -2.197 -18.594 10.875 1 98.06 131 GLU B C 1
ATOM 2610 O O . GLU B 1 131 ? -3.123 -19.109 10.234 1 98.06 131 GLU B O 1
ATOM 2615 N N . ALA B 1 132 ? -2.328 -18 12.008 1 98 132 ALA B N 1
ATOM 2616 C CA . ALA B 1 132 ? -3.662 -17.828 12.578 1 98 132 ALA B CA 1
ATOM 2617 C C . ALA B 1 132 ? -4.473 -16.812 11.789 1 98 132 ALA B C 1
ATOM 2619 O O . ALA B 1 132 ? -5.691 -16.938 11.664 1 98 132 ALA B O 1
ATOM 2620 N N . GLU B 1 133 ? -3.812 -15.844 11.188 1 97.19 133 GLU B N 1
ATOM 2621 C CA . GLU B 1 133 ? -4.453 -14.75 10.461 1 97.19 133 GLU B CA 1
ATOM 2622 C C . GLU B 1 133 ? -4.805 -15.156 9.039 1 97.19 133 GLU B C 1
ATOM 2624 O O . GLU B 1 133 ? -5.793 -14.68 8.477 1 97.19 133 GLU B O 1
ATOM 2629 N N . LEU B 1 134 ? -4.07 -16 8.453 1 98.06 134 LEU B N 1
ATOM 2630 C CA . LEU B 1 134 ? -4.031 -16.234 7.012 1 98.06 134 LEU B CA 1
ATOM 2631 C C . LEU B 1 134 ? -5.336 -16.875 6.531 1 98.06 134 LEU B C 1
ATOM 2633 O O . LEU B 1 134 ? -5.887 -16.453 5.508 1 98.06 134 LEU B O 1
ATOM 2637 N N . PRO B 1 135 ? -5.988 -17.812 7.254 1 97.69 135 PRO B N 1
ATOM 2638 C CA . PRO B 1 135 ? -7.145 -18.531 6.723 1 97.69 135 PRO B CA 1
ATOM 2639 C C . PRO B 1 135 ? -8.328 -17.625 6.414 1 97.69 135 PRO B C 1
ATOM 2641 O O . PRO B 1 135 ? -9.008 -17.812 5.406 1 97.69 135 PRO B O 1
ATOM 2644 N N . ARG B 1 136 ? -8.523 -16.609 7.199 1 96.19 136 ARG B N 1
ATOM 2645 C CA . ARG B 1 136 ? -9.648 -15.703 6.969 1 96.19 136 ARG B CA 1
ATOM 2646 C C . ARG B 1 136 ? -9.516 -15.008 5.621 1 96.19 136 ARG B C 1
ATOM 2648 O O . ARG B 1 136 ? -10.508 -14.828 4.91 1 96.19 136 ARG B O 1
ATOM 2655 N N . TRP B 1 137 ? -8.352 -14.664 5.281 1 97.81 137 TRP B N 1
ATOM 2656 C CA . TRP B 1 137 ? -8.133 -13.906 4.051 1 97.81 137 TRP B CA 1
ATOM 2657 C C . TRP B 1 137 ? -8.195 -14.82 2.832 1 97.81 137 TRP B C 1
ATOM 2659 O O . TRP B 1 137 ? -8.758 -14.445 1.799 1 97.81 137 TRP B O 1
ATOM 2669 N N . VAL B 1 138 ? -7.641 -16.016 2.949 1 98.25 138 VAL B N 1
ATOM 2670 C CA . VAL B 1 138 ? -7.672 -16.938 1.818 1 98.25 138 VAL B CA 1
ATOM 2671 C C . VAL B 1 138 ? -9.094 -17.453 1.61 1 98.25 138 VAL B C 1
ATOM 2673 O O . VAL B 1 138 ? -9.516 -17.688 0.476 1 98.25 138 VAL B O 1
ATOM 2676 N N . ASP B 1 139 ? -9.844 -17.594 2.713 1 98.25 139 ASP B N 1
ATOM 2677 C CA . ASP B 1 139 ? -11.242 -17.984 2.602 1 98.25 139 ASP B CA 1
ATOM 2678 C C . ASP B 1 139 ? -12.086 -16.875 1.994 1 98.25 139 ASP B C 1
ATOM 2680 O O . ASP B 1 139 ? -12.977 -17.141 1.184 1 98.25 139 ASP B O 1
ATOM 2684 N N . TRP B 1 140 ? -11.844 -15.688 2.445 1 97.69 140 TRP B N 1
ATOM 2685 C CA . TRP B 1 140 ? -12.547 -14.57 1.823 1 97.69 140 TRP B CA 1
ATOM 2686 C C . TRP B 1 140 ? -12.266 -14.508 0.326 1 97.69 140 TRP B C 1
ATOM 2688 O O . TRP B 1 140 ? -13.18 -14.352 -0.481 1 97.69 140 TRP B O 1
ATOM 2698 N N . PHE B 1 141 ? -11.016 -14.648 -0.052 1 98.69 141 PHE B N 1
ATOM 2699 C CA . PHE B 1 141 ? -10.648 -14.625 -1.462 1 98.69 141 PHE B CA 1
ATOM 2700 C C . PHE B 1 141 ? -11.391 -15.719 -2.23 1 98.69 141 PHE B C 1
ATOM 2702 O O . PHE B 1 141 ? -11.914 -15.469 -3.316 1 98.69 141 PHE B O 1
ATOM 2709 N N . GLU B 1 142 ? -11.406 -16.891 -1.697 1 98.81 142 GLU B N 1
ATOM 2710 C CA . GLU B 1 142 ? -12.141 -18 -2.295 1 98.81 142 GLU B CA 1
ATOM 2711 C C . GLU B 1 142 ? -13.594 -17.625 -2.551 1 98.81 142 GLU B C 1
ATOM 2713 O O . GLU B 1 142 ? -14.188 -18.047 -3.545 1 98.81 142 GLU B O 1
ATOM 2718 N N . SER B 1 143 ? -14.117 -16.875 -1.69 1 98.19 143 SER B N 1
ATOM 2719 C CA . SER B 1 143 ? -15.531 -16.531 -1.791 1 98.19 143 SER B CA 1
ATOM 2720 C C . SER B 1 143 ? -15.773 -15.508 -2.896 1 98.19 143 SER B C 1
ATOM 2722 O O . SER B 1 143 ? -16.906 -15.375 -3.385 1 98.19 143 SER B O 1
ATOM 2724 N N . VAL B 1 144 ? -14.734 -14.789 -3.324 1 97.94 144 VAL B N 1
ATOM 2725 C CA . VAL B 1 144 ? -15 -13.68 -4.23 1 97.94 144 VAL B CA 1
ATOM 2726 C C . VAL B 1 144 ? -14.289 -13.922 -5.562 1 97.94 144 VAL B C 1
ATOM 2728 O O . VAL B 1 144 ? -14.555 -13.227 -6.547 1 97.94 144 VAL B O 1
ATOM 2731 N N . VAL B 1 145 ? -13.312 -14.828 -5.629 1 98.62 145 VAL B N 1
ATOM 2732 C CA . VAL B 1 145 ? -12.555 -15.094 -6.848 1 98.62 145 VAL B CA 1
ATOM 2733 C C . VAL B 1 145 ? -13.5 -15.531 -7.961 1 98.62 145 VAL B C 1
ATOM 2735 O O . VAL B 1 145 ? -14.422 -16.312 -7.727 1 98.62 145 VAL B O 1
ATOM 2738 N N . PRO B 1 146 ? -13.305 -14.961 -9.172 1 97.88 146 PRO B N 1
ATOM 2739 C CA . PRO B 1 146 ? -14.25 -15.281 -10.242 1 97.88 146 PRO B CA 1
ATOM 2740 C C . PRO B 1 146 ? -14.07 -16.703 -10.781 1 97.88 146 PRO B C 1
ATOM 2742 O O . PRO B 1 146 ? -12.938 -17.188 -10.875 1 97.88 146 PRO B O 1
ATOM 2745 N N . GLY B 1 147 ? -15.172 -17.312 -11.172 1 96.75 147 GLY B N 1
ATOM 2746 C CA . GLY B 1 147 ? -15.125 -18.641 -11.758 1 96.75 147 GLY B CA 1
ATOM 2747 C C . GLY B 1 147 ? -14.477 -18.672 -13.125 1 96.75 147 GLY B C 1
ATOM 2748 O O . GLY B 1 147 ? -13.953 -19.703 -13.555 1 96.75 147 GLY B O 1
ATOM 2749 N N . GLN B 1 148 ? -14.664 -17.656 -13.773 1 96.88 148 GLN B N 1
ATOM 2750 C CA . GLN B 1 148 ? -14.031 -17.453 -15.07 1 96.88 148 GLN B CA 1
ATOM 2751 C C . GLN B 1 148 ? -13.391 -16.078 -15.18 1 96.88 148 GLN B C 1
ATOM 2753 O O . GLN B 1 148 ? -13.719 -15.18 -14.398 1 96.88 148 GLN B O 1
ATOM 2758 N N . GLY B 1 149 ? -12.469 -15.945 -16.047 1 98.06 149 GLY B N 1
ATOM 2759 C CA . GLY B 1 149 ? -11.812 -14.672 -16.266 1 98.06 149 GLY B CA 1
ATOM 2760 C C . GLY B 1 149 ? -10.836 -14.305 -15.164 1 98.06 149 GLY B C 1
ATOM 2761 O O . GLY B 1 149 ? -10.078 -15.156 -14.688 1 98.06 149 GLY B O 1
ATOM 2762 N N . TRP B 1 150 ? -10.82 -13.008 -14.859 1 98.88 150 TRP B N 1
ATOM 2763 C CA . TRP B 1 150 ? -9.773 -12.453 -14.008 1 98.88 150 TRP B CA 1
ATOM 2764 C C . TRP B 1 150 ? -10.383 -11.672 -12.844 1 98.88 150 TRP B C 1
ATOM 2766 O O . TRP B 1 150 ? -11.602 -11.539 -12.75 1 98.88 150 TRP B O 1
ATOM 2776 N N . LEU B 1 151 ? -9.625 -11.18 -11.945 1 98.88 151 LEU B N 1
ATOM 2777 C CA . LEU B 1 151 ? -10.094 -10.508 -10.742 1 98.88 151 LEU B CA 1
ATOM 2778 C C . LEU B 1 151 ? -10.852 -9.227 -11.102 1 98.88 151 LEU B C 1
ATOM 2780 O O . LEU B 1 151 ? -11.734 -8.797 -10.359 1 98.88 151 LEU B O 1
ATOM 2784 N N . LEU B 1 152 ? -10.523 -8.648 -12.242 1 98.5 152 LEU B N 1
ATOM 2785 C CA . LEU B 1 152 ? -11.242 -7.465 -12.688 1 98.5 152 LEU B CA 1
ATOM 2786 C C . LEU B 1 152 ? -12.289 -7.832 -13.734 1 98.5 152 LEU B C 1
ATOM 2788 O O . LEU B 1 152 ? -12.742 -6.969 -14.492 1 98.5 152 LEU B O 1
ATOM 2792 N N . GLY B 1 153 ? -12.641 -9.078 -13.836 1 97.56 153 GLY B N 1
ATOM 2793 C CA . GLY B 1 153 ? -13.586 -9.531 -14.844 1 97.56 153 GLY B CA 1
ATOM 2794 C C . GLY B 1 153 ? -12.914 -10.047 -16.094 1 97.56 153 GLY B C 1
ATOM 2795 O O . GLY B 1 153 ? -12.203 -11.047 -16.062 1 97.56 153 GLY B O 1
ATOM 2796 N N . GLU B 1 154 ? -13 -9.336 -17.141 1 96.31 154 GLU B N 1
ATOM 2797 C CA . GLU B 1 154 ? -12.516 -9.812 -18.422 1 96.31 154 GLU B CA 1
ATOM 2798 C C . GLU B 1 154 ? -11.062 -9.406 -18.656 1 96.31 154 GLU B C 1
ATOM 2800 O O . GLU B 1 154 ? -10.398 -9.938 -19.547 1 96.31 154 GLU B O 1
ATOM 2805 N N . THR B 1 155 ? -10.562 -8.641 -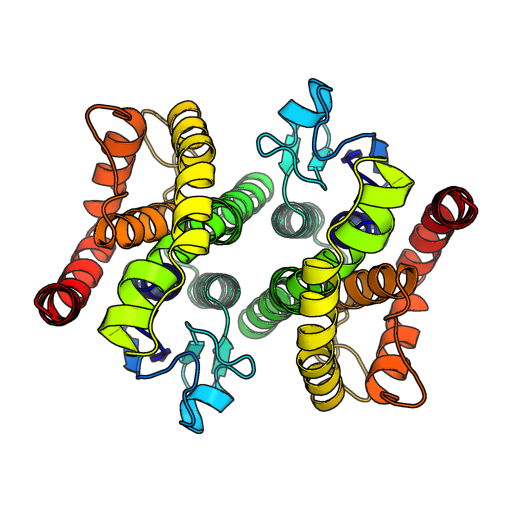17.797 1 95.38 155 THR B N 1
ATOM 2806 C CA . THR B 1 155 ? -9.25 -8.047 -18.047 1 95.38 155 THR B CA 1
ATOM 2807 C C . THR B 1 155 ? -8.211 -8.617 -17.094 1 95.38 155 THR B C 1
ATOM 2809 O O . THR B 1 155 ? -8.336 -8.492 -15.875 1 95.38 155 THR B O 1
ATOM 2812 N N . PHE B 1 156 ? -7.172 -9.281 -17.688 1 98.56 156 PHE B N 1
ATOM 2813 C CA . PHE B 1 156 ? -5.988 -9.617 -16.906 1 98.56 156 PHE B CA 1
ATOM 2814 C C . PHE B 1 156 ? -5.23 -8.359 -16.5 1 98.56 156 PHE B C 1
ATOM 2816 O O . PHE B 1 156 ? -5.086 -7.434 -17.297 1 98.56 156 PHE B O 1
ATOM 2823 N N . SER B 1 157 ? -4.781 -8.312 -15.266 1 98.81 157 SER B N 1
ATOM 2824 C CA . SER B 1 157 ? -4.227 -7.043 -14.797 1 98.81 157 SER B CA 1
ATOM 2825 C C . SER B 1 157 ? -3.23 -7.262 -13.656 1 98.81 157 SER B C 1
ATOM 2827 O O . SER B 1 157 ? -2.912 -8.406 -13.32 1 98.81 157 SER B O 1
ATOM 2829 N N . LEU B 1 158 ? -2.709 -6.152 -13.125 1 98.94 158 LEU B N 1
ATOM 2830 C CA . LEU B 1 158 ? -1.865 -6.109 -11.938 1 98.94 158 LEU B CA 1
ATOM 2831 C C . LEU B 1 158 ? -2.527 -6.844 -10.773 1 98.94 158 LEU B C 1
ATOM 2833 O O . LEU B 1 158 ? -1.845 -7.469 -9.961 1 98.94 158 LEU B O 1
ATOM 2837 N N . ALA B 1 159 ? -3.869 -6.781 -10.719 1 98.94 159 ALA B N 1
ATOM 2838 C CA . ALA B 1 159 ? -4.613 -7.453 -9.656 1 98.94 159 ALA B CA 1
ATOM 2839 C C . ALA B 1 159 ? -4.266 -8.938 -9.594 1 98.94 159 ALA B C 1
ATOM 2841 O O . ALA B 1 159 ? -3.934 -9.461 -8.531 1 98.94 159 ALA B O 1
ATOM 2842 N N . ASP B 1 160 ? -4.297 -9.594 -10.695 1 99 160 ASP B N 1
ATOM 2843 C CA . ASP B 1 160 ? -4.027 -11.023 -10.773 1 99 160 ASP B CA 1
ATOM 2844 C C . ASP B 1 160 ? -2.566 -11.328 -10.461 1 99 160 ASP B C 1
ATOM 2846 O O . ASP B 1 160 ? -2.268 -12.273 -9.727 1 99 160 ASP B O 1
ATOM 2850 N N . ILE B 1 161 ? -1.678 -10.539 -10.992 1 98.94 161 ILE B N 1
ATOM 2851 C CA . ILE B 1 161 ? -0.243 -10.742 -10.82 1 98.94 161 ILE B CA 1
ATOM 2852 C C . ILE B 1 161 ? 0.121 -10.602 -9.344 1 98.94 161 ILE B C 1
ATOM 2854 O O . ILE B 1 161 ? 0.842 -11.438 -8.797 1 98.94 161 ILE B O 1
ATOM 2858 N N . ALA B 1 162 ? -0.388 -9.57 -8.711 1 98.94 162 ALA B N 1
ATOM 2859 C CA . ALA B 1 162 ? -0.044 -9.273 -7.324 1 98.94 162 ALA B CA 1
ATOM 2860 C C . ALA B 1 162 ? -0.519 -10.383 -6.395 1 98.94 162 ALA B C 1
ATOM 2862 O O . ALA B 1 162 ? 0.261 -10.914 -5.598 1 98.94 162 ALA B O 1
ATOM 2863 N N . VAL B 1 163 ? -1.761 -10.758 -6.531 1 98.94 163 VAL B N 1
ATOM 2864 C CA . VAL B 1 163 ? -2.336 -11.742 -5.621 1 98.94 163 VAL B CA 1
ATOM 2865 C C . VAL B 1 163 ? -1.685 -13.102 -5.855 1 98.94 163 VAL B C 1
ATOM 2867 O O . VAL B 1 163 ? -1.293 -13.781 -4.902 1 98.94 163 VAL B O 1
ATOM 2870 N N . ALA B 1 164 ? -1.497 -13.5 -7.094 1 98.94 164 ALA B N 1
ATOM 2871 C CA . ALA B 1 164 ? -0.878 -14.789 -7.402 1 98.94 164 ALA B CA 1
ATOM 2872 C C . ALA B 1 164 ? 0.563 -14.836 -6.902 1 98.94 164 ALA B C 1
ATOM 2874 O O . ALA B 1 164 ? 1.04 -15.891 -6.469 1 98.94 164 ALA B O 1
ATOM 2875 N N . SER B 1 165 ? 1.268 -13.734 -6.992 1 98.88 165 SER B N 1
ATOM 2876 C CA . SER B 1 165 ? 2.652 -13.68 -6.535 1 98.88 165 SER B CA 1
ATOM 2877 C C . SER B 1 165 ? 2.754 -13.984 -5.043 1 98.88 165 SER B C 1
ATOM 2879 O O . SER B 1 165 ? 3.697 -14.648 -4.605 1 98.88 165 SER B O 1
ATOM 2881 N N . THR B 1 166 ? 1.809 -13.5 -4.289 1 98.81 166 THR B N 1
ATOM 2882 C CA . THR B 1 166 ? 1.812 -13.773 -2.857 1 98.81 166 THR B CA 1
ATOM 2883 C C . THR B 1 166 ? 1.521 -15.242 -2.582 1 98.81 166 THR B C 1
ATOM 2885 O O . THR B 1 166 ? 2.191 -15.875 -1.76 1 98.81 166 THR B O 1
ATOM 2888 N N . PHE B 1 167 ? 0.542 -15.82 -3.303 1 98.69 167 PHE B N 1
ATOM 2889 C CA . PHE B 1 167 ? 0.226 -17.234 -3.117 1 98.69 167 PHE B CA 1
ATOM 2890 C C . PHE B 1 167 ? 1.434 -18.109 -3.438 1 98.69 167 PHE B C 1
ATOM 2892 O O . PHE B 1 167 ? 1.683 -19.109 -2.758 1 98.69 167 PHE B O 1
ATOM 2899 N N . ARG B 1 168 ? 2.203 -17.75 -4.461 1 98.25 168 ARG B N 1
ATOM 2900 C CA . ARG B 1 168 ? 3.396 -18.516 -4.809 1 98.25 168 ARG B CA 1
ATOM 2901 C C . ARG B 1 168 ? 4.41 -18.516 -3.672 1 98.25 168 ARG B C 1
ATOM 2903 O O . ARG B 1 168 ? 4.984 -19.547 -3.332 1 98.25 168 ARG B O 1
ATOM 2910 N N . THR B 1 169 ? 4.648 -17.391 -3.115 1 97.56 169 THR B N 1
ATOM 2911 C CA . THR B 1 169 ? 5.59 -17.266 -2.01 1 97.56 169 THR B CA 1
ATOM 2912 C C . THR B 1 169 ? 5.125 -18.078 -0.803 1 97.56 169 THR B C 1
ATOM 2914 O O . THR B 1 169 ? 5.938 -18.688 -0.112 1 97.56 169 THR B O 1
ATOM 2917 N N . LEU B 1 170 ? 3.82 -18.062 -0.543 1 97.62 170 LEU B N 1
ATOM 2918 C CA . LEU B 1 170 ? 3.266 -18.797 0.594 1 97.62 170 LEU B CA 1
ATOM 2919 C C . LEU B 1 170 ? 3.479 -20.297 0.435 1 97.62 170 LEU B C 1
ATOM 2921 O O . LEU B 1 170 ? 3.57 -21.016 1.427 1 97.62 170 LEU B O 1
ATOM 2925 N N . ALA B 1 171 ? 3.598 -20.766 -0.776 1 96.88 171 ALA B N 1
ATOM 2926 C CA . ALA B 1 171 ? 3.842 -22.172 -1.036 1 96.88 171 ALA B CA 1
ATOM 2927 C C . ALA B 1 171 ? 5.188 -22.609 -0.469 1 96.88 171 ALA B C 1
ATOM 2929 O O . ALA B 1 171 ? 5.348 -23.766 -0.051 1 96.88 171 ALA B O 1
ATOM 2930 N N . TYR B 1 172 ? 6.148 -21.703 -0.392 1 95.56 172 TYR B N 1
ATOM 2931 C CA . TYR B 1 172 ? 7.477 -22.047 0.103 1 95.56 172 TYR B CA 1
ATOM 2932 C C . TYR B 1 172 ? 7.438 -22.375 1.589 1 95.56 172 TYR B C 1
ATOM 2934 O O . TYR B 1 172 ? 8.352 -23.016 2.109 1 95.56 172 TYR B O 1
ATOM 2942 N N . VAL B 1 173 ? 6.387 -21.953 2.229 1 95.88 173 VAL B N 1
ATOM 2943 C CA . VAL B 1 173 ? 6.309 -22.188 3.664 1 95.88 173 VAL B CA 1
ATOM 2944 C C . VAL B 1 173 ? 5.074 -23.047 3.98 1 95.88 173 VAL B C 1
ATOM 2946 O O . VAL B 1 173 ? 4.523 -22.953 5.078 1 95.88 173 VAL B O 1
ATOM 2949 N N . GLY B 1 174 ? 4.551 -23.672 2.977 1 95.94 174 GLY B N 1
ATOM 2950 C CA . GLY B 1 174 ? 3.547 -24.703 3.184 1 95.94 174 GLY B CA 1
ATOM 2951 C C . GLY B 1 174 ? 2.127 -24.172 3.164 1 95.94 174 GLY B C 1
ATOM 2952 O O . GLY B 1 174 ? 1.195 -24.859 3.592 1 95.94 174 GLY B O 1
ATOM 2953 N N . HIS B 1 175 ? 1.958 -22.938 2.709 1 97.56 175 HIS B N 1
ATOM 2954 C CA . HIS B 1 175 ? 0.637 -22.328 2.723 1 97.56 175 HIS B CA 1
ATOM 2955 C C . HIS B 1 175 ? 0.234 -21.859 1.328 1 97.56 175 HIS B C 1
ATOM 2957 O O . HIS B 1 175 ? -0.371 -20.797 1.177 1 97.56 175 HIS B O 1
ATOM 2963 N N . GLY B 1 176 ? 0.606 -22.562 0.338 1 97.06 176 GLY B N 1
ATOM 2964 C CA . GLY B 1 176 ? 0.209 -22.281 -1.031 1 97.06 176 GLY B CA 1
ATOM 2965 C C . GLY B 1 176 ? -1.239 -22.625 -1.317 1 97.06 176 GLY B C 1
ATOM 2966 O O . GLY B 1 176 ? -2.027 -22.844 -0.393 1 97.06 176 GLY B O 1
ATOM 2967 N N . VAL B 1 177 ? -1.588 -22.562 -2.566 1 98.19 177 VAL B N 1
ATOM 2968 C CA . VAL B 1 177 ? -2.945 -22.828 -3.027 1 98.19 177 VAL B CA 1
ATOM 2969 C C . VAL B 1 177 ? -3.311 -24.281 -2.723 1 98.19 177 VAL B C 1
ATOM 2971 O O . VAL B 1 177 ? -2.539 -25.203 -3.018 1 98.19 177 VAL B O 1
ATOM 2974 N N . ASP B 1 178 ? -4.484 -24.438 -2.133 1 97.94 178 ASP B N 1
ATOM 2975 C CA . ASP B 1 178 ? -5.027 -25.75 -1.809 1 97.94 178 ASP B CA 1
ATOM 2976 C C . ASP B 1 178 ? -6.266 -26.062 -2.643 1 97.94 178 ASP B C 1
ATOM 2978 O O . ASP B 1 178 ? -7.379 -25.672 -2.271 1 97.94 178 ASP B O 1
ATOM 2982 N N . ALA B 1 179 ? -6.102 -26.859 -3.65 1 98 179 ALA B N 1
ATOM 2983 C CA . ALA B 1 179 ? -7.168 -27.109 -4.613 1 98 179 ALA B CA 1
ATOM 2984 C C . ALA B 1 179 ? -8.336 -27.859 -3.959 1 98 179 ALA B C 1
ATOM 2986 O O . ALA B 1 179 ? -9.484 -27.703 -4.375 1 98 179 ALA B O 1
ATOM 2987 N N . GLY B 1 180 ? -8.109 -28.656 -3.027 1 98.06 180 GLY B N 1
ATOM 2988 C CA . GLY B 1 180 ? -9.172 -29.359 -2.324 1 98.06 180 GLY B CA 1
ATOM 2989 C C . GLY B 1 180 ? -10.047 -28.438 -1.496 1 98.06 180 GLY B C 1
ATOM 2990 O O . GLY B 1 180 ? -11.273 -28.5 -1.585 1 98.06 180 GLY B O 1
ATOM 2991 N N . ALA B 1 181 ? -9.445 -27.562 -0.774 1 98 181 ALA B N 1
ATOM 2992 C CA . ALA B 1 181 ? -10.156 -26.688 0.148 1 98 181 ALA B CA 1
ATOM 2993 C C . ALA B 1 181 ? -10.68 -25.438 -0.57 1 98 181 ALA B C 1
ATOM 2995 O O . ALA B 1 181 ? -11.719 -24.891 -0.195 1 98 181 ALA B O 1
ATOM 2996 N N . ARG B 1 182 ? -9.969 -25.031 -1.578 1 98.38 182 ARG B N 1
ATOM 2997 C CA . ARG B 1 182 ? -10.289 -23.781 -2.26 1 98.38 182 ARG B CA 1
ATOM 2998 C C . ARG B 1 182 ? -10.195 -23.953 -3.773 1 98.38 182 ARG B C 1
ATOM 3000 O O . ARG B 1 182 ? -9.312 -23.359 -4.41 1 98.38 182 ARG B O 1
ATOM 3007 N N . PRO B 1 183 ? -11.156 -24.609 -4.332 1 98.62 183 PRO B N 1
ATOM 3008 C CA . PRO B 1 183 ? -11.086 -24.938 -5.754 1 98.62 183 PRO B CA 1
ATOM 3009 C C . PRO B 1 183 ? -11.188 -23.719 -6.656 1 98.62 183 PRO B C 1
ATOM 3011 O O . PRO B 1 183 ? -10.625 -23.703 -7.754 1 98.62 183 PRO B O 1
ATOM 3014 N N . GLY B 1 184 ? -11.953 -22.688 -6.266 1 98.81 184 GLY B N 1
ATOM 3015 C CA . GLY B 1 184 ? -12.023 -21.469 -7.055 1 98.81 184 GLY B CA 1
ATOM 3016 C C . GLY B 1 184 ? -10.688 -20.75 -7.164 1 98.81 184 GLY B C 1
ATOM 3017 O O . GLY B 1 184 ? -10.281 -20.344 -8.258 1 98.81 184 GLY B O 1
ATOM 3018 N N . THR B 1 185 ? -10.039 -20.672 -6.008 1 98.81 185 THR B N 1
ATOM 3019 C CA . THR B 1 185 ? -8.711 -20.062 -5.977 1 98.81 185 THR B CA 1
ATOM 3020 C C . THR B 1 185 ? -7.734 -20.844 -6.84 1 98.81 185 THR B C 1
ATOM 3022 O O . THR B 1 185 ? -6.953 -20.266 -7.594 1 98.81 185 THR B O 1
ATOM 3025 N N . ALA B 1 186 ? -7.852 -22.141 -6.703 1 98.75 186 ALA B N 1
ATOM 3026 C CA . ALA B 1 186 ? -6.953 -23.016 -7.465 1 98.75 186 ALA B CA 1
ATOM 3027 C C . ALA B 1 186 ? -7.16 -22.828 -8.969 1 98.75 186 ALA B C 1
ATOM 3029 O O . ALA B 1 186 ? -6.191 -22.734 -9.727 1 98.75 186 ALA B O 1
ATOM 3030 N N . SER B 1 187 ? -8.359 -22.828 -9.391 1 98.81 187 SER B N 1
ATOM 3031 C CA . SER B 1 187 ? -8.688 -22.656 -10.805 1 98.81 187 SER B CA 1
ATOM 3032 C C . SER B 1 187 ? -8.188 -21.312 -11.32 1 98.81 187 SER B C 1
ATOM 3034 O O . SER B 1 187 ? -7.594 -21.234 -12.398 1 98.81 187 SER B O 1
ATOM 3036 N N . TRP B 1 188 ? -8.43 -20.219 -10.641 1 98.88 188 TRP B N 1
ATOM 3037 C CA . TRP B 1 188 ? -7.945 -18.891 -10.992 1 98.88 188 TRP B CA 1
ATOM 3038 C C . TRP B 1 188 ? -6.418 -18.859 -11.039 1 98.88 188 TRP B C 1
ATOM 3040 O O . TRP B 1 188 ? -5.832 -18.344 -11.992 1 98.88 188 TRP B O 1
ATOM 3050 N N . TYR B 1 189 ? -5.84 -19.422 -10.047 1 98.81 189 TYR B N 1
ATOM 3051 C CA . TYR B 1 189 ? -4.383 -19.438 -9.953 1 98.81 189 TYR B CA 1
ATOM 3052 C C . TYR B 1 189 ? -3.771 -20.188 -11.141 1 98.81 189 TYR B C 1
ATOM 3054 O O . TYR B 1 189 ? -2.764 -19.75 -11.703 1 98.81 189 TYR B O 1
ATOM 3062 N N . ASP B 1 190 ? -4.336 -21.281 -11.5 1 98.69 190 ASP B N 1
ATOM 3063 C CA . ASP B 1 190 ? -3.875 -22.031 -12.656 1 98.69 190 ASP B CA 1
ATOM 3064 C C . ASP B 1 190 ? -3.926 -21.188 -13.93 1 98.69 190 ASP B C 1
ATOM 3066 O O . ASP B 1 190 ? -3.031 -21.281 -14.773 1 98.69 190 ASP B O 1
ATOM 3070 N N . ARG B 1 191 ? -4.98 -20.422 -14.078 1 98.69 191 ARG B N 1
ATOM 3071 C CA . ARG B 1 191 ? -5.074 -19.547 -15.242 1 98.69 191 ARG B CA 1
ATOM 3072 C C . ARG B 1 191 ? -3.947 -18.516 -15.25 1 98.69 191 ARG B C 1
ATOM 3074 O O . ARG B 1 191 ? -3.33 -18.266 -16.281 1 98.69 191 ARG B O 1
ATOM 3081 N N . VAL B 1 192 ? -3.652 -17.969 -14.094 1 98.88 192 VAL B N 1
ATOM 3082 C CA . VAL B 1 192 ? -2.607 -16.953 -13.992 1 98.88 192 VAL B CA 1
ATOM 3083 C C . VAL B 1 192 ? -1.253 -17.578 -14.336 1 98.88 192 VAL B C 1
ATOM 3085 O O . VAL B 1 192 ? -0.487 -17.016 -15.125 1 98.88 192 VAL B O 1
ATOM 3088 N N . THR B 1 193 ? -0.996 -18.703 -13.789 1 98.44 193 THR B N 1
ATOM 3089 C CA . THR B 1 193 ? 0.337 -19.297 -13.883 1 98.44 193 THR B CA 1
ATOM 3090 C C . THR B 1 193 ? 0.55 -19.938 -15.25 1 98.44 193 THR B C 1
ATOM 3092 O O . THR B 1 193 ? 1.68 -20.266 -15.617 1 98.44 193 THR B O 1
ATOM 3095 N N . ALA B 1 194 ? -0.482 -20.094 -15.984 1 98.5 194 ALA B N 1
ATOM 3096 C CA . ALA B 1 194 ? -0.382 -20.641 -17.344 1 98.5 194 ALA B CA 1
ATOM 3097 C C . ALA B 1 194 ? 0.068 -19.562 -18.328 1 98.5 194 ALA B C 1
ATOM 3099 O O . ALA B 1 194 ? 0.442 -19.859 -19.453 1 98.5 194 ALA B O 1
ATOM 3100 N N . ARG B 1 195 ? 0.01 -18.328 -17.953 1 98.75 195 ARG B N 1
ATOM 3101 C CA . ARG B 1 195 ? 0.439 -17.266 -18.844 1 98.75 195 ARG B CA 1
ATOM 3102 C C . ARG B 1 195 ? 1.933 -17.359 -19.141 1 98.75 195 ARG B C 1
ATOM 3104 O O . ARG B 1 195 ? 2.725 -17.672 -18.25 1 98.75 195 ARG B O 1
ATOM 3111 N N . PRO B 1 196 ? 2.355 -17.031 -20.328 1 98.69 196 PRO B N 1
ATOM 3112 C CA . PRO B 1 196 ? 3.76 -17.188 -20.703 1 98.69 196 PRO B CA 1
ATOM 3113 C C . PRO B 1 196 ? 4.703 -16.344 -19.844 1 98.69 196 PRO B C 1
ATOM 3115 O O . PRO B 1 196 ? 5.789 -16.812 -19.484 1 98.69 196 PRO B O 1
ATOM 3118 N N . ALA B 1 197 ? 4.355 -15.156 -19.516 1 98.81 197 ALA B N 1
ATOM 3119 C CA . ALA B 1 197 ? 5.207 -14.297 -18.703 1 98.81 197 ALA B CA 1
ATOM 3120 C C . ALA B 1 197 ? 5.453 -14.914 -17.328 1 98.81 197 ALA B C 1
ATOM 3122 O O . ALA B 1 197 ? 6.574 -14.891 -16.828 1 98.81 197 ALA B O 1
ATOM 3123 N N . TRP B 1 198 ? 4.402 -15.453 -16.719 1 98.81 198 TRP B N 1
ATOM 3124 C CA . TRP B 1 198 ? 4.559 -16.109 -15.438 1 98.81 198 TRP B CA 1
ATOM 3125 C C . TRP B 1 198 ? 5.508 -17.297 -15.547 1 98.81 198 TRP B C 1
ATOM 3127 O O . TRP B 1 198 ? 6.402 -17.469 -14.711 1 98.81 198 TRP B O 1
ATOM 3137 N N . ALA B 1 199 ? 5.301 -18.094 -16.531 1 98.25 199 ALA B N 1
ATOM 3138 C CA . ALA B 1 199 ? 6.121 -19.281 -16.734 1 98.25 199 ALA B CA 1
ATOM 3139 C C . ALA B 1 199 ? 7.598 -18.922 -16.859 1 98.25 199 ALA B C 1
ATOM 3141 O O . ALA B 1 199 ? 8.461 -19.609 -16.297 1 98.25 199 ALA B O 1
ATOM 3142 N N . ALA B 1 200 ? 7.863 -17.875 -17.609 1 98.19 200 ALA B N 1
ATOM 3143 C CA . ALA B 1 200 ? 9.242 -17.438 -17.812 1 98.19 200 ALA B CA 1
ATOM 3144 C C . ALA B 1 200 ? 9.875 -17.016 -16.484 1 98.19 200 ALA B C 1
ATOM 3146 O O . ALA B 1 200 ? 11.023 -17.375 -16.203 1 98.19 200 ALA B O 1
ATOM 3147 N N . VAL B 1 201 ? 9.156 -16.266 -15.68 1 98.56 201 VAL B N 1
ATOM 3148 C CA . VAL B 1 201 ? 9.664 -15.797 -14.391 1 98.56 201 VAL B CA 1
ATOM 3149 C C . VAL B 1 201 ? 9.82 -16.984 -13.438 1 98.56 201 VAL B C 1
ATOM 3151 O O . VAL B 1 201 ? 10.797 -17.062 -12.695 1 98.56 201 VAL B O 1
ATOM 3154 N N . ALA B 1 202 ? 8.844 -17.891 -13.492 1 97.94 202 ALA B N 1
ATOM 3155 C CA . ALA B 1 202 ? 8.891 -19.078 -12.633 1 97.94 202 ALA B CA 1
ATOM 3156 C C . ALA B 1 202 ? 10.117 -19.938 -12.938 1 97.94 202 ALA B C 1
ATOM 3158 O O . ALA B 1 202 ? 10.719 -20.516 -12.031 1 97.94 202 ALA B O 1
ATOM 3159 N N . GLU B 1 203 ? 10.422 -20.016 -14.156 1 96.75 203 GLU B N 1
ATOM 3160 C CA . GLU B 1 203 ? 11.609 -20.781 -14.547 1 96.75 203 GLU B CA 1
ATOM 3161 C C . GLU B 1 203 ? 12.875 -20.172 -13.953 1 96.75 203 GLU B C 1
ATOM 3163 O O . GLU B 1 203 ? 13.75 -20.875 -13.469 1 96.75 203 GLU B O 1
ATOM 3168 N N . GLN B 1 204 ? 12.953 -18.906 -14.023 1 96.06 204 GLN B N 1
ATOM 3169 C CA . GLN B 1 204 ? 14.094 -18.219 -13.422 1 96.06 204 GLN B CA 1
ATOM 3170 C C . GLN B 1 204 ? 14.117 -18.391 -11.906 1 96.06 204 GLN B C 1
ATOM 3172 O O . GLN B 1 204 ? 15.172 -18.609 -11.32 1 96.06 204 GLN B O 1
ATOM 3177 N N . GLU B 1 205 ? 12.945 -18.266 -11.312 1 96.69 205 GLU B N 1
ATOM 3178 C CA . GLU B 1 205 ? 12.797 -18.375 -9.867 1 96.69 205 GLU B CA 1
ATOM 3179 C C . GLU B 1 205 ? 13.203 -19.766 -9.383 1 96.69 205 GLU B C 1
ATOM 3181 O O . GLU B 1 205 ? 13.781 -19.922 -8.305 1 96.69 205 GLU B O 1
ATOM 3186 N N . GLU B 1 206 ? 12.867 -20.812 -10.148 1 94.31 206 GLU B N 1
ATOM 3187 C CA . GLU B 1 206 ? 13.102 -22.188 -9.773 1 94.31 206 GLU B CA 1
ATOM 3188 C C . GLU B 1 206 ? 14.594 -22.469 -9.586 1 94.31 206 GLU B C 1
ATOM 3190 O O . GLU B 1 206 ? 14.977 -23.281 -8.734 1 94.31 206 GLU B O 1
ATOM 3195 N N . VAL B 1 207 ? 15.383 -21.75 -10.305 1 89.25 207 VAL B N 1
ATOM 3196 C CA . VAL B 1 207 ? 16.828 -21.906 -10.188 1 89.25 207 VAL B CA 1
ATOM 3197 C C . VAL B 1 207 ? 17.281 -21.531 -8.781 1 89.25 207 VAL B C 1
ATOM 3199 O O . VAL B 1 207 ? 18.016 -22.281 -8.141 1 89.25 207 VAL B O 1
ATOM 3202 N N . THR B 1 208 ? 16.828 -20.484 -8.289 1 85.69 208 THR B N 1
ATOM 3203 C CA . THR B 1 208 ? 17.188 -20 -6.965 1 85.69 208 THR B CA 1
ATOM 3204 C C . THR B 1 208 ? 16.438 -20.766 -5.879 1 85.69 208 THR B C 1
ATOM 3206 O O . THR B 1 208 ? 16.984 -21.047 -4.812 1 85.69 208 THR B O 1
ATOM 3209 N N . ALA B 1 209 ? 15.195 -21.094 -6.145 1 89.38 209 ALA B N 1
ATOM 3210 C CA . ALA B 1 209 ? 14.359 -21.781 -5.164 1 89.38 209 ALA B CA 1
ATOM 3211 C C . ALA B 1 209 ? 14.922 -23.156 -4.828 1 89.38 209 ALA B C 1
ATOM 3213 O O . ALA B 1 209 ? 14.898 -23.578 -3.668 1 89.38 209 ALA B O 1
ATOM 3214 N N . ARG B 1 210 ? 15.383 -23.828 -5.766 1 87.12 210 ARG B N 1
ATOM 3215 C CA . ARG B 1 210 ? 15.961 -25.156 -5.547 1 87.12 210 ARG B CA 1
ATOM 3216 C C . ARG B 1 210 ? 17.172 -25.078 -4.633 1 87.12 210 ARG B C 1
ATOM 3218 O O . ARG B 1 210 ? 17.359 -25.938 -3.773 1 87.12 210 ARG B O 1
ATOM 3225 N N . ARG B 1 211 ? 17.922 -24.078 -4.793 1 82.56 211 ARG B N 1
ATOM 3226 C CA . ARG B 1 211 ? 19.109 -23.891 -3.971 1 82.56 211 ARG B CA 1
ATOM 3227 C C . ARG B 1 211 ? 18.734 -23.562 -2.531 1 82.56 211 ARG B C 1
ATOM 3229 O O . ARG B 1 211 ? 19.344 -24.078 -1.59 1 82.56 211 ARG B O 1
ATOM 3236 N N . ILE B 1 212 ? 17.703 -22.812 -2.346 1 80.75 212 ILE B N 1
ATOM 3237 C CA . ILE B 1 212 ? 17.312 -22.312 -1.028 1 80.75 212 ILE B CA 1
ATOM 3238 C C . ILE B 1 212 ? 16.547 -23.391 -0.282 1 80.75 212 ILE B C 1
ATOM 3240 O O . ILE B 1 212 ? 16.734 -23.594 0.918 1 80.75 212 ILE B O 1
ATOM 3244 N N . MET B 1 213 ? 15.703 -24.094 -0.96 1 81.12 213 MET B N 1
ATOM 3245 C CA . MET B 1 213 ? 14.812 -25.047 -0.312 1 81.12 213 MET B CA 1
ATOM 3246 C C . MET B 1 213 ? 15.531 -26.359 -0.026 1 81.12 213 MET B C 1
ATOM 3248 O O . MET B 1 213 ? 15.047 -27.172 0.767 1 81.12 213 MET B O 1
ATOM 3252 N N . ALA B 1 214 ? 16.656 -26.531 -0.661 1 77.31 214 ALA B N 1
ATOM 3253 C CA . ALA B 1 214 ? 17.484 -27.703 -0.399 1 77.31 214 ALA B CA 1
ATOM 3254 C C . ALA B 1 214 ? 18.312 -27.531 0.869 1 77.31 214 ALA B C 1
ATOM 3256 O O . ALA B 1 214 ? 18.906 -28.484 1.367 1 77.31 214 ALA B O 1
ATOM 3257 N N . LEU B 1 215 ? 18.375 -26.344 1.419 1 66.31 215 LEU B N 1
ATOM 3258 C CA . LEU B 1 215 ? 19.156 -26.062 2.619 1 66.31 215 LEU B CA 1
ATOM 3259 C C . LEU B 1 215 ? 18.469 -26.625 3.859 1 66.31 215 LEU B C 1
ATOM 3261 O O . LEU B 1 215 ? 17.25 -26.578 3.963 1 66.31 215 LEU B O 1
#

Sequence (430 aa):
MKLYGALLSPFVRKIAVVATEKGLSFEMARGGPGSTDPEFIACSPLGKIPAIDDGGFQLADSSAIAVYLDARYPEPRLIPEDPQLRGKAVFWDEFADTVLGASGLKILFNRLVGPKLLKTGGDEAIALQGEAELPRWVDWFESVVPGQGWLLGETFSLADIAVASTFRTLAYVGHGVDAGARPGTASWYDRVTARPAWAAVAEQEEVTARRIMALMKLYGALLSPFVRKIAVVATEKGLSFEMARGGPGSTDPEFIACSPLGKIPAIDDGGFQLADSSAIAVYLDARYPEPRLIPEDPQLRGKAVFWDEFADTVLGASGLKILFNRLVGPKLLKTGGDEAIALQGEAELPRWVDWFESVVPGQGWLLGETFSLADIAVASTFRTLAYVGHGVDAGARPGTASWYDRVTARPAWAAVAEQEEVTARRIMAL

InterPro domains:
  IPR004045 Glutathione S-transferase, N-terminal [PF13417] (3-76)
  IPR004045 Glutathione S-transferase, N-terminal [PS50404] (1-77)
  IPR004046 Glutathione S-transferase, C-terminal [PF00043] (116-196)
  IPR010987 Glutathione S-transferase, C-terminal-like [PS50405] (82-215)
  IPR036249 Thioredoxin-like superfamily [SSF52833] (1-86)
  IPR036282 Glutathione S-transferase, C-terminal domain superfamily [SSF47616] (74-205)
  IPR040079 Glutathione transferase family [SFLDS00019] (1-195)

Organism: Novosphingobium aromaticivorans (strain ATCC 700278 / DSM 12444 / CCUG 56034 / CIP 105152 / NBRC 16084 / F199) (NCBI:txid279238)

pLDDT: mean 96.52, std 4.14, range [66.31, 99.0]

Radius of gyration: 20.77 Å; Cα contacts (8 Å, |Δi|>4): 772; chains: 2; bounding box: 50×55×51 Å

Secondary structure (DSSP, 8-state):
-EEES-TTSHHHHHHHHHHHHTT---EEE---TT---HHHHHH-TT--S-EEEETTEEEESHHHHHHHHHHHS-SS-SS-SSHHHHHHHHHHHHIIIIIIHHHHHHHHIIIIIIIIII-S---HHHHHHHHHHHHHHHHHHHHHS-SSSBTTBS---HHHHHHHHHHHHHHTTT-S--TTT-HHHHHHHHHHHTSHHHHHHHHHHHHHHHHHHT-/-EEES-TTSHHHHHHHHHHHHTT---EEE---TT---HHHHHH-TT--S-EEEETTEEEESHHHHHHHHHHHS-SS-SS-SSHHHHHHHHHHHHIIIIIIHHHHHHHHIIIIIIIIII-S---HHHHHHHHHHHHHHHHHHHHHS-SSSBTTBS---HHHHHHHHHHHHHHTTT-S--TTT-HHHHHHHHHHHTSHHHHHHHHHHHHHHHHHHT-

Foldseek 3Di:
DEWEDACLDLLSVLLLLLCVLLVHDYDYDYFAPPDPPPVRCVQPVVRHDTWDQDPNDGHDDSVVSSVVCCVVRVPPPQQDPPPVLNVVLVVLLCCLCPQLVVLLVLQCCQPACCVQPVVNHHDVVSNVSSVVRNPVSVVVCLVQQDQDDGSSRPDHHSSLSSNLSSLSSSVLRPRHDDCVVRVSVVNSSVVSCPDPSNVVSVVVNVVVSVVRSVD/DEWEDACLDLLSVLLLLLCVLLVHDYDYDYFAPPDPPPVRCVQPVPRHDTWDQDVNDGHDDSVVSSVVCCVVRVPPPQQDPPPVLNVVLVVLLCCLCPQLVVLLVLQCCQPACCVQPVVNHHDVVSNVSSVVRNPVSVVVCLVQQDQDDGSSRPDHHSSLSSNLSSLSSSVLRPRHDDCVVRVSVVNSSVVSCPDPSNVVSVVVNVVVSVVRSVD

Solvent-accessible surface area (backbone atoms only — not comparable to full-atom values): 21568 Å² total; per-residue (Å²): 69,39,39,26,32,48,56,69,39,32,44,26,31,30,42,50,32,54,35,38,62,45,72,46,70,70,42,82,33,77,52,31,78,86,60,80,51,65,69,44,41,71,22,12,82,84,40,51,56,14,21,28,39,53,90,80,50,57,40,34,44,41,68,12,45,46,50,19,48,39,56,69,44,46,60,65,60,38,64,54,81,54,28,68,57,28,15,50,32,42,29,35,36,45,41,19,58,62,50,54,29,48,23,45,45,33,32,42,41,26,68,38,42,22,43,68,71,65,64,73,42,56,46,63,70,50,19,51,51,12,60,68,51,38,58,62,54,56,52,51,47,39,74,65,49,42,91,60,76,28,83,71,41,87,46,71,33,48,27,48,45,29,37,49,24,35,39,57,39,29,40,79,70,76,56,35,81,45,52,86,85,30,48,45,46,33,54,42,46,50,58,56,54,64,35,66,36,42,44,57,48,47,57,59,34,48,62,56,46,55,62,58,70,70,102,68,41,38,25,32,48,57,71,38,33,44,27,31,29,43,52,32,53,34,38,61,46,73,46,71,71,42,84,32,77,53,30,77,85,60,79,52,64,72,43,41,70,20,13,82,84,39,51,57,15,23,30,39,52,90,81,51,58,39,32,44,39,69,13,45,48,51,19,47,38,57,69,42,47,59,65,60,37,67,55,80,54,27,69,57,28,15,50,33,42,30,34,36,44,41,20,58,63,51,54,29,48,23,43,46,33,31,41,40,26,67,38,43,22,43,69,72,66,64,74,42,55,47,63,71,50,19,50,51,12,60,69,50,38,58,62,54,56,50,51,44,40,73,65,50,41,90,59,74,28,81,73,40,86,46,70,32,48,27,48,45,30,38,48,25,37,40,57,38,27,40,79,71,76,58,34,82,45,52,86,86,32,47,45,45,32,53,42,46,51,57,56,55,64,35,68,36,40,44,56,47,46,57,59,34,48,62,57,45,53,61,59,70,70,103

Nearest PDB structures (foldseek):
  6zb6-assembly1_A  TM=8.734E-01  e=1.143E-11  Lolium rigidum
  4o7h-assembly1_B  TM=8.954E-01  e=4.428E-11  Rhodospirillum rubrum F11
  1aw9-assembly1_A  TM=8.376E-01  e=5.918E-11  Zea mays
  4qq7-assembly1_A  TM=8.405E-01  e=1.665E-09  Burkholderia cenocepacia J2315
  2cz3-assembly1_B  TM=8.398E-01  e=4.052E-08  Mus musculus